Protein 5CUO (pdb70)

Secondary structure (DSSP, 8-state):
--EEEEEEE-SEEE-BHHHHHHHH-TT--PPEEEE-SSTT-EEEEEEEEEE-SS-EEEEEEEEES-BSS-EEE--HHHHHHHT----EE-TT--TT----EEE-SS-EEE-SS-EEEEPPEEEE-HHHHHHTT--TT-EEEEEE-STT-EEEEEEEEEE-TT--SEEEEEHHHHHTTT--TT-EEEE-/-TTEEEEEEEPSEEE-BHHHHHHHH-TT--PPEEEE-SSTT-EEEEEEEEEE-SS-EEEEEEEEES-BSS-EEEE-HHHHHHHT--PPEE-TT--TT---EEEE-SS-EEEESS-EEEEPPEEEE-HHHHHHHT--TT-EEEEEE-STT-EEEEEEEEEE-TT--SEEEEEHHHHHTTT--TT-EEEE-

Solvent-accessible surface area: 17607 Å² total; per-residue (Å²): 133,89,114,10,33,0,4,40,30,83,64,13,0,6,0,12,85,102,5,1,41,54,0,31,12,130,52,26,123,26,108,149,111,124,66,62,93,15,74,49,39,15,12,0,88,22,42,5,41,0,106,10,116,152,23,60,25,81,166,1,54,0,28,0,61,44,86,244,80,4,4,3,24,3,6,28,39,7,1,148,41,0,32,26,125,14,36,20,57,19,50,49,111,12,115,136,10,35,18,7,31,0,60,15,90,122,23,60,35,103,43,123,60,0,1,1,5,17,51,12,20,0,33,2,58,45,50,28,4,76,167,28,68,30,178,86,42,37,85,16,54,0,48,2,55,58,103,1,3,1,21,11,44,168,0,38,1,73,37,49,130,73,13,31,59,8,0,43,4,8,43,6,2,0,15,8,19,63,18,144,58,86,48,82,3,107,5,75,104,99,70,97,8,30,1,7,38,32,84,66,12,0,6,0,13,84,101,5,1,43,53,0,30,11,130,52,26,122,26,109,144,115,121,62,69,98,16,74,47,42,15,13,0,86,18,37,4,38,0,110,10,115,150,25,61,28,71,163,1,69,0,26,0,59,43,86,242,76,4,4,2,23,4,5,29,41,7,2,145,42,0,34,27,126,14,35,39,58,18,47,48,106,11,116,137,10,35,15,10,30,0,61,12,96,125,26,63,39,102,44,123,60,0,0,1,6,16,48,12,19,0,32,2,55,43,50,26,4,81,168,22,62,29,179,105,44,42,89,14,58,0,54,1,57,70,119,2,4,2,25,12,42,127,0,43,1,81,32,50,127,75,13,32,61,8,0,40,5,8,38,5,2,0,13,8,19,61,17,143,70,92,40,77,4,89,4,80

Structure (mmCIF, N/CA/C/O backbone):
data_5CUO
#
_entry.id   5CUO
#
_cell.length_a   57.740
_cell.length_b   56.443
_cell.length_c   150.438
_cell.angle_alpha   90.00
_cell.angle_beta   90.00
_cell.angle_gamma   90.00
#
_symmetry.space_group_name_H-M   'P 21 21 21'
#
loop_
_entity.id
_entity.type
_entity.pdbx_description
1 polymer 'Phosphate propanoyltransferase'
2 non-polymer 'COENZYME A'
3 non-polymer 'ZINC ION'
4 water water
#
loop_
_atom_site.group_PDB
_atom_site.id
_atom_site.type_symbol
_atom_site.label_atom_id
_atom_site.label_alt_id
_atom_site.label_comp_id
_atom_site.label_asym_id
_atom_site.label_entity_id
_atom_site.label_seq_id
_atom_site.pdbx_PDB_ins_code
_atom_site.Cartn_x
_atom_site.Cartn_y
_atom_site.Cartn_z
_atom_site.occupancy
_atom_site.B_iso_or_equiv
_atom_site.auth_seq_id
_atom_site.auth_comp_id
_atom_site.auth_asym_id
_atom_site.auth_atom_id
_atom_site.pdbx_PDB_model_num
ATOM 1 N N . PRO A 1 5 ? 23.874 85.289 12.899 1.00 52.02 37 PRO A N 1
ATOM 2 C CA . PRO A 1 5 ? 24.376 85.643 14.227 1.00 48.21 37 PRO A CA 1
ATOM 3 C C . PRO A 1 5 ? 24.678 84.398 15.069 1.00 52.56 37 PRO A C 1
ATOM 4 O O . PRO A 1 5 ? 25.729 83.786 14.881 1.00 52.15 37 PRO A O 1
ATOM 15 N N . PHE A 1 6 ? 23.770 84.029 15.971 1.00 52.57 38 PHE A N 1
ATOM 16 C CA . PHE A 1 6 ? 23.912 82.820 16.771 1.00 47.31 38 PHE A CA 1
ATOM 17 C C . PHE A 1 6 ? 23.180 81.658 16.101 1.00 38.27 38 PHE A C 1
ATOM 18 O O . PHE A 1 6 ? 22.963 80.617 16.716 1.00 37.50 38 PHE A O 1
ATOM 35 N N . GLN A 1 7 ? 22.796 81.849 14.841 1.00 34.35 39 GLN A N 1
ATOM 36 C CA . GLN A 1 7 ? 22.128 80.807 14.068 1.00 38.42 39 GLN A CA 1
ATOM 37 C C . GLN A 1 7 ? 23.140 79.948 13.317 1.00 42.06 39 GLN A C 1
ATOM 38 O O . GLN A 1 7 ? 24.119 80.459 12.775 1.00 38.03 39 GLN A O 1
ATOM 52 N N . VAL A 1 8 ? 22.896 78.641 13.290 1.00 34.69 40 VAL A N 1
ATOM 53 C CA . VAL A 1 8 ? 23.774 77.717 12.583 1.00 29.96 40 VAL A CA 1
ATOM 54 C C . VAL A 1 8 ? 22.971 76.644 11.845 1.00 29.92 40 VAL A C 1
ATOM 55 O O . VAL A 1 8 ? 21.916 76.203 12.305 1.00 27.08 40 VAL A O 1
ATOM 68 N N . ALA A 1 9 ? 23.480 76.244 10.687 1.00 25.38 41 ALA A N 1
ATOM 69 C CA . ALA A 1 9 ? 22.810 75.267 9.850 1.00 27.73 41 ALA A CA 1
ATOM 70 C C . ALA A 1 9 ? 23.020 73.865 10.413 1.00 28.04 41 ALA A C 1
ATOM 71 O O . ALA A 1 9 ? 24.032 73.587 11.048 1.00 24.43 41 ALA A O 1
ATOM 78 N N . VAL A 1 10 ? 22.043 72.992 10.193 1.00 23.31 42 VAL A N 1
ATOM 79 C CA . VAL A 1 10 ? 22.111 71.617 10.671 1.00 21.10 42 VAL A CA 1
ATOM 80 C C . VAL A 1 10 ? 22.608 70.686 9.575 1.00 21.60 42 VAL A C 1
ATOM 81 O O . VAL A 1 10 ? 22.226 70.815 8.412 1.00 23.14 42 VAL A O 1
ATOM 94 N N . GLY A 1 11 ? 23.469 69.754 9.967 1.00 19.42 43 GLY A N 1
ATOM 95 C CA . GLY A 1 11 ? 23.880 68.660 9.109 1.00 19.99 43 GLY A CA 1
ATOM 96 C C . GLY A 1 11 ? 23.558 67.360 9.812 1.00 17.95 43 GLY A C 1
ATOM 97 O O . GLY A 1 11 ? 24.047 67.098 10.915 1.00 21.22 43 GLY A O 1
ATOM 101 N N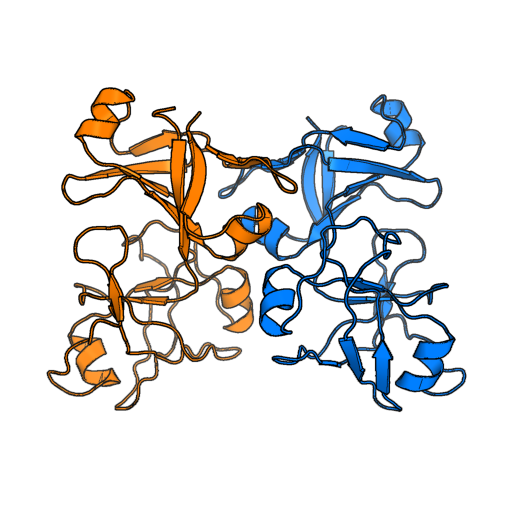 . VAL A 1 12 ? 22.711 66.554 9.185 1.00 20.68 44 VAL A N 1
ATOM 102 C CA . VAL A 1 12 ? 22.206 65.342 9.805 1.00 16.98 44 VAL A CA 1
ATOM 103 C C . VAL A 1 12 ? 22.948 64.123 9.269 1.00 14.01 44 VAL A C 1
ATOM 104 O O . VAL A 1 12 ? 23.090 63.954 8.053 1.00 18.00 44 VAL A O 1
ATOM 117 N N . SER A 1 13 ? 23.417 63.273 10.177 1.00 18.52 45 SER A N 1
ATOM 118 C CA . SER A 1 13 ? 24.256 62.139 9.794 1.00 18.08 45 SER A CA 1
ATOM 119 C C . SER A 1 13 ? 23.561 60.803 9.960 1.00 15.54 45 SER A C 1
ATOM 120 O O . SER A 1 13 ? 23.184 60.405 11.071 1.00 18.17 45 SER A O 1
ATOM 128 N N . ASN A 1 14 ? 23.402 60.104 8.849 1.00 15.58 46 ASN A N 1
ATOM 129 C CA . ASN A 1 14 ? 23.053 58.698 8.901 1.00 15.33 46 ASN A CA 1
ATOM 130 C C . ASN A 1 14 ? 24.287 57.904 9.251 1.00 16.15 46 ASN A C 1
ATOM 131 O O . ASN A 1 14 ? 25.393 58.442 9.214 1.00 15.46 46 ASN A O 1
ATOM 142 N N . ARG A 1 15 ? 24.104 56.639 9.600 1.00 15.95 47 ARG A N 1
ATOM 143 C CA . ARG A 1 15 ? 25.239 55.754 9.860 1.00 13.91 47 ARG A CA 1
ATOM 144 C C . ARG A 1 15 ? 26.215 55.805 8.685 1.00 14.87 47 ARG A C 1
ATOM 145 O O . ARG A 1 15 ? 25.806 55.941 7.531 1.00 14.17 47 ARG A O 1
ATOM 166 N N . HIS A 1 16 ? 27.507 55.709 8.977 1.00 14.11 48 HIS A N 1
ATOM 167 C CA . HIS A 1 16 ? 28.517 55.751 7.920 1.00 10.33 48 HIS A CA 1
ATOM 168 C C . HIS A 1 16 ? 29.863 55.318 8.468 1.00 13.54 48 HIS A C 1
ATOM 169 O O . HIS A 1 16 ? 30.005 55.043 9.659 1.00 12.43 48 HIS A O 1
ATOM 183 N N . ILE A 1 17 ? 30.846 55.249 7.580 1.00 12.95 49 ILE A N 1
ATOM 184 C CA . ILE A 1 17 ? 32.164 54.788 7.943 1.00 12.74 49 ILE A CA 1
ATOM 185 C C . ILE A 1 17 ? 33.255 55.663 7.301 1.00 12.80 49 ILE A C 1
ATOM 186 O O . ILE A 1 17 ? 33.103 56.215 6.202 1.00 12.99 49 ILE A O 1
ATOM 202 N N . HIS A 1 18 ? 34.329 55.831 8.056 1.00 12.60 50 HIS A N 1
ATOM 203 C CA . HIS A 1 18 ? 35.572 56.418 7.554 1.00 12.71 50 HIS A CA 1
ATOM 204 C C . HIS A 1 18 ? 36.594 55.295 7.523 1.00 12.00 50 HIS A C 1
ATOM 205 O O . HIS A 1 18 ? 36.670 54.516 8.473 1.00 13.03 50 HIS A O 1
ATOM 219 N N . LEU A 1 19 ? 37.380 55.211 6.450 1.00 14.41 51 LEU A N 1
ATOM 220 C CA . LEU A 1 19 ? 38.310 54.093 6.255 1.00 12.73 51 LEU A CA 1
ATOM 221 C C . LEU A 1 19 ? 39.771 54.502 6.245 1.00 13.11 51 LEU A C 1
ATOM 222 O O . LEU A 1 19 ? 40.110 55.582 5.769 1.00 12.47 51 LEU A O 1
ATOM 238 N N . SER A 1 20 ? 40.602 53.612 6.779 1.00 11.93 52 SER A N 1
ATOM 239 C CA . SER A 1 20 ? 42.050 53.678 6.627 1.00 13.02 52 SER A CA 1
ATOM 240 C C . SER A 1 20 ? 42.452 53.149 5.261 1.00 12.96 52 SER A C 1
ATOM 241 O O . SER A 1 20 ? 41.702 52.417 4.630 1.00 13.08 52 SER A O 1
ATOM 249 N N . ARG A 1 21 ? 43.641 53.501 4.793 1.00 11.18 53 ARG A N 1
ATOM 250 C CA . ARG A 1 21 ? 44.143 52.889 3.570 1.00 12.17 53 ARG A CA 1
ATOM 251 C C . ARG A 1 21 ? 44.221 51.355 3.683 1.00 12.33 53 ARG A C 1
ATOM 252 O O . ARG A 1 21 ? 43.889 50.652 2.739 1.00 13.31 53 ARG A O 1
ATOM 273 N N . THR A 1 22 ? 44.653 50.826 4.825 1.00 12.94 54 THR A N 1
ATOM 274 C CA . THR A 1 22 ? 44.811 49.385 4.967 1.00 13.59 54 THR A CA 1
ATOM 275 C C . THR A 1 22 ? 43.449 48.718 4.753 1.00 12.64 54 THR A C 1
ATOM 276 O O . THR A 1 22 ? 43.323 47.735 4.025 1.00 14.47 54 THR A O 1
ATOM 287 N N . ASP A 1 23 ? 42.413 49.275 5.359 1.00 14.36 55 ASP A N 1
ATOM 288 C CA . ASP A 1 23 ? 41.104 48.655 5.265 1.00 11.06 55 ASP A CA 1
ATOM 289 C C . ASP A 1 23 ? 40.461 48.915 3.898 1.00 14.08 55 ASP A C 1
ATOM 290 O O . ASP A 1 23 ? 39.725 48.068 3.385 1.00 14.00 55 ASP A O 1
ATOM 299 N N . MET A 1 24 ? 40.737 50.079 3.313 1.00 13.96 56 MET A N 1
ATOM 300 C CA . MET A 1 24 ? 40.277 50.390 1.965 1.00 15.59 56 MET A CA 1
ATOM 301 C C . MET A 1 24 ? 40.787 49.352 0.973 1.00 14.33 56 MET A C 1
ATOM 302 O O . MET A 1 24 ? 40.037 48.892 0.107 1.00 14.48 56 MET A O 1
ATOM 316 N N . ASP A 1 25 ? 42.065 48.998 1.095 1.00 14.14 57 ASP A N 1
ATOM 317 C CA . ASP A 1 25 ? 42.672 48.023 0.200 1.00 13.98 57 ASP A CA 1
ATOM 318 C C . ASP A 1 25 ? 41.970 46.671 0.323 1.00 15.65 57 ASP A C 1
ATOM 319 O O . ASP A 1 25 ? 41.673 46.016 -0.677 1.00 15.50 57 ASP A O 1
ATOM 328 N N . THR A 1 26 ? 41.689 46.256 1.554 1.00 15.33 58 THR A N 1
ATOM 329 C CA . THR A 1 26 ? 41.033 44.973 1.793 1.00 13.38 58 THR A CA 1
ATOM 330 C C . THR A 1 26 ? 39.613 44.952 1.235 1.00 13.75 58 THR A C 1
ATOM 331 O O . THR A 1 26 ? 39.228 44.018 0.541 1.00 15.93 58 THR A O 1
ATOM 342 N N . LEU A 1 27 ? 38.846 45.992 1.538 1.00 12.81 59 LEU A N 1
ATOM 343 C CA . LEU A 1 27 ? 37.433 46.034 1.209 1.00 14.80 59 LEU A CA 1
ATOM 344 C C . LEU A 1 27 ? 37.184 46.316 -0.263 1.00 17.88 59 LEU A C 1
ATOM 345 O O . LEU A 1 27 ? 36.274 45.737 -0.847 1.00 14.60 59 LEU A O 1
ATOM 361 N N . PHE A 1 28 ? 37.993 47.191 -0.859 1.00 12.23 60 PHE A N 1
ATOM 362 C CA . PHE A 1 28 ? 37.748 47.642 -2.227 1.00 14.32 60 PHE A CA 1
ATOM 363 C C . PHE A 1 28 ? 38.869 47.355 -3.227 1.00 15.58 60 PHE A C 1
ATOM 364 O O . PHE A 1 28 ? 38.704 47.638 -4.416 1.00 19.42 60 PHE A O 1
ATOM 381 N N . GLY A 1 29 ? 39.993 46.811 -2.756 1.00 17.00 61 GLY A N 1
ATOM 382 C CA . GLY A 1 29 ? 41.045 46.327 -3.636 1.00 19.19 61 GLY A CA 1
ATOM 383 C C . GLY A 1 29 ? 42.300 47.149 -3.462 1.00 14.94 61 GLY A C 1
ATOM 384 O O . GLY A 1 29 ? 42.215 48.336 -3.159 1.00 14.73 61 GLY A O 1
ATOM 388 N N . PRO A 1 30 ? 43.474 46.528 -3.644 1.00 18.10 62 PRO A N 1
ATOM 389 C CA . PRO A 1 30 ? 44.690 47.317 -3.428 1.00 17.55 62 PRO A CA 1
ATOM 390 C C . PRO A 1 30 ? 44.772 48.560 -4.311 1.00 17.33 62 PRO A C 1
ATOM 391 O O . PRO A 1 30 ? 44.637 48.485 -5.537 1.00 20.34 62 PRO A O 1
ATOM 402 N N . GLY A 1 31 ? 44.962 49.704 -3.667 1.00 17.47 63 GLY A N 1
ATOM 403 C CA . GLY A 1 31 ? 45.161 50.966 -4.355 1.00 18.32 63 GLY A CA 1
ATOM 404 C C . GLY A 1 31 ? 43.876 51.622 -4.810 1.00 20.15 63 GLY A C 1
ATOM 405 O O . GLY A 1 31 ? 43.908 52.663 -5.465 1.00 23.79 63 GLY A O 1
ATOM 409 N N . ALA A 1 32 ? 42.743 51.024 -4.458 1.00 22.13 64 ALA A N 1
ATOM 410 C CA . ALA A 1 32 ? 41.452 51.591 -4.817 1.00 18.47 64 ALA A CA 1
ATOM 411 C C . ALA A 1 32 ? 41.282 52.993 -4.230 1.00 18.83 64 ALA A C 1
ATOM 412 O O . ALA A 1 32 ? 41.744 53.281 -3.120 1.00 17.68 64 ALA A O 1
ATOM 419 N N . GLU A 1 33 ? 40.615 53.856 -4.988 1.00 19.71 65 GLU A N 1
ATOM 420 C CA . GLU A 1 33 ? 40.365 55.230 -4.577 1.00 18.62 65 GLU A CA 1
ATOM 421 C C . GLU A 1 33 ? 38.866 55.464 -4.472 1.00 20.83 65 GLU A C 1
ATOM 422 O O . GLU A 1 33 ? 38.098 54.946 -5.279 1.00 20.80 65 GLU A O 1
ATOM 434 N N . LEU A 1 34 ? 38.463 56.245 -3.478 1.00 19.10 66 LEU A N 1
ATOM 435 C CA . LEU A 1 34 ? 37.067 56.615 -3.302 1.00 19.82 66 LEU A CA 1
ATOM 436 C C . LEU A 1 34 ? 36.565 57.490 -4.451 1.00 22.77 66 LEU A C 1
ATOM 437 O O . LEU A 1 34 ? 37.291 58.357 -4.935 1.00 24.48 66 LEU A O 1
ATOM 453 N N . GLN A 1 35 ? 35.328 57.250 -4.885 1.00 20.92 67 GLN A N 1
ATOM 454 C CA . GLN A 1 35 ? 34.677 58.106 -5.879 1.00 20.84 67 GLN A CA 1
ATOM 455 C C . GLN A 1 35 ? 33.758 59.094 -5.184 1.00 21.97 67 GLN A C 1
ATOM 456 O O . GLN A 1 35 ? 32.913 58.688 -4.386 1.00 22.45 67 GLN A O 1
ATOM 470 N N . ARG A 1 36 ? 33.907 60.376 -5.504 1.00 21.54 68 ARG A N 1
ATOM 471 C CA . ARG A 1 36 ? 33.084 61.422 -4.911 1.00 21.11 68 ARG A CA 1
ATOM 472 C C . ARG A 1 36 ? 31.649 61.338 -5.403 1.00 24.28 68 ARG A C 1
ATOM 473 O O . ARG A 1 36 ? 31.410 61.312 -6.612 1.00 24.35 68 ARG A O 1
ATOM 494 N N . LYS A 1 37 ? 30.700 61.316 -4.469 1.00 22.25 69 LYS A N 1
ATOM 495 C CA . LYS A 1 37 ? 29.283 61.333 -4.814 1.00 21.19 69 LYS A CA 1
ATOM 496 C C . LYS A 1 37 ? 28.694 62.711 -4.514 1.00 23.45 69 LYS A C 1
ATOM 497 O O . LYS A 1 37 ? 27.975 63.275 -5.334 1.00 25.68 69 LYS A O 1
ATOM 516 N N . LYS A 1 38 ? 29.016 63.251 -3.343 1.00 22.36 70 LYS A N 1
ATOM 517 C CA . LYS A 1 38 ? 28.482 64.538 -2.912 1.00 22.68 70 LYS A CA 1
ATOM 518 C C . LYS A 1 38 ? 29.380 65.176 -1.871 1.00 24.49 70 LYS A C 1
ATOM 519 O O . LYS A 1 38 ? 29.802 64.518 -0.918 1.00 21.30 70 LYS A O 1
ATOM 538 N N . ALA A 1 39 ? 29.657 66.463 -2.049 1.00 23.57 71 ALA A N 1
ATOM 539 C CA . ALA A 1 39 ? 30.451 67.208 -1.086 1.00 23.11 71 ALA A CA 1
ATOM 540 C C . ALA A 1 39 ? 29.651 67.492 0.173 1.00 21.20 71 ALA A C 1
ATOM 541 O O . ALA A 1 39 ? 28.497 67.915 0.102 1.00 24.75 71 ALA A O 1
ATOM 548 N N . MET A 1 40 ? 30.262 67.239 1.325 1.00 22.74 72 MET A N 1
ATOM 549 C CA . MET A 1 40 ? 29.727 67.698 2.602 1.00 20.62 72 MET A CA 1
ATOM 550 C C . MET A 1 40 ? 30.019 69.189 2.784 1.00 24.12 72 MET A C 1
ATOM 551 O O . MET A 1 40 ? 30.759 69.784 1.995 1.00 24.99 72 MET A O 1
ATOM 565 N N . LYS A 1 41 ? 29.441 69.787 3.822 1.00 24.22 73 LYS A N 1
ATOM 566 C CA . LYS A 1 41 ? 29.680 71.198 4.118 1.00 22.88 73 LYS A CA 1
ATOM 567 C C . LYS A 1 41 ? 31.108 71.447 4.591 1.00 24.35 73 LYS A C 1
ATOM 568 O O . LYS A 1 41 ? 31.668 72.512 4.347 1.00 31.10 73 LYS A O 1
ATOM 587 N N . GLN A 1 42 ? 31.690 70.473 5.282 1.00 25.07 74 GLN A N 1
ATOM 588 C CA . GLN A 1 42 ? 33.034 70.646 5.810 1.00 25.10 74 GLN A CA 1
ATOM 589 C C . GLN A 1 42 ? 34.054 70.524 4.684 1.00 25.64 74 GLN A C 1
ATOM 590 O O . GLN A 1 42 ? 34.001 69.574 3.891 1.00 24.98 74 GLN A O 1
ATOM 604 N N . PRO A 1 43 ? 34.977 71.497 4.592 1.00 23.02 75 PRO A N 1
ATOM 605 C CA . PRO A 1 43 ? 36.001 71.500 3.539 1.00 29.64 75 PRO A CA 1
ATOM 606 C C . PRO A 1 43 ? 36.742 70.166 3.388 1.00 22.81 75 PRO A C 1
ATOM 607 O O . PRO A 1 43 ? 37.270 69.624 4.365 1.00 22.59 75 PRO A O 1
ATOM 618 N N . GLY A 1 44 ? 36.765 69.652 2.163 1.00 23.40 76 GLY A N 1
ATOM 619 C CA . GLY A 1 44 ? 37.478 68.427 1.859 1.00 27.83 76 GLY A CA 1
ATOM 620 C C . GLY A 1 44 ? 36.683 67.152 2.048 1.00 25.71 76 GLY A C 1
ATOM 621 O O . GLY A 1 44 ? 37.068 66.116 1.516 1.00 23.39 76 GLY A O 1
ATOM 625 N N . GLN A 1 45 ? 35.575 67.220 2.788 1.00 19.88 77 GLN A N 1
ATOM 626 C CA . GLN A 1 45 ? 34.821 66.015 3.152 1.00 24.85 77 GLN A CA 1
ATOM 627 C C . GLN A 1 45 ? 33.743 65.674 2.126 1.00 19.40 77 GLN A C 1
ATOM 628 O O . GLN A 1 45 ? 33.108 66.564 1.554 1.00 21.35 77 GLN A O 1
ATOM 642 N N . PHE A 1 46 ? 33.525 64.386 1.890 1.00 18.51 78 PHE A N 1
ATOM 643 C CA . PHE A 1 46 ? 32.541 63.992 0.894 1.00 18.85 78 PHE A CA 1
ATOM 644 C C . PHE A 1 46 ? 31.957 62.601 1.138 1.00 19.22 78 PHE A C 1
ATOM 645 O O . PHE A 1 46 ? 32.594 61.727 1.729 1.00 17.04 78 PHE A O 1
ATOM 662 N N . ALA A 1 47 ? 30.710 62.430 0.704 1.00 18.22 79 ALA A N 1
ATOM 663 C CA . ALA A 1 47 ? 30.091 61.116 0.630 1.00 17.99 79 ALA A CA 1
ATOM 664 C C . ALA A 1 47 ? 30.600 60.400 -0.601 1.00 16.32 79 ALA A C 1
ATOM 665 O O . ALA A 1 47 ? 30.570 60.950 -1.704 1.00 19.73 79 ALA A O 1
ATOM 672 N N . ALA A 1 48 ? 31.065 59.172 -0.423 1.00 17.97 80 ALA A N 1
ATOM 673 C CA . ALA A 1 48 ? 31.574 58.399 -1.547 1.00 19.11 80 ALA A CA 1
ATOM 674 C C . ALA A 1 48 ? 30.463 57.579 -2.198 1.00 19.13 80 ALA A C 1
ATOM 675 O O . ALA A 1 48 ? 29.395 57.385 -1.621 1.00 17.84 80 ALA A O 1
ATOM 682 N N . GLU A 1 49 ? 30.720 57.114 -3.412 1.00 17.56 81 GLU A N 1
ATOM 683 C CA . GLU A 1 49 ? 29.831 56.172 -4.068 1.00 22.05 81 GLU A CA 1
ATOM 684 C C . GLU A 1 49 ? 29.901 54.831 -3.346 1.00 22.78 81 GLU A C 1
ATOM 685 O O . GLU A 1 49 ? 28.947 54.073 -3.323 1.00 18.13 81 GLU A O 1
ATOM 697 N N . GLU A 1 50 ? 31.044 54.552 -2.734 1.00 18.82 82 GLU A N 1
ATOM 698 C CA . GLU A 1 50 ? 31.260 53.274 -2.074 1.00 16.71 82 GLU A CA 1
ATOM 699 C C . GLU A 1 50 ? 30.391 53.122 -0.823 1.00 14.91 82 GLU A C 1
ATOM 700 O O . GLU A 1 50 ? 30.123 54.103 -0.113 1.00 13.77 82 GLU A O 1
ATOM 712 N N . THR A 1 51 ? 29.946 51.890 -0.586 1.00 14.49 83 THR A N 1
ATOM 713 C CA . THR A 1 51 ? 29.193 51.524 0.609 1.00 13.45 83 THR A CA 1
ATOM 714 C C . THR A 1 51 ? 29.687 50.164 1.076 1.00 15.41 83 THR A C 1
ATOM 715 O O . THR A 1 51 ? 30.222 49.385 0.277 1.00 17.40 83 THR A O 1
ATOM 726 N N . VAL A 1 52 ? 29.503 49.876 2.361 1.00 12.83 84 VAL A N 1
ATOM 727 C CA . VAL A 1 52 ? 29.832 48.574 2.928 1.00 11.42 84 VAL A CA 1
ATOM 728 C C . VAL A 1 52 ? 28.639 47.975 3.670 1.00 17.60 84 VAL A C 1
ATOM 729 O O . VAL A 1 52 ? 27.634 48.650 3.885 1.00 13.43 84 VAL A O 1
ATOM 742 N N . THR A 1 53 ? 28.759 46.704 4.042 1.00 15.02 85 THR A N 1
ATOM 743 C CA . THR A 1 53 ? 27.836 46.070 4.983 1.00 12.20 85 THR A CA 1
ATOM 744 C C . THR A 1 53 ? 28.518 45.972 6.348 1.00 14.34 85 THR A C 1
ATOM 745 O O . THR A 1 53 ? 29.689 45.585 6.445 1.00 13.96 85 THR A O 1
ATOM 756 N N . LEU A 1 54 ? 27.791 46.354 7.396 1.00 16.17 86 LEU A N 1
ATOM 757 C CA . LEU A 1 54 ? 28.249 46.172 8.770 1.00 16.34 86 LEU A CA 1
ATOM 758 C C . LEU A 1 54 ? 27.556 44.972 9.379 1.00 14.19 86 LEU A C 1
ATOM 759 O O . LEU A 1 54 ? 26.331 44.853 9.298 1.00 15.34 86 LEU A O 1
ATOM 775 N N . LYS A 1 55 ? 28.339 44.123 10.029 1.00 13.30 87 LYS A N 1
ATOM 776 C CA . LYS A 1 55 ? 27.850 42.883 10.621 1.00 14.89 87 LYS A CA 1
ATOM 777 C C . LYS A 1 55 ? 28.305 42.737 12.063 1.00 13.68 87 LYS A C 1
ATOM 778 O O . LYS A 1 55 ? 29.509 42.701 12.356 1.00 15.40 87 LYS A O 1
ATOM 797 N N . GLY A 1 56 ? 27.329 42.665 12.963 1.00 18.23 88 GLY A N 1
ATOM 798 C CA . GLY A 1 56 ? 27.582 42.439 14.368 1.00 17.67 88 GLY A CA 1
ATOM 799 C C . GLY A 1 56 ? 27.010 41.111 14.802 1.00 18.80 88 GLY A C 1
ATOM 800 O O . GLY A 1 56 ? 26.467 40.363 13.976 1.00 17.19 88 GLY A O 1
ATOM 804 N N . PRO A 1 57 ? 27.128 40.810 16.102 1.00 20.19 89 PRO A N 1
ATOM 805 C CA . PRO A 1 57 ? 26.707 39.535 16.690 1.00 20.06 89 PRO A CA 1
ATOM 806 C C . PRO A 1 57 ? 25.244 39.213 16.430 1.00 19.67 89 PRO A C 1
ATOM 807 O O . PRO A 1 57 ? 24.910 38.041 16.283 1.00 22.91 89 PRO A O 1
ATOM 818 N N . LYS A 1 58 ? 24.401 40.241 16.363 1.00 19.46 90 LYS A N 1
ATOM 819 C CA . LYS A 1 58 ? 22.952 40.050 16.271 1.00 20.58 90 LYS A CA 1
ATOM 820 C C . LYS A 1 58 ? 22.418 40.195 14.854 1.00 25.34 90 LYS A C 1
ATOM 821 O O . LYS A 1 58 ? 21.542 39.436 14.436 1.00 25.19 90 LYS A O 1
ATOM 840 N N . GLY A 1 59 ? 22.926 41.177 14.119 1.00 17.98 91 GLY A N 1
ATOM 841 C CA . GLY A 1 59 ? 22.477 41.410 12.764 1.00 16.32 91 GLY A CA 1
ATOM 842 C C . GLY A 1 59 ? 23.378 42.341 11.992 1.00 17.84 91 GLY A C 1
ATOM 843 O O . GLY A 1 59 ? 24.442 42.752 12.486 1.00 16.78 91 GLY A O 1
ATOM 847 N N . SER A 1 60 ? 22.943 42.665 10.778 1.00 20.28 92 SER A N 1
ATOM 848 C CA . SER A 1 60 ? 23.705 43.503 9.866 1.00 17.83 92 SER A CA 1
ATOM 849 C C . SER A 1 60 ? 22.939 44.747 9.425 1.00 18.65 92 SER A C 1
ATOM 850 O O . SER A 1 60 ? 21.702 44.802 9.483 1.00 20.95 92 SER A O 1
ATOM 858 N N . LEU A 1 61 ? 23.702 45.746 9.002 1.00 14.88 93 LEU A N 1
ATOM 859 C CA . LEU A 1 61 ? 23.179 46.939 8.371 1.00 12.41 93 LEU A CA 1
ATOM 860 C C . LEU A 1 61 ? 23.825 47.063 6.995 1.00 16.01 93 LEU A C 1
ATOM 861 O O . LEU A 1 61 ? 25.048 46.911 6.856 1.00 14.46 93 LEU A O 1
ATOM 877 N N . SER A 1 62 ? 23.017 47.316 5.973 1.00 17.28 94 SER A N 1
ATOM 878 C CA . SER A 1 62 ? 23.536 47.364 4.611 1.00 17.49 94 SER A CA 1
ATOM 879 C C . SER A 1 62 ? 23.523 48.769 4.029 1.00 17.94 94 SER A C 1
ATOM 880 O O . SER A 1 62 ? 22.892 49.677 4.570 1.00 17.85 94 SER A O 1
ATOM 888 N N . LYS A 1 63 ? 24.246 48.938 2.925 1.00 19.61 95 LYS A N 1
ATOM 889 C CA . LYS A 1 63 ? 24.286 50.209 2.217 1.00 19.33 95 LYS A CA 1
ATOM 890 C C . LYS A 1 63 ? 24.846 51.310 3.115 1.00 14.11 95 LYS A C 1
ATOM 891 O O . LYS A 1 63 ? 24.387 52.448 3.085 1.00 18.18 95 LYS A O 1
ATOM 910 N N . VAL A 1 64 ? 25.856 50.972 3.911 1.00 13.93 96 VAL A N 1
ATOM 911 C CA . VAL A 1 64 ? 26.448 51.947 4.816 1.00 14.59 96 VAL A CA 1
ATOM 912 C C . VAL A 1 64 ? 27.465 52.795 4.065 1.00 16.16 96 VAL A C 1
ATOM 913 O O . VAL A 1 64 ? 28.492 52.300 3.587 1.00 12.66 96 VAL A O 1
ATOM 926 N N . ARG A 1 65 ? 27.175 54.085 3.983 1.00 14.35 97 ARG A N 1
ATOM 927 C CA . ARG A 1 65 ? 27.972 55.025 3.206 1.00 15.03 97 ARG A CA 1
ATOM 928 C C . ARG A 1 65 ? 29.407 55.239 3.708 1.00 15.26 97 ARG A C 1
ATOM 929 O O . ARG A 1 65 ? 29.639 55.434 4.896 1.00 14.32 97 ARG A O 1
ATOM 950 N N . VAL A 1 66 ? 30.365 55.227 2.783 1.00 16.03 98 VAL A N 1
ATOM 951 C CA . VAL A 1 66 ? 31.734 55.604 3.104 1.00 13.35 98 VAL A CA 1
ATOM 952 C C . VAL A 1 66 ? 31.910 57.104 2.890 1.00 15.81 98 VAL A C 1
ATOM 953 O O . VAL A 1 66 ? 31.503 57.664 1.863 1.00 14.36 98 VAL A O 1
ATOM 966 N N . LEU A 1 67 ? 32.507 57.758 3.876 1.00 16.31 99 LEU A N 1
ATOM 967 C CA . LEU A 1 67 ? 32.811 59.181 3.796 1.00 22.39 99 LEU A CA 1
ATOM 968 C C . LEU A 1 67 ? 34.294 59.362 3.554 1.00 21.17 99 LEU A C 1
ATOM 969 O O . LEU A 1 67 ? 35.099 58.770 4.266 1.00 23.75 99 LEU A O 1
ATOM 985 N N . GLY A 1 68 ? 34.645 60.182 2.564 1.00 17.17 100 GLY A N 1
ATOM 986 C CA . GLY A 1 68 ? 36.031 60.465 2.243 1.00 16.71 100 GLY A CA 1
ATOM 987 C C . GLY A 1 68 ? 36.454 61.836 2.735 1.00 20.40 100 GLY A C 1
ATOM 988 O O . GLY A 1 68 ? 35.624 62.652 3.126 1.00 19.49 100 GLY A O 1
ATOM 992 N N . PRO A 1 69 ? 37.764 62.104 2.719 1.00 17.10 101 PRO A N 1
ATOM 993 C CA . PRO A 1 69 ? 38.825 61.207 2.261 1.00 20.49 101 PRO A CA 1
ATOM 994 C C . PRO A 1 69 ? 39.143 60.120 3.278 1.00 19.07 101 PRO A C 1
ATOM 995 O O . PRO A 1 69 ? 38.591 60.090 4.389 1.00 16.43 101 PRO A O 1
ATOM 1006 N N . LEU A 1 70 ? 39.998 59.201 2.866 1.00 17.21 102 LEU A N 1
ATOM 1007 C CA . LEU A 1 70 ? 40.541 58.208 3.770 1.00 18.90 102 LEU A CA 1
ATOM 1008 C C . LEU A 1 70 ? 41.248 58.884 4.939 1.00 14.28 102 LEU A C 1
ATOM 1009 O O . LEU A 1 70 ? 41.758 59.994 4.806 1.00 17.00 102 LEU A O 1
ATOM 1025 N N . ARG A 1 71 ? 41.258 58.195 6.075 1.00 13.78 103 ARG A N 1
ATOM 1026 C CA . ARG A 1 71 ? 41.797 58.718 7.323 1.00 17.00 103 ARG A CA 1
ATOM 1027 C C . ARG A 1 71 ? 42.872 57.784 7.848 1.00 20.14 103 ARG A C 1
ATOM 1028 O O . ARG A 1 71 ? 43.092 56.714 7.295 1.00 16.79 103 ARG A O 1
ATOM 1049 N N . ARG A 1 72 ? 43.542 58.193 8.922 1.00 16.65 104 ARG A N 1
ATOM 1050 C CA . ARG A 1 72 ? 44.599 57.389 9.520 1.00 17.54 104 ARG A CA 1
ATOM 1051 C C . ARG A 1 72 ? 44.077 56.083 10.112 1.00 17.94 104 ARG A C 1
ATOM 1052 O O . ARG A 1 72 ? 44.793 55.085 10.167 1.00 16.11 104 ARG A O 1
ATOM 1073 N N . GLU A 1 73 ? 42.816 56.099 10.537 1.00 14.62 105 GLU A N 1
ATOM 1074 C CA . GLU A 1 73 ? 42.227 55.014 11.318 1.00 13.12 105 GLU A CA 1
ATOM 1075 C C . GLU A 1 73 ? 40.735 54.882 10.986 1.00 12.81 105 GLU A C 1
ATOM 1076 O O . GLU A 1 73 ? 40.014 55.885 10.904 1.00 16.35 105 GLU A O 1
ATOM 1088 N N . THR A 1 74 ? 40.278 53.649 10.801 1.00 14.16 106 THR A N 1
ATOM 1089 C CA . THR A 1 74 ? 38.877 53.386 10.501 1.00 13.20 106 THR A CA 1
ATOM 1090 C C . THR A 1 74 ? 38.015 53.778 11.695 1.00 15.76 106 THR A C 1
ATOM 1091 O O . THR A 1 74 ? 38.367 53.500 12.844 1.00 14.64 106 THR A O 1
ATOM 1102 N N . GLN A 1 75 ? 36.900 54.443 11.396 1.00 13.34 107 GLN A N 1
ATOM 1103 C CA . GLN A 1 75 ? 35.926 54.894 12.386 1.00 11.54 107 GLN A CA 1
ATOM 1104 C C . GLN A 1 75 ? 34.519 54.651 11.865 1.00 14.39 107 GLN A C 1
ATOM 1105 O O . GLN A 1 75 ? 34.180 55.092 10.760 1.00 15.33 107 GLN A O 1
ATOM 1119 N N . VAL A 1 76 ? 33.706 53.971 12.669 1.00 11.44 108 VAL A N 1
ATOM 1120 C CA . VAL A 1 76 ? 32.320 53.672 12.310 1.00 10.93 108 VAL A CA 1
ATOM 1121 C C . VAL A 1 76 ? 31.355 54.453 13.200 1.00 13.56 108 VAL A C 1
ATOM 1122 O O . VAL A 1 76 ? 31.426 54.351 14.414 1.00 14.30 108 VAL A O 1
ATOM 1135 N N . GLU A 1 77 ? 30.459 55.215 12.589 1.00 13.57 109 GLU A N 1
ATOM 1136 C CA . GLU A 1 77 ? 29.482 56.001 13.345 1.00 11.47 109 GLU A CA 1
ATOM 1137 C C . GLU A 1 77 ? 28.076 55.459 13.089 1.00 15.69 109 GLU A C 1
ATOM 1138 O O . GLU A 1 77 ? 27.623 55.425 11.947 1.00 12.69 109 GLU A O 1
ATOM 1150 N N . VAL A 1 78 ? 27.408 55.036 14.158 1.00 15.72 110 VAL A N 1
ATOM 1151 C CA . VAL A 1 78 ? 26.078 54.430 14.073 1.00 11.75 110 VAL A CA 1
ATOM 1152 C C . VAL A 1 78 ? 25.169 55.045 15.127 1.00 15.20 110 VAL A C 1
ATOM 1153 O O . VAL A 1 78 ? 25.641 55.655 16.072 1.00 12.30 110 VAL A O 1
ATOM 1166 N N . SER A 1 79 ? 23.860 54.889 14.968 1.00 14.19 111 SER A N 1
ATOM 1167 C CA . SER A 1 79 ? 22.925 55.400 15.959 1.00 12.74 111 SER A CA 1
ATOM 1168 C C . SER A 1 79 ? 22.814 54.451 17.141 1.00 13.29 111 SER A C 1
ATOM 1169 O O . SER A 1 79 ? 23.258 53.292 17.079 1.00 13.96 111 SER A O 1
ATOM 1177 N N . VAL A 1 80 ? 22.183 54.927 18.215 1.00 13.64 112 VAL A N 1
ATOM 1178 C CA . VAL A 1 80 ? 21.866 54.072 19.342 1.00 16.45 112 VAL A CA 1
ATOM 1179 C C . VAL A 1 80 ? 21.042 52.880 18.845 1.00 14.91 112 VAL A C 1
ATOM 1180 O O . VAL A 1 80 ? 21.333 51.730 19.177 1.00 14.02 112 VAL A O 1
ATOM 1193 N N . ALA A 1 81 ? 20.020 53.164 18.038 1.00 13.29 113 ALA A N 1
ATOM 1194 C CA . ALA A 1 81 ? 19.160 52.126 17.486 1.00 16.42 113 ALA A CA 1
ATOM 1195 C C . ALA A 1 81 ? 19.973 51.108 16.692 1.00 16.70 113 ALA A C 1
ATOM 1196 O O . ALA A 1 81 ? 19.738 49.896 16.788 1.00 14.80 113 ALA A O 1
ATOM 1203 N N . ASP A 1 82 ? 20.932 51.611 15.918 1.00 14.29 114 ASP A N 1
ATOM 1204 C CA . ASP A 1 82 ? 21.793 50.766 15.095 1.00 14.98 114 ASP A CA 1
ATOM 1205 C C . ASP A 1 82 ? 22.601 49.805 15.966 1.00 15.57 114 ASP A C 1
ATOM 1206 O O . ASP A 1 82 ? 22.813 48.637 15.618 1.00 16.44 114 ASP A O 1
ATOM 1215 N N . GLY A 1 83 ? 23.076 50.319 17.092 1.00 14.55 115 GLY A N 1
ATOM 1216 C CA . GLY A 1 83 ? 23.750 49.490 18.072 1.00 16.12 115 GLY A CA 1
ATOM 1217 C C . GLY A 1 83 ? 22.927 48.290 18.491 1.00 15.97 115 GLY A C 1
ATOM 1218 O O . GLY A 1 83 ? 23.431 47.177 18.575 1.00 17.12 115 GLY A O 1
ATOM 1222 N N . PHE A 1 84 ? 21.647 48.507 18.769 1.00 15.65 116 PHE A N 1
ATOM 1223 C CA . PHE A 1 84 ? 20.792 47.394 19.168 1.00 16.25 116 PHE A CA 1
ATOM 1224 C C . PHE A 1 84 ? 20.547 46.428 18.014 1.00 17.12 116 PHE A C 1
ATOM 1225 O O . PHE A 1 84 ? 20.489 45.215 18.221 1.00 19.31 116 PHE A O 1
ATOM 1242 N N . ALA A 1 85 ? 20.427 46.956 16.798 1.00 17.49 117 ALA A N 1
ATOM 1243 C CA . ALA A 1 85 ? 20.258 46.102 15.627 1.00 16.09 117 ALA A CA 1
ATOM 1244 C C . ALA A 1 85 ? 21.497 45.217 15.415 1.00 18.35 117 ALA A C 1
ATOM 1245 O O . ALA A 1 85 ? 21.374 44.023 15.111 1.00 17.75 117 ALA A O 1
ATOM 1252 N N . LEU A 1 86 ? 22.683 45.790 15.607 1.00 16.72 118 LEU A N 1
ATOM 1253 C CA . LEU A 1 86 ? 23.938 45.061 15.384 1.00 13.50 118 LEU A CA 1
ATOM 1254 C C . LEU A 1 86 ? 24.279 44.094 16.505 1.00 17.39 118 LEU A C 1
ATOM 1255 O O . LEU A 1 86 ? 24.873 43.034 16.274 1.00 21.34 118 LEU A O 1
ATOM 1271 N N . GLY A 1 87 ? 23.917 44.475 17.724 1.00 15.55 119 GLY A N 1
ATOM 1272 C CA . GLY A 1 87 ? 24.210 43.674 18.893 1.00 15.96 119 GLY A CA 1
ATOM 1273 C C . GLY A 1 87 ? 25.463 44.140 19.610 1.00 19.56 119 GLY A C 1
ATOM 1274 O O . GLY A 1 87 ? 26.194 43.327 20.172 1.00 20.70 119 GLY A O 1
ATOM 1278 N N . ILE A 1 88 ? 25.721 45.446 19.572 1.00 17.88 120 ILE A N 1
ATOM 1279 C CA . ILE A 1 88 ? 26.834 46.036 20.314 1.00 16.95 120 ILE A CA 1
ATOM 1280 C C . ILE A 1 88 ? 26.386 47.288 21.050 1.00 17.71 120 ILE A C 1
ATOM 1281 O O . ILE A 1 88 ? 25.309 47.831 20.772 1.00 19.63 120 ILE A O 1
ATOM 1297 N N . THR A 1 89 ? 27.224 47.736 21.981 1.00 21.81 121 THR A N 1
ATOM 1298 C CA . THR A 1 89 ? 26.982 48.958 22.733 1.00 22.53 121 THR A CA 1
ATOM 1299 C C . THR A 1 89 ? 28.092 49.977 22.512 1.00 20.88 121 THR A C 1
ATOM 1300 O O . THR A 1 89 ? 29.069 50.009 23.262 1.00 22.11 121 THR A O 1
ATOM 1311 N N . PRO A 1 90 ? 27.954 50.810 21.468 1.00 16.80 122 PRO A N 1
ATOM 1312 C CA . PRO A 1 90 ? 28.974 51.831 21.207 1.00 16.61 122 PRO A CA 1
ATOM 1313 C C . PRO A 1 90 ? 28.844 52.991 22.184 1.00 17.39 122 PRO A C 1
ATOM 1314 O O . PRO A 1 90 ? 27.706 53.406 22.453 1.00 21.75 122 PRO A O 1
ATOM 1325 N N . PRO A 1 91 ? 29.968 53.497 22.719 1.00 17.94 123 PRO A N 1
ATOM 1326 C CA . PRO A 1 91 ? 29.902 54.666 23.595 1.00 18.15 123 PRO A CA 1
ATOM 1327 C C . PRO A 1 91 ? 29.635 55.942 22.811 1.00 17.68 123 PRO A C 1
ATOM 1328 O O . PRO A 1 91 ? 29.858 55.994 21.593 1.00 15.64 123 PRO A O 1
ATOM 1339 N N . LEU A 1 92 ? 29.153 56.961 23.511 1.00 20.76 124 LEU A N 1
ATOM 1340 C CA . LEU A 1 92 ? 28.912 58.270 22.923 1.00 16.50 124 LEU A CA 1
ATOM 1341 C C . LEU A 1 92 ? 30.222 59.045 22.862 1.00 19.35 124 LEU A C 1
ATOM 1342 O O . LEU A 1 92 ? 30.804 59.364 23.905 1.00 21.43 124 LEU A O 1
ATOM 1358 N N . ARG A 1 93 ? 30.696 59.342 21.655 1.00 18.49 125 ARG A N 1
ATOM 1359 C CA . ARG A 1 93 ? 32.027 59.939 21.494 1.00 20.35 125 ARG A CA 1
ATOM 1360 C C . ARG A 1 93 ? 32.122 61.027 20.439 1.00 18.66 125 ARG A C 1
ATOM 1361 O O . ARG A 1 93 ? 31.353 61.049 19.481 1.00 14.81 125 ARG A O 1
ATOM 1382 N N . GLN A 1 94 ? 33.109 61.909 20.622 1.00 17.33 126 GLN A N 1
ATOM 1383 C CA . GLN A 1 94 ? 33.547 62.818 19.587 1.00 20.16 126 GLN A CA 1
ATOM 1384 C C . GLN A 1 94 ? 34.424 62.044 18.601 1.00 16.09 126 GLN A C 1
ATOM 1385 O O . GLN A 1 94 ? 34.973 61.008 18.946 1.00 16.53 126 GLN A O 1
ATOM 1399 N N . SER A 1 95 ? 34.529 62.552 17.379 1.00 18.55 127 SER A N 1
ATOM 1400 C CA . SER A 1 95 ? 35.293 61.888 16.345 1.00 18.67 127 SER A CA 1
ATOM 1401 C C . SER A 1 95 ? 36.721 61.673 16.821 1.00 18.09 127 SER A C 1
ATOM 1402 O O . SER A 1 95 ? 37.322 62.567 17.426 1.00 17.51 127 SER A O 1
ATOM 1410 N N . GLY A 1 96 ? 37.251 60.483 16.559 1.00 15.90 128 GLY A N 1
ATOM 1411 C CA . GLY A 1 96 ? 38.625 60.168 16.925 1.00 16.27 128 GLY A CA 1
ATOM 1412 C C . GLY A 1 96 ? 38.829 59.657 18.345 1.00 18.11 128 GLY A C 1
ATOM 1413 O O . GLY A 1 96 ? 39.907 59.161 18.682 1.00 17.70 128 GLY A O 1
ATOM 1417 N N . GLN A 1 97 ? 37.813 59.772 19.194 1.00 16.10 129 GLN A N 1
ATOM 1418 C CA . GLN A 1 97 ? 37.909 59.261 20.557 1.00 14.91 129 GLN A CA 1
ATOM 1419 C C . GLN A 1 97 ? 37.447 57.817 20.605 1.00 18.48 129 GLN A C 1
ATOM 1420 O O . GLN A 1 97 ? 36.328 57.532 21.024 1.00 16.81 129 GLN A O 1
ATOM 1434 N N . LEU A 1 98 ? 38.327 56.906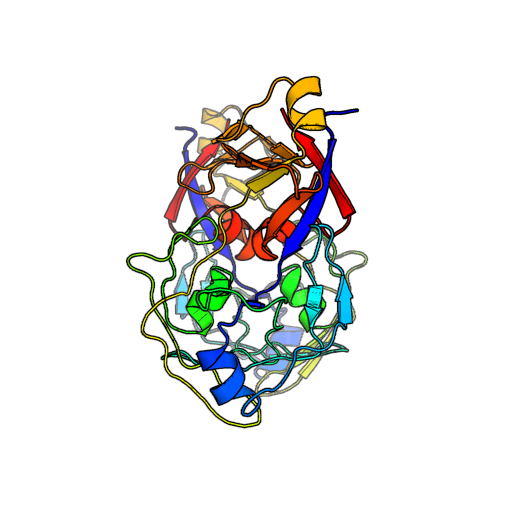 20.195 1.00 17.61 130 LEU A N 1
ATOM 1435 C CA . LEU A 1 98 ? 37.942 55.523 19.952 1.00 13.15 130 LEU A CA 1
ATOM 1436 C C . LEU A 1 98 ? 38.524 54.525 20.953 1.00 13.61 130 LEU A C 1
ATOM 1437 O O . LEU A 1 98 ? 38.443 53.313 20.728 1.00 15.13 130 LEU A O 1
ATOM 1453 N N . ASP A 1 99 ? 39.091 55.008 22.059 1.00 18.11 131 ASP A N 1
ATOM 1454 C CA . ASP A 1 99 ? 39.528 54.112 23.128 1.00 20.79 131 ASP A CA 1
ATOM 1455 C C . ASP A 1 99 ? 38.342 53.330 23.675 1.00 17.89 131 ASP A C 1
ATOM 1456 O O . ASP A 1 99 ? 37.246 53.881 23.864 1.00 20.70 131 ASP A O 1
ATOM 1465 N N . ASP A 1 100 ? 38.557 52.041 23.920 1.00 19.48 132 ASP A N 1
ATOM 1466 C CA . ASP A 1 100 ? 37.553 51.191 24.551 1.00 19.43 132 ASP A CA 1
ATOM 1467 C C . ASP A 1 100 ? 36.235 51.200 23.795 1.00 20.70 132 ASP A C 1
ATOM 1468 O O . ASP A 1 100 ? 35.171 51.362 24.397 1.00 25.54 132 ASP A O 1
ATOM 1477 N N . THR A 1 101 ? 36.313 51.057 22.476 1.00 18.46 133 THR A N 1
ATOM 1478 C CA . THR A 1 101 ? 35.115 50.968 21.644 1.00 13.68 133 THR A CA 1
ATOM 1479 C C . THR A 1 101 ? 34.999 49.565 21.088 1.00 19.09 133 THR A C 1
ATOM 1480 O O . THR A 1 101 ? 36.018 48.893 20.862 1.00 17.27 133 THR A O 1
ATOM 1491 N N . PRO A 1 102 ? 33.759 49.117 20.853 1.00 16.12 134 PRO A N 1
ATOM 1492 C CA . PRO A 1 102 ? 33.541 47.809 20.251 1.00 15.76 134 PRO A CA 1
ATOM 1493 C C . PRO A 1 102 ? 33.883 47.826 18.781 1.00 15.40 134 PRO A C 1
ATOM 1494 O O . PRO A 1 102 ? 33.975 48.903 18.181 1.00 13.68 134 PRO A O 1
ATOM 1505 N N . GLY A 1 103 ? 34.041 46.638 18.215 1.00 12.08 135 GLY A N 1
ATOM 1506 C CA . GLY A 1 103 ? 34.194 46.495 16.783 1.00 13.79 135 GLY A CA 1
ATOM 1507 C C . GLY A 1 103 ? 33.046 45.774 16.114 1.00 18.76 135 GLY A C 1
ATOM 1508 O O . GLY A 1 103 ? 31.994 45.528 16.710 1.00 14.72 135 GLY A O 1
ATOM 1512 N N . LEU A 1 104 ? 33.281 45.437 14.854 1.00 16.41 136 LEU A N 1
ATOM 1513 C CA . LEU A 1 104 ? 32.261 44.939 13.942 1.00 18.22 136 LEU A CA 1
ATOM 1514 C C . LEU A 1 104 ? 32.991 44.279 12.793 1.00 16.54 136 LEU A C 1
ATOM 1515 O O . LEU A 1 104 ? 34.178 44.504 12.614 1.00 14.24 136 LEU A O 1
ATOM 1531 N N . THR A 1 105 ? 32.278 43.507 11.990 1.00 13.28 137 THR A N 1
ATOM 1532 C CA . THR A 1 105 ? 32.829 43.041 10.730 1.00 13.37 137 THR A CA 1
ATOM 1533 C C . THR A 1 105 ? 32.356 43.981 9.622 1.00 16.55 137 THR A C 1
ATOM 1534 O O . THR A 1 105 ? 31.171 44.308 9.521 1.00 12.40 137 THR A O 1
ATOM 1545 N N . ILE A 1 106 ? 33.304 44.442 8.817 1.00 11.44 138 ILE A N 1
ATOM 1546 C CA . ILE A 1 106 ? 33.044 45.338 7.701 1.00 12.99 138 ILE A CA 1
ATOM 1547 C C . ILE A 1 106 ? 33.216 44.514 6.436 1.00 14.64 138 ILE A C 1
ATOM 1548 O O . ILE A 1 106 ? 34.270 43.905 6.222 1.00 16.71 138 ILE A O 1
ATOM 1564 N N . ILE A 1 107 ? 32.179 44.504 5.608 1.00 12.17 139 ILE A N 1
ATOM 1565 C CA . ILE A 1 107 ? 32.134 43.668 4.419 1.00 14.54 139 ILE A CA 1
ATOM 1566 C C . ILE A 1 107 ? 32.066 44.547 3.189 1.00 12.41 139 ILE A C 1
ATOM 1567 O O . ILE A 1 107 ? 31.160 45.387 3.050 1.00 15.49 139 ILE A O 1
ATOM 1583 N N . GLY A 1 108 ? 33.030 44.337 2.292 1.00 11.73 140 GLY A N 1
ATOM 1584 C CA . GLY A 1 108 ? 33.110 45.055 1.041 1.00 12.47 140 GLY A CA 1
ATOM 1585 C C . GLY A 1 108 ? 33.122 44.108 -0.146 1.00 11.43 140 GLY A C 1
ATOM 1586 O O . GLY A 1 108 ? 33.096 42.890 0.010 1.00 14.98 140 GLY A O 1
ATOM 1590 N N . PRO A 1 109 ? 33.178 44.673 -1.352 1.00 12.63 141 PRO A N 1
ATOM 1591 C CA . PRO A 1 109 ? 33.099 43.830 -2.546 1.00 15.37 141 PRO A CA 1
ATOM 1592 C C . PRO A 1 109 ? 34.343 42.954 -2.755 1.00 14.89 141 PRO A C 1
ATOM 1593 O O . PRO A 1 109 ? 34.230 41.844 -3.265 1.00 14.40 141 PRO A O 1
ATOM 1604 N N . GLN A 1 110 ? 35.503 43.435 -2.329 1.00 15.62 142 GLN A N 1
ATOM 1605 C CA . GLN A 1 110 ? 36.755 42.742 -2.620 1.00 16.37 142 GLN A CA 1
ATOM 1606 C C . GLN A 1 110 ? 37.339 42.035 -1.388 1.00 19.81 142 GLN A C 1
ATOM 1607 O O . GLN A 1 110 ? 38.342 41.316 -1.490 1.00 19.56 142 GLN A O 1
ATOM 1621 N N . GLY A 1 111 ? 36.729 42.251 -0.224 1.00 16.72 143 GLY A N 1
ATOM 1622 C CA . GLY A 1 111 ? 37.154 41.589 0.996 1.00 12.85 143 GLY A CA 1
ATOM 1623 C C . GLY A 1 111 ? 36.347 42.023 2.203 1.00 11.52 143 GLY A C 1
ATOM 1624 O O . GLY A 1 111 ? 35.408 42.811 2.078 1.00 16.45 143 GLY A O 1
ATOM 1628 N N . SER A 1 112 ? 36.717 41.483 3.361 1.00 14.23 144 SER A N 1
ATOM 1629 C CA . SER A 1 112 ? 36.102 41.817 4.648 1.00 13.12 144 SER A CA 1
ATOM 1630 C C . SER A 1 112 ? 37.189 41.942 5.719 1.00 16.36 144 SER A C 1
ATOM 1631 O O . SER A 1 112 ? 38.281 41.398 5.566 1.00 16.40 144 SER A O 1
ATOM 1639 N N . VAL A 1 113 ? 36.900 42.663 6.796 1.00 15.90 145 VAL A N 1
ATOM 1640 C CA . VAL A 1 113 ? 37.846 42.783 7.905 1.00 15.34 145 VAL A CA 1
ATOM 1641 C C . VAL A 1 113 ? 37.050 42.895 9.194 1.00 16.89 145 VAL A C 1
ATOM 1642 O O . VAL A 1 113 ? 36.068 43.634 9.249 1.00 14.78 145 VAL A O 1
ATOM 1655 N N . THR A 1 114 ? 37.450 42.147 10.217 1.00 12.89 146 THR A N 1
ATOM 1656 C CA . THR A 1 114 ? 36.786 42.238 11.514 1.00 15.10 146 THR A CA 1
ATOM 1657 C C . THR A 1 114 ? 37.611 43.139 12.400 1.00 15.23 146 THR A C 1
ATOM 1658 O O . THR A 1 114 ? 38.725 42.781 12.803 1.00 15.68 146 THR A O 1
ATOM 1669 N N . LYS A 1 115 ? 37.074 44.320 12.684 1.00 16.97 147 LYS A N 1
ATOM 1670 C CA . LYS A 1 115 ? 37.738 45.277 13.550 1.00 12.98 147 LYS A CA 1
ATOM 1671 C C . LYS A 1 115 ? 37.474 44.978 15.019 1.00 13.39 147 LYS A C 1
ATOM 1672 O O . LYS A 1 115 ? 36.366 44.569 15.388 1.00 17.91 147 LYS A O 1
ATOM 1691 N N . ASP A 1 116 ? 38.490 45.205 15.846 1.00 14.37 148 ASP A N 1
ATOM 1692 C CA . ASP A 1 116 ? 38.384 44.994 17.289 1.00 16.60 148 ASP A CA 1
ATOM 1693 C C . ASP A 1 116 ? 37.984 46.270 18.026 1.00 15.99 148 ASP A C 1
ATOM 1694 O O . ASP A 1 116 ? 37.824 46.263 19.243 1.00 17.52 148 ASP A O 1
ATOM 1703 N N . HIS A 1 117 ? 37.856 47.363 17.284 1.00 14.05 149 HIS A N 1
ATOM 1704 C CA . HIS A 1 117 ? 37.466 48.654 17.849 1.00 14.98 149 HIS A CA 1
ATOM 1705 C C . HIS A 1 117 ? 37.068 49.648 16.767 1.00 16.42 149 HIS A C 1
ATOM 1706 O O . HIS A 1 117 ? 37.316 49.420 15.584 1.00 16.12 149 HIS A O 1
ATOM 1721 N N . GLY A 1 118 ? 36.443 50.752 17.179 1.00 14.85 150 GLY A N 1
ATOM 1722 C CA . GLY A 1 118 ? 36.268 51.905 16.312 1.00 12.74 150 GLY A CA 1
ATOM 1723 C C . GLY A 1 118 ? 34.831 52.340 16.070 1.00 14.49 150 GLY A C 1
ATOM 1724 O O . GLY A 1 118 ? 34.597 53.312 15.342 1.00 15.19 150 GLY A O 1
ATOM 1728 N N . VAL A 1 119 ? 33.872 51.651 16.686 1.00 12.87 151 VAL A N 1
ATOM 1729 C CA . VAL A 1 119 ? 32.465 52.010 16.524 1.00 12.19 151 VAL A CA 1
ATOM 1730 C C . VAL A 1 119 ? 32.007 52.924 17.655 1.00 10.22 151 VAL A C 1
ATOM 1731 O O . VAL A 1 119 ? 32.160 52.583 18.832 1.00 13.48 151 VAL A O 1
ATOM 1744 N N . ILE A 1 120 ? 31.437 54.065 17.276 1.00 14.77 152 ILE A N 1
ATOM 1745 C CA . ILE A 1 120 ? 30.875 55.009 18.238 1.00 14.39 152 ILE A CA 1
ATOM 1746 C C . ILE A 1 120 ? 29.456 55.451 17.863 1.00 15.53 152 ILE A C 1
ATOM 1747 O O . ILE A 1 120 ? 29.053 55.394 16.703 1.00 13.96 152 ILE A O 1
ATOM 1763 N N . VAL A 1 121 ? 28.700 55.878 18.866 1.00 13.59 153 VAL A N 1
ATOM 1764 C CA . VAL A 1 121 ? 27.550 56.739 18.631 1.00 15.30 153 VAL A CA 1
ATOM 1765 C C . VAL A 1 121 ? 28.115 58.157 18.614 1.00 16.46 153 VAL A C 1
ATOM 1766 O O . VAL A 1 121 ? 28.810 58.555 19.549 1.00 14.40 153 VAL A O 1
ATOM 1779 N N . ALA A 1 122 ? 27.846 58.907 17.552 1.00 17.76 154 ALA A N 1
ATOM 1780 C CA . ALA A 1 122 ? 28.369 60.265 17.438 1.00 15.13 154 ALA A CA 1
ATOM 1781 C C . ALA A 1 122 ? 27.745 61.183 18.474 1.00 17.34 154 ALA A C 1
ATOM 1782 O O . ALA A 1 122 ? 26.526 61.257 18.606 1.00 21.29 154 ALA A O 1
ATOM 1789 N N . GLN A 1 123 ? 28.603 61.873 19.216 1.00 15.46 155 GLN A N 1
ATOM 1790 C CA . GLN A 1 123 ? 28.158 62.921 20.111 1.00 18.34 155 GLN A CA 1
ATOM 1791 C C . GLN A 1 123 ? 28.022 64.229 19.351 1.00 20.00 155 GLN A C 1
ATOM 1792 O O . GLN A 1 123 ? 28.918 64.626 18.608 1.00 19.00 155 GLN A O 1
ATOM 1806 N N . ARG A 1 124 ? 26.896 64.900 19.550 1.00 15.97 156 ARG A N 1
ATOM 1807 C CA . ARG A 1 124 ? 26.600 66.127 18.826 1.00 17.74 156 ARG A CA 1
ATOM 1808 C C . ARG A 1 124 ? 27.636 67.207 19.112 1.00 19.20 156 ARG A C 1
ATOM 1809 O O . ARG A 1 124 ? 28.276 67.220 20.168 1.00 22.28 156 ARG A O 1
ATOM 1830 N N . HIS A 1 125 ? 27.792 68.102 18.150 1.00 20.86 157 HIS A N 1
ATOM 1831 C CA . HIS A 1 125 ? 28.838 69.115 18.199 1.00 22.03 157 HIS A CA 1
ATOM 1832 C C . HIS A 1 125 ? 28.581 70.177 17.141 1.00 20.10 157 HIS A C 1
ATOM 1833 O O . HIS A 1 125 ? 27.846 69.945 16.181 1.00 20.99 157 HIS A O 1
ATOM 1847 N N . ILE A 1 126 ? 29.199 71.339 17.307 1.00 20.65 158 ILE A N 1
ATOM 1848 C CA . ILE A 1 126 ? 29.154 72.376 16.288 1.00 18.70 158 ILE A CA 1
ATOM 1849 C C . ILE A 1 126 ? 30.556 72.659 15.743 1.00 20.17 158 ILE A C 1
ATOM 1850 O O . ILE A 1 126 ? 31.458 73.025 16.499 1.00 23.31 158 ILE A O 1
ATOM 1866 N N . HIS A 1 127 ? 30.726 72.474 14.436 1.00 23.06 159 HIS A N 1
ATOM 1867 C CA . HIS A 1 127 ? 31.940 72.912 13.747 1.00 25.99 159 HIS A CA 1
ATOM 1868 C C . HIS A 1 127 ? 31.831 74.413 13.547 1.00 28.09 159 HIS A C 1
ATOM 1869 O O . HIS A 1 127 ? 30.782 74.912 13.128 1.00 23.63 159 HIS A O 1
ATOM 1883 N N . MET A 1 128 ? 32.908 75.131 13.849 1.00 29.04 160 MET A N 1
ATOM 1884 C CA . MET A 1 128 ? 32.891 76.586 13.811 1.00 28.06 160 MET A CA 1
ATOM 1885 C C . MET A 1 128 ? 34.213 77.141 13.290 1.00 27.50 160 MET A C 1
ATOM 1886 O O . MET A 1 128 ? 35.284 76.725 13.721 1.00 29.08 160 MET A O 1
ATOM 1900 N N . HIS A 1 129 ? 34.120 78.082 12.358 1.00 31.75 161 HIS A N 1
ATOM 1901 C CA . HIS A 1 129 ? 35.289 78.780 11.839 1.00 29.04 161 HIS A CA 1
ATOM 1902 C C . HIS A 1 129 ? 35.804 79.769 12.893 1.00 36.48 161 HIS A C 1
ATOM 1903 O O . HIS A 1 129 ? 35.004 80.373 13.607 1.00 32.54 161 HIS A O 1
ATOM 1917 N N . PRO A 1 130 ? 37.138 79.930 13.009 1.00 36.74 162 PRO A N 1
ATOM 1918 C CA . PRO A 1 130 ? 37.716 80.822 14.027 1.00 39.44 162 PRO A CA 1
ATOM 1919 C C . PRO A 1 130 ? 37.145 82.240 14.045 1.00 30.94 162 PRO A C 1
ATOM 1920 O O . PRO A 1 130 ? 36.991 82.814 15.122 1.00 39.67 162 PRO A O 1
ATOM 1931 N N . SER A 1 131 ? 36.840 82.791 12.877 1.00 33.07 163 SER A N 1
ATOM 1932 C CA . SER A 1 131 ? 36.240 84.120 12.796 1.00 40.67 163 SER A CA 1
ATOM 1933 C C . SER A 1 131 ? 34.871 84.146 13.475 1.00 49.28 163 SER A C 1
ATOM 1934 O O . SER A 1 131 ? 34.567 85.039 14.267 1.00 46.06 163 SER A O 1
ATOM 1942 N N . THR A 1 132 ? 34.048 83.155 13.153 1.00 48.29 164 THR A N 1
ATOM 1943 C CA . THR A 1 132 ? 32.734 83.006 13.763 1.00 37.09 164 THR A CA 1
ATOM 1944 C C . THR A 1 132 ? 32.844 82.814 15.272 1.00 36.50 164 THR A C 1
ATOM 1945 O O . THR A 1 132 ? 32.073 83.391 16.039 1.00 44.01 164 THR A O 1
ATOM 1956 N N . ALA A 1 133 ? 33.799 81.993 15.692 1.00 42.11 165 ALA A N 1
ATOM 1957 C CA . ALA A 1 133 ? 34.030 81.756 17.111 1.00 44.54 165 ALA A CA 1
ATOM 1958 C C . ALA A 1 133 ? 34.394 83.063 17.814 1.00 49.59 165 ALA A C 1
ATOM 1959 O O . ALA A 1 133 ? 33.929 83.333 18.924 1.00 42.46 165 ALA A O 1
ATOM 1966 N N . ALA A 1 134 ? 35.222 83.872 17.157 1.00 48.49 166 ALA A N 1
ATOM 1967 C CA . ALA A 1 134 ? 35.627 85.165 17.700 1.00 54.74 166 ALA A CA 1
ATOM 1968 C C . ALA A 1 134 ? 34.419 86.068 17.900 1.00 52.07 166 ALA A C 1
ATOM 1969 O O . ALA A 1 134 ? 34.231 86.638 18.975 1.00 51.72 166 ALA A O 1
ATOM 1976 N N . LYS A 1 135 ? 33.607 86.190 16.853 1.00 48.05 167 LYS A N 1
ATOM 1977 C CA . LYS A 1 135 ? 32.407 87.022 16.878 1.00 52.45 167 LYS A CA 1
ATOM 1978 C C . LYS A 1 135 ? 31.474 86.658 18.030 1.00 44.63 167 LYS A C 1
ATOM 1979 O O . LYS A 1 135 ? 30.908 87.536 18.678 1.00 50.56 167 LYS A O 1
ATOM 1998 N N . LEU A 1 136 ? 31.328 85.361 18.284 1.00 48.42 168 LEU A N 1
ATOM 1999 C CA . LEU A 1 136 ? 30.400 84.872 19.299 1.00 51.50 168 LEU A CA 1
ATOM 2000 C C . LEU A 1 136 ? 31.057 84.749 20.669 1.00 45.76 168 LEU A C 1
ATOM 2001 O O . LEU A 1 136 ? 30.413 84.350 21.637 1.00 49.22 168 LEU A O 1
ATOM 2017 N N . GLY A 1 137 ? 32.339 85.088 20.751 1.00 45.73 169 GLY A N 1
ATOM 2018 C CA . GLY A 1 137 ? 33.054 85.022 22.012 1.00 48.77 169 GLY A CA 1
ATOM 2019 C C . GLY A 1 137 ? 33.226 83.593 22.487 1.00 43.23 169 GLY A C 1
ATOM 2020 O O . GLY A 1 137 ? 33.276 83.320 23.692 1.00 39.52 169 GLY A O 1
ATOM 2024 N N . LEU A 1 138 ? 33.319 82.679 21.527 1.00 48.22 170 LEU A N 1
ATOM 2025 C CA . LEU A 1 138 ? 33.482 81.259 21.817 1.00 48.53 170 LEU A CA 1
ATOM 2026 C C . LEU A 1 138 ? 34.887 80.795 21.464 1.00 40.63 170 LEU A C 1
ATOM 2027 O O . LEU A 1 138 ? 35.508 81.310 20.535 1.00 41.38 170 LEU A O 1
ATOM 2043 N N . ARG A 1 139 ? 35.379 79.825 22.224 1.00 37.76 171 ARG A N 1
ATOM 2044 C CA . ARG A 1 139 ? 36.668 79.216 21.958 1.00 41.98 171 ARG A CA 1
ATOM 2045 C C . ARG A 1 139 ? 36.473 77.712 21.818 1.00 44.55 171 ARG A C 1
ATOM 2046 O O . ARG A 1 139 ? 35.422 77.176 22.178 1.00 36.21 171 ARG A O 1
ATOM 2067 N N . ASN A 1 140 ? 37.479 77.037 21.276 1.00 39.20 172 ASN A N 1
ATOM 2068 C CA . ASN A 1 140 ? 37.425 75.593 21.119 1.00 33.05 172 ASN A CA 1
ATOM 2069 C C . ASN A 1 140 ? 37.213 74.915 22.468 1.00 36.87 172 ASN A C 1
ATOM 2070 O O . ASN A 1 140 ? 37.780 75.336 23.474 1.00 38.05 172 ASN A O 1
ATOM 2081 N N . GLY A 1 141 ? 36.379 73.881 22.488 1.00 31.98 173 GLY A N 1
ATOM 2082 C CA . GLY A 1 141 ? 36.125 73.126 23.702 1.00 30.83 173 GLY A CA 1
ATOM 2083 C C . GLY A 1 141 ? 34.986 73.680 24.537 1.00 31.71 173 GLY A C 1
ATOM 2084 O O . GLY A 1 141 ? 34.575 73.067 25.524 1.00 30.11 173 GLY A O 1
ATOM 2088 N N . ASP A 1 142 ? 34.479 74.844 24.151 1.00 31.73 174 ASP A N 1
ATOM 2089 C CA . ASP A 1 142 ? 33.333 75.429 24.841 1.00 36.89 174 ASP A CA 1
ATOM 2090 C C . ASP A 1 142 ? 32.102 74.550 24.652 1.00 34.77 174 ASP A C 1
ATOM 2091 O O . ASP A 1 142 ? 31.974 73.857 23.644 1.00 28.75 174 ASP A O 1
ATOM 2100 N N . GLU A 1 143 ? 31.208 74.581 25.636 1.00 31.18 175 GLU A N 1
ATOM 2101 C CA . GLU A 1 143 ? 29.918 73.911 25.531 1.00 31.35 175 GLU A CA 1
ATOM 2102 C C . GLU A 1 143 ? 28.801 74.949 25.533 1.00 30.22 175 GLU A C 1
ATOM 2103 O O . GLU A 1 143 ? 28.899 75.978 26.202 1.00 33.50 175 GLU A O 1
ATOM 2115 N N . VAL A 1 144 ? 27.745 74.681 24.769 1.00 25.86 176 VAL A N 1
ATOM 2116 C CA . VAL A 1 144 ? 26.657 75.633 24.607 1.00 21.64 176 VAL A CA 1
ATOM 2117 C C . VAL A 1 144 ? 25.321 74.909 24.552 1.00 28.14 176 VAL A C 1
ATOM 2118 O O . VAL A 1 144 ? 25.266 73.730 24.211 1.00 25.54 176 VAL A O 1
ATOM 2131 N N . ASP A 1 145 ? 24.252 75.620 24.894 1.00 25.43 177 ASP A N 1
ATOM 2132 C CA . ASP A 1 145 ? 22.904 75.110 24.683 1.00 24.21 177 ASP A CA 1
ATOM 2133 C C . ASP A 1 145 ? 22.439 75.510 23.289 1.00 26.11 177 ASP A C 1
ATOM 2134 O O . ASP A 1 145 ? 22.725 76.610 22.819 1.00 28.36 177 ASP A O 1
ATOM 2143 N N . VAL A 1 146 ? 21.728 74.601 22.628 1.00 25.11 178 VAL A N 1
ATOM 2144 C CA . VAL A 1 146 ? 21.223 74.834 21.280 1.00 22.37 178 VAL A CA 1
ATOM 2145 C C . VAL A 1 146 ? 19.713 74.611 21.263 1.00 23.56 178 VAL A C 1
ATOM 2146 O O . VAL A 1 146 ? 19.242 73.575 21.715 1.00 23.56 178 VAL A O 1
ATOM 2159 N N . GLU A 1 147 ? 18.969 75.579 20.739 1.00 26.66 179 GLU A N 1
ATOM 2160 C CA . GLU A 1 147 ? 17.509 75.488 20.694 1.00 26.90 179 GLU A CA 1
ATOM 2161 C C . GLU A 1 147 ? 16.989 75.270 19.278 1.00 25.38 179 GLU A C 1
ATOM 2162 O O . GLU A 1 147 ? 17.466 75.883 18.318 1.00 21.85 179 GLU A O 1
ATOM 2174 N N . ALA A 1 148 ? 16.004 74.381 19.167 1.00 23.18 180 ALA A N 1
ATOM 2175 C CA . ALA A 1 148 ? 15.325 74.107 17.909 1.00 23.13 180 ALA A CA 1
ATOM 2176 C C . ALA A 1 148 ? 13.857 74.485 18.068 1.00 23.78 180 ALA A C 1
ATOM 2177 O O . ALA A 1 148 ? 13.274 74.278 19.132 1.00 22.61 180 ALA A O 1
ATOM 2184 N N . GLY A 1 149 ? 13.276 75.061 17.024 1.00 26.74 181 GLY A N 1
ATOM 2185 C CA . GLY A 1 149 ? 11.869 75.410 17.044 1.00 28.43 181 GLY A CA 1
ATOM 2186 C C . GLY A 1 149 ? 11.037 74.306 16.426 1.00 27.03 181 GLY A C 1
ATOM 2187 O O . GLY A 1 149 ? 11.519 73.195 16.221 1.00 22.15 181 GLY A O 1
ATOM 2191 N N . GLY A 1 150 ? 9.779 74.610 16.127 1.00 28.39 182 GLY A N 1
ATOM 2192 C CA . GLY A 1 150 ? 8.915 73.668 15.441 1.00 27.06 182 GLY A CA 1
ATOM 2193 C C . GLY A 1 150 ? 8.140 72.775 16.389 1.00 23.25 182 GLY A C 1
ATOM 2194 O O . GLY A 1 150 ? 8.125 72.988 17.603 1.00 23.48 182 GLY A O 1
ATOM 2198 N N . GLU A 1 151 ? 7.521 71.743 15.829 1.00 27.07 183 GLU A N 1
ATOM 2199 C CA . GLU A 1 151 ? 6.559 70.932 16.570 1.00 28.38 183 GLU A CA 1
ATOM 2200 C C . GLU A 1 151 ? 7.188 69.903 17.513 1.00 25.26 183 GLU A C 1
ATOM 2201 O O . GLU A 1 151 ? 6.498 69.363 18.382 1.00 22.72 183 GLU A O 1
ATOM 2213 N N . ARG A 1 152 ? 8.481 69.633 17.345 1.00 20.00 184 ARG A N 1
ATOM 2214 C CA . ARG A 1 152 ? 9.246 68.869 18.332 1.00 19.99 184 ARG A CA 1
ATOM 2215 C C . ARG A 1 152 ? 10.367 69.727 18.916 1.00 22.23 184 ARG A C 1
ATOM 2216 O O . ARG A 1 152 ? 11.447 69.230 19.251 1.00 22.60 184 ARG A O 1
ATOM 2237 N N . GLY A 1 153 ? 10.094 71.020 19.059 1.00 20.51 185 GLY A N 1
ATOM 2238 C CA . GLY A 1 153 ? 11.083 71.961 19.552 1.00 23.66 185 GLY A CA 1
ATOM 2239 C C . GLY A 1 153 ? 11.617 71.620 20.927 1.00 20.19 185 GLY A C 1
ATOM 2240 O O . GLY A 1 153 ? 10.941 70.987 21.740 1.00 21.87 185 GLY A O 1
ATOM 2244 N N . GLY A 1 154 ? 12.853 72.026 21.189 1.00 20.67 186 GLY A N 1
ATOM 2245 C CA . GLY A 1 154 ? 13.462 71.782 22.476 1.00 17.89 186 GLY A CA 1
ATOM 2246 C C . GLY A 1 154 ? 14.870 72.350 22.514 1.00 21.85 186 GLY A C 1
ATOM 2247 O O . GLY A 1 154 ? 15.285 73.084 21.610 1.00 21.71 186 GLY A O 1
ATOM 2251 N N . VAL A 1 155 ? 15.598 72.003 23.565 1.00 19.54 187 VAL A N 1
ATOM 2252 C CA . VAL A 1 155 ? 16.960 72.481 23.748 1.00 27.01 187 VAL A CA 1
ATOM 2253 C C . VAL A 1 155 ? 17.913 71.326 24.008 1.00 22.47 187 VAL A C 1
ATOM 2254 O O . VAL A 1 155 ? 17.682 70.496 24.878 1.00 23.91 187 VAL A O 1
ATOM 2267 N N . MET A 1 156 ? 18.994 71.288 23.237 1.00 19.50 188 MET A N 1
ATOM 2268 C CA . MET A 1 156 ? 20.081 70.355 23.480 1.00 22.33 188 MET A CA 1
ATOM 2269 C C . MET A 1 156 ? 21.122 71.015 24.383 1.00 22.09 188 MET A C 1
ATOM 2270 O O . MET A 1 156 ? 21.579 72.122 24.105 1.00 22.08 188 MET A O 1
ATOM 2284 N N . HIS A 1 157 ? 21.476 70.328 25.463 1.00 23.88 189 HIS A N 1
ATOM 2285 C CA . HIS A 1 157 ? 22.445 70.829 26.434 1.00 21.49 189 HIS A CA 1
ATOM 2286 C C . HIS A 1 157 ? 23.882 70.471 26.072 1.00 28.22 189 HIS A C 1
ATOM 2287 O O . HIS A 1 157 ? 24.138 69.436 25.460 1.00 27.59 189 HIS A O 1
ATOM 2301 N N . ARG A 1 158 ? 24.803 71.347 26.466 1.00 28.62 190 ARG A N 1
ATOM 2302 C CA . ARG A 1 158 ? 26.240 71.062 26.445 1.00 31.64 190 ARG A CA 1
ATOM 2303 C C . ARG A 1 158 ? 26.733 70.553 25.094 1.00 28.62 190 ARG A C 1
ATOM 2304 O O . ARG A 1 158 ? 27.395 69.517 25.006 1.00 32.60 190 ARG A O 1
ATOM 2325 N N . VAL A 1 159 ? 26.397 71.291 24.044 1.00 24.87 191 VAL A N 1
ATOM 2326 C CA . VAL A 1 159 ? 26.870 70.996 22.705 1.00 22.16 191 VAL A CA 1
ATOM 2327 C C . VAL A 1 159 ? 28.307 71.483 22.552 1.00 25.87 191 VAL A C 1
ATOM 2328 O O . VAL A 1 159 ? 28.576 72.665 22.723 1.00 23.06 191 VAL A O 1
ATOM 2341 N N . LEU A 1 160 ? 29.210 70.573 22.203 1.00 21.49 192 LEU A N 1
ATOM 2342 C CA . LEU A 1 160 ? 30.632 70.896 22.095 1.00 22.34 192 LEU A CA 1
ATOM 2343 C C . LEU A 1 160 ? 30.934 71.764 20.875 1.00 25.98 192 LEU A C 1
ATOM 2344 O O . LEU A 1 160 ? 30.498 71.471 19.759 1.00 24.48 192 LEU A O 1
ATOM 2360 N N . ILE A 1 161 ? 31.692 72.835 21.105 1.00 26.95 193 ILE A N 1
ATOM 2361 C CA . ILE A 1 161 ? 32.172 73.709 20.037 1.00 27.93 193 ILE A CA 1
ATOM 2362 C C . ILE A 1 161 ? 33.559 73.257 19.580 1.00 23.69 193 ILE A C 1
ATOM 2363 O O . ILE A 1 161 ? 34.485 73.179 20.383 1.00 27.66 193 ILE A O 1
ATOM 2379 N N . ARG A 1 162 ? 33.681 72.975 18.287 1.00 24.66 194 ARG A N 1
ATOM 2380 C CA . ARG A 1 162 ? 34.929 72.511 17.695 1.00 30.34 194 ARG A CA 1
ATOM 2381 C C . ARG A 1 162 ? 35.421 73.553 16.718 1.00 27.07 194 ARG A C 1
ATOM 2382 O O . ARG A 1 162 ? 34.935 73.628 15.588 1.00 27.52 194 ARG A O 1
ATOM 2403 N N . VAL A 1 163 ? 36.377 74.365 17.155 1.00 29.51 195 VAL A N 1
ATOM 2404 C CA . VAL A 1 163 ? 36.933 75.401 16.297 1.00 31.33 195 VAL A CA 1
ATOM 2405 C C . VAL A 1 163 ? 38.135 74.852 15.539 1.00 32.05 195 VAL A C 1
ATOM 2406 O O . VAL A 1 163 ? 38.970 74.147 16.101 1.00 33.52 195 VAL A O 1
ATOM 2419 N N . ALA A 1 164 ? 38.194 75.171 14.253 1.00 35.11 196 ALA A N 1
ATOM 2420 C CA . ALA A 1 164 ? 39.298 74.757 13.406 1.00 30.95 196 ALA A CA 1
ATOM 2421 C C . ALA A 1 164 ? 39.284 75.577 12.122 1.00 37.77 196 ALA A C 1
ATOM 2422 O O . ALA A 1 164 ? 38.232 76.031 11.671 1.00 33.02 196 ALA A O 1
ATOM 2429 N N . GLU A 1 165 ? 40.461 75.776 11.543 1.00 40.42 197 GLU A N 1
ATOM 2430 C CA . GLU A 1 165 ? 40.592 76.627 10.372 1.00 40.38 197 GLU A CA 1
ATOM 2431 C C . GLU A 1 165 ? 39.839 76.051 9.181 1.00 30.32 197 GLU A C 1
ATOM 2432 O O . GLU A 1 165 ? 39.204 76.786 8.424 1.00 35.76 197 GLU A O 1
ATOM 2444 N N . ALA A 1 166 ? 39.912 74.732 9.028 1.00 32.86 198 ALA A N 1
ATOM 2445 C CA . ALA A 1 166 ? 39.320 74.049 7.882 1.00 35.84 198 ALA A CA 1
ATOM 2446 C C . ALA A 1 166 ? 37.880 73.639 8.157 1.00 36.51 198 ALA A C 1
ATOM 2447 O O . ALA A 1 166 ? 37.440 72.582 7.709 1.00 48.56 198 ALA A O 1
ATOM 2454 N N . SER A 1 167 ? 37.154 74.478 8.890 1.00 41.56 199 SER A N 1
ATOM 2455 C CA . SER A 1 167 ? 35.766 74.194 9.247 1.00 33.74 199 SER A CA 1
ATOM 2456 C C . SER A 1 167 ? 34.796 75.179 8.619 1.00 38.60 199 SER A C 1
ATOM 2457 O O . SER A 1 167 ? 35.150 76.321 8.338 1.00 32.54 199 SER A O 1
ATOM 2465 N N . ALA A 1 168 ? 33.573 74.709 8.401 1.00 28.91 200 ALA A N 1
ATOM 2466 C CA . ALA A 1 168 ? 32.446 75.566 8.068 1.00 30.02 200 ALA A CA 1
ATOM 2467 C C . ALA A 1 168 ? 31.499 75.554 9.254 1.00 28.62 200 ALA A C 1
ATOM 2468 O O . ALA A 1 168 ? 31.501 74.608 10.043 1.00 31.85 200 ALA A O 1
ATOM 2475 N N . ASP A 1 169 ? 30.689 76.597 9.390 1.00 32.26 201 ASP A N 1
ATOM 2476 C CA . ASP A 1 169 ? 29.782 76.682 10.523 1.00 26.97 201 ASP A CA 1
ATOM 2477 C C . ASP A 1 169 ? 28.597 75.736 10.281 1.00 22.86 201 ASP A C 1
ATOM 2478 O O . ASP A 1 169 ? 27.855 75.886 9.314 1.00 25.43 201 ASP A O 1
ATOM 2487 N N . GLU A 1 170 ? 28.459 74.740 11.150 1.00 24.66 202 GLU A N 1
ATOM 2488 C CA . GLU A 1 170 ? 27.505 73.655 10.941 1.00 17.94 202 GLU A CA 1
ATOM 2489 C C . GLU A 1 170 ? 27.368 72.818 12.205 1.00 22.85 202 GLU A C 1
ATOM 2490 O O . GLU A 1 170 ? 28.361 72.407 12.782 1.00 19.91 202 GLU A O 1
ATOM 2502 N N . MET A 1 171 ? 26.136 72.561 12.636 1.00 20.86 203 MET A N 1
ATOM 2503 C CA . MET A 1 171 ? 25.918 71.602 13.711 1.00 21.41 203 MET A CA 1
ATOM 2504 C C . MET A 1 171 ? 25.741 70.205 13.127 1.00 19.68 203 MET A C 1
ATOM 2505 O O . MET A 1 171 ? 25.026 70.020 12.146 1.00 23.05 203 MET A O 1
ATOM 2519 N N . HIS A 1 172 ? 26.404 69.230 13.739 1.00 16.91 204 HIS A N 1
ATOM 2520 C CA . HIS A 1 172 ? 26.271 67.821 13.353 1.00 18.60 204 HIS A CA 1
ATOM 2521 C C . HIS A 1 172 ? 25.495 67.051 14.410 1.00 17.76 204 HIS A C 1
ATOM 2522 O O . HIS A 1 172 ? 25.918 66.993 15.561 1.00 17.01 204 HIS A O 1
ATOM 2536 N N . ILE A 1 173 ? 24.361 66.472 14.010 1.00 18.27 205 ILE A N 1
ATOM 2537 C CA . ILE A 1 173 ? 23.574 65.562 14.857 1.00 15.49 205 ILE A CA 1
ATOM 2538 C C . ILE A 1 173 ? 23.287 64.289 14.063 1.00 12.46 205 ILE A C 1
ATOM 2539 O O . ILE A 1 173 ? 23.337 64.320 12.838 1.00 18.24 205 ILE A O 1
ATOM 2555 N N . ASP A 1 174 ? 23.003 63.176 14.740 1.00 14.55 206 ASP A N 1
ATOM 2556 C CA . ASP A 1 174 ? 22.664 61.951 14.006 1.00 12.63 206 ASP A CA 1
ATOM 2557 C C . ASP A 1 174 ? 21.165 61.902 13.714 1.00 14.19 206 ASP A C 1
ATOM 2558 O O . ASP A 1 174 ? 20.408 62.762 14.139 1.00 16.06 206 ASP A O 1
ATOM 2567 N N . VAL A 1 175 ? 20.766 60.916 12.929 1.00 12.33 207 VAL A N 1
ATOM 2568 C CA . VAL A 1 175 ? 19.436 60.920 12.350 1.00 15.88 207 VAL A CA 1
ATOM 2569 C C . VAL A 1 175 ? 18.358 60.831 13.434 1.00 14.64 207 VAL A C 1
ATOM 2570 O O . VAL A 1 175 ? 17.294 61.444 13.283 1.00 15.65 207 VAL A O 1
ATOM 2583 N N . GLU A 1 176 ? 18.623 60.134 14.537 1.00 13.30 208 GLU A N 1
ATOM 2584 C CA . GLU A 1 176 ? 17.629 60.054 15.620 1.00 14.17 208 GLU A CA 1
ATOM 2585 C C . GLU A 1 176 ? 17.508 61.388 16.339 1.00 17.41 208 GLU A C 1
ATOM 2586 O O . GLU A 1 176 ? 16.401 61.839 16.650 1.00 17.17 208 GLU A O 1
ATOM 2598 N N . GLU A 1 177 ? 18.647 62.024 16.600 1.00 15.95 209 GLU A N 1
ATOM 2599 C CA . GLU A 1 177 ? 18.649 63.351 17.197 1.00 15.23 209 GLU A CA 1
ATOM 2600 C C . GLU A 1 177 ? 17.878 64.341 16.339 1.00 16.82 209 GLU A C 1
ATOM 2601 O O . GLU A 1 177 ? 17.148 65.170 16.870 1.00 16.13 209 GLU A O 1
ATOM 2613 N N . ALA A 1 178 ? 18.029 64.241 15.024 1.00 15.51 210 ALA A N 1
ATOM 2614 C CA . ALA A 1 178 ? 17.330 65.123 14.092 1.00 16.03 210 ALA A CA 1
ATOM 2615 C C . ALA A 1 178 ? 15.838 64.826 14.072 1.00 17.37 210 ALA A C 1
ATOM 2616 O O . ALA A 1 178 ? 15.009 65.732 14.109 1.00 16.64 210 ALA A O 1
ATOM 2623 N N . ASN A 1 179 ? 15.493 63.547 13.991 1.00 15.38 211 ASN A N 1
ATOM 2624 C CA . ASN A 1 179 ? 14.079 63.171 13.922 1.00 12.02 211 ASN A CA 1
ATOM 2625 C C . ASN A 1 179 ? 13.344 63.485 15.226 1.00 15.06 211 ASN A C 1
ATOM 2626 O O . ASN A 1 179 ? 12.148 63.789 15.207 1.00 16.73 211 ASN A O 1
ATOM 2637 N N . ALA A 1 180 ? 14.062 63.419 16.346 1.00 13.73 212 ALA A N 1
ATOM 2638 C CA . ALA A 1 180 ? 13.528 63.812 17.653 1.00 16.27 212 ALA A CA 1
ATOM 2639 C C . ALA A 1 180 ? 13.210 65.300 17.729 1.00 14.30 212 ALA A C 1
ATOM 2640 O O . ALA A 1 180 ? 12.484 65.733 18.628 1.00 19.67 212 ALA A O 1
ATOM 2647 N N . LEU A 1 181 ? 13.709 66.064 16.764 1.00 12.79 213 LEU A N 1
ATOM 2648 C CA . LEU A 1 181 ? 13.502 67.506 16.706 1.00 18.31 213 LEU A CA 1
ATOM 2649 C C . LEU A 1 181 ? 12.839 67.930 15.398 1.00 22.70 213 LEU A C 1
ATOM 2650 O O . LEU A 1 181 ? 12.728 69.120 15.121 1.00 19.30 213 LEU A O 1
ATOM 2666 N N . CYS A 1 182 ? 12.399 66.952 14.604 1.00 20.02 214 CYS A N 1
ATOM 2667 C CA . CYS A 1 182 ? 11.883 67.194 13.254 1.00 17.72 214 CYS A CA 1
ATOM 2668 C C . CYS A 1 182 ? 12.779 68.130 12.439 1.00 24.78 214 CYS A C 1
ATOM 2669 O O . CYS A 1 182 ? 12.294 69.011 11.728 1.00 22.89 214 CYS A O 1
ATOM 2677 N N . LEU A 1 183 ? 14.089 67.915 12.539 1.00 18.18 215 LEU A N 1
ATOM 2678 C CA . LEU A 1 183 ? 15.057 68.648 11.738 1.00 23.03 215 LEU A CA 1
ATOM 2679 C C . LEU A 1 183 ? 15.562 67.796 10.584 1.00 21.31 215 LEU A C 1
ATOM 2680 O O . LEU A 1 183 ? 15.568 66.568 10.660 1.00 18.54 215 LEU A O 1
ATOM 2696 N N . LYS A 1 184 ? 15.977 68.455 9.511 1.00 20.86 216 LYS A N 1
ATOM 2697 C CA . LYS A 1 184 ? 16.698 67.789 8.433 1.00 23.24 216 LYS A CA 1
ATOM 2698 C C . LYS A 1 184 ? 17.841 68.679 7.973 1.00 21.18 216 LYS A C 1
ATOM 2699 O O . LYS A 1 184 ? 18.039 69.769 8.521 1.00 21.32 216 LYS A O 1
ATOM 2718 N N . ASN A 1 185 ? 18.594 68.215 6.981 1.00 24.04 217 ASN A N 1
ATOM 2719 C CA . ASN A 1 185 ? 19.717 68.984 6.464 1.00 23.56 217 ASN A CA 1
ATOM 2720 C C . ASN A 1 185 ? 19.272 70.393 6.083 1.00 25.94 217 ASN A C 1
ATOM 2721 O O . ASN A 1 185 ? 18.240 70.571 5.432 1.00 27.95 217 ASN A O 1
ATOM 2732 N N . ASP A 1 186 ? 20.035 71.368 6.574 1.00 25.78 218 ASP A N 1
ATOM 2733 C CA . ASP A 1 186 ? 19.938 72.793 6.238 1.00 25.24 218 ASP A CA 1
ATOM 2734 C C . ASP A 1 186 ? 18.845 73.535 6.998 1.00 30.58 218 ASP A C 1
ATOM 2735 O O . ASP A 1 186 ? 18.607 74.714 6.736 1.00 31.11 218 ASP A O 1
ATOM 2744 N N . ASP A 1 187 ? 18.199 72.873 7.954 1.00 27.80 219 ASP A N 1
ATOM 2745 C CA . ASP A 1 187 ? 17.391 73.598 8.917 1.00 25.40 219 ASP A CA 1
ATOM 2746 C C . ASP A 1 187 ? 18.305 74.394 9.835 1.00 28.40 219 ASP A C 1
ATOM 2747 O O . ASP A 1 187 ? 19.505 74.113 9.946 1.00 26.58 219 ASP A O 1
ATOM 2756 N N . VAL A 1 188 ? 17.735 75.400 10.486 1.00 29.57 220 VAL A N 1
ATOM 2757 C CA . VAL A 1 188 ? 18.513 76.319 11.300 1.00 32.88 220 VAL A CA 1
ATOM 2758 C C . VAL A 1 188 ? 18.156 76.179 12.769 1.00 30.43 220 VAL A C 1
ATOM 2759 O O . VAL A 1 188 ? 16.980 76.183 13.140 1.00 31.74 220 VAL A O 1
ATOM 2772 N N . VAL A 1 189 ? 19.185 76.044 13.597 1.00 26.28 221 VAL A N 1
ATOM 2773 C CA . VAL A 1 189 ? 19.027 76.030 15.041 1.00 20.79 221 VAL A CA 1
ATOM 2774 C C . VAL A 1 189 ? 19.815 77.202 15.623 1.00 30.52 221 VAL A C 1
ATOM 2775 O O . VAL A 1 189 ? 20.604 77.842 14.918 1.00 27.90 221 VAL A O 1
ATOM 2788 N N . ARG A 1 190 ? 19.597 77.482 16.903 1.00 29.12 222 ARG A N 1
ATOM 2789 C CA . ARG A 1 190 ? 20.145 78.685 17.521 1.00 30.99 222 ARG A CA 1
ATOM 2790 C C . ARG A 1 190 ? 20.946 78.391 18.787 1.00 28.43 222 ARG A C 1
ATOM 2791 O O . ARG A 1 190 ? 20.464 77.726 19.703 1.00 33.06 222 ARG A O 1
ATOM 2812 N N . ILE A 1 191 ? 22.174 78.903 18.831 1.00 33.26 223 ILE A N 1
ATOM 2813 C CA . ILE A 1 191 ? 23.011 78.800 20.021 1.00 28.15 223 ILE A CA 1
ATOM 2814 C C . ILE A 1 191 ? 22.499 79.771 21.083 1.00 35.51 223 ILE A C 1
ATOM 2815 O O . ILE A 1 191 ? 22.332 80.960 20.811 1.00 39.01 223 ILE A O 1
ATOM 2831 N N . CYS A 1 192 ? 22.256 79.263 22.288 1.00 37.08 224 CYS A N 1
ATOM 2832 C CA . CYS A 1 192 ? 21.678 80.071 23.361 1.00 40.49 224 CYS A CA 1
ATOM 2833 C C . CYS A 1 192 ? 22.721 80.953 24.043 1.00 40.93 224 CYS A C 1
ATOM 2834 O O . CYS A 1 192 ? 23.922 80.692 23.954 1.00 46.15 224 CYS A O 1
ATOM 2842 N N . ASP B 1 4 ? 11.145 63.888 44.398 1.00 32.00 36 ASP B N 1
ATOM 2843 C CA . ASP B 1 4 ? 10.680 65.061 43.665 1.00 31.16 36 ASP B CA 1
ATOM 2844 C C . ASP B 1 4 ? 9.371 64.716 42.948 1.00 35.77 36 ASP B C 1
ATOM 2845 O O . ASP B 1 4 ? 9.360 63.867 42.054 1.00 33.63 36 ASP B O 1
ATOM 2853 N N . PRO B 1 5 ? 8.258 65.368 43.336 1.00 32.79 37 PRO B N 1
ATOM 2854 C CA . PRO B 1 5 ? 6.976 64.956 42.750 1.00 35.76 37 PRO B CA 1
ATOM 2855 C C . PRO B 1 5 ? 6.811 65.374 41.291 1.00 26.78 37 PRO B C 1
ATOM 2856 O O . PRO B 1 5 ? 5.889 64.893 40.641 1.00 25.32 37 PRO B O 1
ATOM 2867 N N . PHE B 1 6 ? 7.689 66.233 40.785 1.00 26.25 38 PHE B N 1
ATOM 2868 C CA . PHE B 1 6 ? 7.643 66.606 39.375 1.00 22.32 38 PHE B CA 1
ATOM 2869 C C . PHE B 1 6 ? 8.427 65.637 38.492 1.00 22.85 38 PHE B C 1
ATOM 2870 O O . PHE B 1 6 ? 8.467 65.797 37.276 1.00 22.31 38 PHE B O 1
ATOM 2887 N N . GLN B 1 7 ? 9.039 64.629 39.103 1.00 23.76 39 GLN B N 1
ATOM 2888 C CA . GLN B 1 7 ? 9.705 63.592 38.333 1.00 21.94 39 GLN B CA 1
ATOM 2889 C C . GLN B 1 7 ? 8.671 62.602 37.803 1.00 21.08 39 GLN B C 1
ATOM 2890 O O . GLN B 1 7 ? 7.724 62.251 38.507 1.00 22.47 39 GLN B O 1
ATOM 2904 N N . VAL B 1 8 ? 8.853 62.172 36.557 1.00 19.32 40 VAL B N 1
ATOM 2905 C CA . VAL B 1 8 ? 7.930 61.235 35.917 1.00 20.07 40 VAL B CA 1
ATOM 2906 C C . VAL B 1 8 ? 8.690 60.130 35.183 1.00 19.68 40 VAL B C 1
ATOM 2907 O O . VAL B 1 8 ? 9.736 60.375 34.576 1.00 20.29 40 VAL B O 1
ATOM 2920 N N . ALA B 1 9 ? 8.163 58.913 35.261 1.00 18.96 41 ALA B N 1
ATOM 2921 C CA . ALA B 1 9 ? 8.749 57.774 34.565 1.00 18.90 41 ALA B CA 1
ATOM 2922 C C . ALA B 1 9 ? 8.512 57.855 33.059 1.00 16.79 41 ALA B C 1
ATOM 2923 O O . ALA B 1 9 ? 7.463 58.321 32.586 1.00 15.27 41 ALA B O 1
ATOM 2930 N N . VAL B 1 10 ? 9.502 57.362 32.326 1.00 16.61 42 VAL B N 1
ATOM 2931 C CA . VAL B 1 10 ? 9.490 57.324 30.875 1.00 14.76 42 VAL B CA 1
ATOM 2932 C C . VAL B 1 10 ? 8.969 55.992 30.357 1.00 15.27 42 VAL B C 1
ATOM 2933 O O . VAL B 1 10 ? 9.346 54.935 30.848 1.00 17.86 42 VAL B O 1
ATOM 2946 N N . GLY B 1 11 ? 8.079 56.062 29.370 1.00 14.13 43 GLY B N 1
ATOM 2947 C CA . GLY B 1 11 ? 7.664 54.886 28.629 1.00 18.27 43 GLY B CA 1
ATOM 2948 C C . GLY B 1 11 ? 8.039 55.090 27.176 1.00 14.68 43 GLY B C 1
ATOM 2949 O O . GLY B 1 11 ? 7.560 56.038 26.548 1.00 17.81 43 GLY B O 1
ATOM 2953 N N . VAL B 1 12 ? 8.911 54.230 26.650 1.00 16.28 44 VAL B N 1
ATOM 2954 C CA . VAL B 1 12 ? 9.398 54.375 25.277 1.00 11.79 44 VAL B CA 1
ATOM 2955 C C . VAL B 1 12 ? 8.661 53.447 24.313 1.00 10.47 44 VAL B C 1
ATOM 2956 O O . VAL B 1 12 ? 8.605 52.233 24.506 1.00 13.68 44 VAL B O 1
ATOM 2969 N N . SER B 1 13 ? 8.118 54.045 23.260 1.00 15.14 45 SER B N 1
ATOM 2970 C CA . SER B 1 13 ? 7.305 53.329 22.289 1.00 16.14 45 SER B CA 1
ATOM 2971 C C . SER B 1 13 ? 8.063 53.024 21.005 1.00 13.08 45 SER B C 1
ATOM 2972 O O . SER B 1 13 ? 8.456 53.922 20.271 1.00 15.87 45 SER B O 1
ATOM 2980 N N . ASN B 1 14 ? 8.250 51.745 20.742 1.00 13.49 46 ASN B N 1
ATOM 2981 C CA . ASN B 1 14 ? 8.598 51.287 19.407 1.00 15.45 46 ASN B CA 1
ATOM 2982 C C . ASN B 1 14 ? 7.348 51.350 18.537 1.00 14.87 46 ASN B C 1
ATOM 2983 O O . ASN B 1 14 ? 6.242 51.510 19.054 1.00 15.57 46 ASN B O 1
ATOM 2994 N N . ARG B 1 15 ? 7.519 51.227 17.227 1.00 11.22 47 ARG B N 1
ATOM 2995 C CA . ARG B 1 15 ? 6.371 51.185 16.316 1.00 12.07 47 ARG B CA 1
ATOM 2996 C C . ARG B 1 15 ? 5.406 50.097 16.752 1.00 11.92 47 ARG B C 1
ATOM 2997 O O . ARG B 1 15 ? 5.819 49.043 17.227 1.00 12.14 47 ARG B O 1
ATOM 3018 N N . HIS B 1 16 ? 4.113 50.346 16.587 1.00 11.80 48 HIS B N 1
ATOM 3019 C CA . HIS B 1 16 ? 3.104 49.378 17.005 1.00 11.34 48 HIS B CA 1
ATOM 3020 C C . HIS B 1 16 ? 1.767 49.724 16.393 1.00 14.05 48 HIS B C 1
ATOM 3021 O O . HIS B 1 16 ? 1.633 50.758 15.748 1.00 13.07 48 HIS B O 1
ATOM 3035 N N . ILE B 1 17 ? 0.779 48.865 16.623 1.00 12.30 49 ILE B N 1
ATOM 3036 C CA . ILE B 1 17 ? -0.551 49.049 16.046 1.00 12.44 49 ILE B CA 1
ATOM 3037 C C . ILE B 1 17 ? -1.628 48.771 17.084 1.00 11.53 49 ILE B C 1
ATOM 3038 O O . ILE B 1 17 ? -1.465 47.899 17.928 1.00 12.48 49 ILE B O 1
ATOM 3054 N N . HIS B 1 18 ? -2.714 49.541 17.014 1.00 13.42 50 HIS B N 1
ATOM 3055 C CA . HIS B 1 18 ? -3.959 49.247 17.717 1.00 12.33 50 HIS B CA 1
ATOM 3056 C C . HIS B 1 18 ? -4.973 48.842 16.659 1.00 10.96 50 HIS B C 1
ATOM 3057 O O . HIS B 1 18 ? -5.023 49.469 15.604 1.00 14.20 50 HIS B O 1
ATOM 3071 N N . LEU B 1 19 ? -5.779 47.822 16.942 1.00 14.21 51 LEU B N 1
ATOM 3072 C CA . LEU B 1 19 ? -6.699 47.266 15.947 1.00 12.87 51 LEU B CA 1
ATOM 3073 C C . LEU B 1 19 ? -8.161 47.416 16.327 1.00 13.06 51 LEU B C 1
ATOM 3074 O O . LEU B 1 19 ? -8.524 47.364 17.495 1.00 12.82 51 LEU B O 1
ATOM 3090 N N . SER B 1 20 ? -8.982 47.599 15.305 1.00 12.90 52 SER B N 1
ATOM 3091 C CA . SER B 1 20 ? -10.430 47.499 15.435 1.00 13.04 52 SER B CA 1
ATOM 3092 C C . SER B 1 20 ? -10.843 46.029 15.357 1.00 13.86 52 SER B C 1
ATOM 3093 O O . SER B 1 20 ? -10.084 45.189 14.881 1.00 12.62 52 SER B O 1
ATOM 3101 N N . ARG B 1 21 ? -12.056 45.712 15.798 1.00 13.05 53 ARG B N 1
ATOM 3102 C CA . ARG B 1 21 ? -12.532 44.343 15.701 1.00 13.74 53 ARG B CA 1
ATOM 3103 C C . ARG B 1 21 ? -12.620 43.911 14.235 1.00 15.59 53 ARG B C 1
ATOM 3104 O O . ARG B 1 21 ? -12.289 42.782 13.908 1.00 12.27 53 ARG B O 1
ATOM 3125 N N . THR B 1 22 ? -13.053 44.805 13.349 1.00 15.47 54 THR B N 1
ATOM 3126 C CA . THR B 1 22 ? -13.190 44.436 11.944 1.00 12.28 54 THR B CA 1
ATOM 3127 C C . THR B 1 22 ? -11.835 44.024 11.379 1.00 14.65 54 THR B C 1
ATOM 3128 O O . THR B 1 22 ? -11.726 43.011 10.683 1.00 14.66 54 THR B O 1
ATOM 3139 N N . ASP B 1 23 ? -10.793 44.781 11.693 1.00 13.78 55 ASP B N 1
ATOM 3140 C CA . ASP B 1 23 ? -9.468 44.458 11.163 1.00 11.54 55 ASP B CA 1
ATOM 3141 C C . ASP B 1 23 ? -8.845 43.257 11.877 1.00 12.16 55 ASP B C 1
ATOM 3142 O O . ASP B 1 23 ? -8.149 42.465 11.243 1.00 14.93 55 ASP B O 1
ATOM 3151 N N . MET B 1 24 ? -9.079 43.127 13.182 1.00 10.92 56 MET B N 1
ATOM 3152 C CA . MET B 1 24 ? -8.641 41.953 13.934 1.00 10.13 56 MET B CA 1
ATOM 3153 C C . MET B 1 24 ? -9.168 40.677 13.299 1.00 12.92 56 MET B C 1
ATOM 3154 O O . MET B 1 24 ? -8.439 39.693 13.139 1.00 16.27 56 MET B O 1
ATOM 3168 N N . ASP B 1 25 ? -10.450 40.688 12.950 1.00 11.89 57 ASP B N 1
ATOM 3169 C CA . ASP B 1 25 ? -11.066 39.536 12.311 1.00 14.56 57 ASP B CA 1
ATOM 3170 C C . ASP B 1 25 ? -10.383 39.189 11.000 1.00 15.66 57 ASP B C 1
ATOM 3171 O O . ASP B 1 25 ? -10.115 38.018 10.725 1.00 14.45 57 ASP B O 1
ATOM 3180 N N . THR B 1 26 ? -10.119 40.210 10.190 1.00 14.30 58 THR B N 1
ATOM 3181 C CA . THR B 1 26 ? -9.464 40.019 8.900 1.00 13.68 58 THR B CA 1
ATOM 3182 C C . THR B 1 26 ? -8.049 39.469 9.059 1.00 18.08 58 THR B C 1
ATOM 3183 O O . THR B 1 26 ? -7.646 38.553 8.343 1.00 15.18 58 THR B O 1
ATOM 3194 N N . LEU B 1 27 ? -7.310 40.022 10.011 1.00 15.96 59 LEU B N 1
ATOM 3195 C CA . LEU B 1 27 ? -5.885 39.746 10.137 1.00 14.20 59 LEU B CA 1
ATOM 3196 C C . LEU B 1 27 ? -5.581 38.450 10.870 1.00 14.87 59 LEU B C 1
ATOM 3197 O O . LEU B 1 27 ? -4.597 37.773 10.545 1.00 15.62 59 LEU B O 1
ATOM 3213 N N . PHE B 1 28 ? -6.413 38.099 11.852 1.00 15.96 60 PHE B N 1
ATOM 3214 C CA . PHE B 1 28 ? -6.131 36.967 12.742 1.00 15.95 60 PHE B CA 1
ATOM 3215 C C . PHE B 1 28 ? -7.236 35.914 12.763 1.00 17.84 60 PHE B C 1
ATOM 3216 O O . PHE B 1 28 ? -7.092 34.876 13.414 1.00 18.63 60 PHE B O 1
ATOM 3233 N N . GLY B 1 29 ? -8.314 36.174 12.028 1.00 18.51 61 GLY B N 1
ATOM 3234 C CA . GLY B 1 29 ? -9.427 35.238 11.910 1.00 21.33 61 GLY B CA 1
ATOM 3235 C C . GLY B 1 29 ? -10.669 35.696 12.658 1.00 20.17 61 GLY B C 1
ATOM 3236 O O . GLY B 1 29 ? -10.560 36.356 13.692 1.00 19.17 61 GLY B O 1
ATOM 3240 N N . PRO B 1 30 ? -11.866 35.350 12.148 1.00 22.09 62 PRO B N 1
ATOM 3241 C CA . PRO B 1 30 ? -13.102 35.794 12.805 1.00 19.62 62 PRO B CA 1
ATOM 3242 C C . PRO B 1 30 ? -13.173 35.406 14.272 1.00 20.24 62 PRO B C 1
ATOM 3243 O O . PRO B 1 30 ? -13.025 34.225 14.600 1.00 23.33 62 PRO B O 1
ATOM 3254 N N . GLY B 1 31 ? -13.371 36.403 15.130 1.00 17.08 63 GLY B N 1
ATOM 3255 C CA . GLY B 1 31 ? -13.567 36.189 16.551 1.00 20.90 63 GLY B CA 1
ATOM 3256 C C . GLY B 1 31 ? -12.274 36.009 17.321 1.00 22.33 63 GLY B C 1
ATOM 3257 O O . GLY B 1 31 ? -12.289 35.729 18.516 1.00 23.37 63 GLY B O 1
ATOM 3261 N N . ALA B 1 32 ? -11.146 36.155 16.639 1.00 19.50 64 ALA B N 1
ATOM 3262 C CA . ALA B 1 32 ? -9.858 35.965 17.299 1.00 19.84 64 ALA B CA 1
ATOM 3263 C C . ALA B 1 32 ? -9.678 36.991 18.410 1.00 23.82 64 ALA B C 1
ATOM 3264 O O . ALA B 1 32 ? -10.148 38.137 18.309 1.00 17.22 64 ALA B O 1
ATOM 3271 N N . GLU B 1 33 ? -9.007 36.560 19.475 1.00 19.33 65 GLU B N 1
ATOM 3272 C CA . GLU B 1 33 ? -8.777 37.398 20.643 1.00 20.29 65 GLU B CA 1
ATOM 3273 C C . GLU B 1 33 ? -7.296 37.627 20.846 1.00 20.54 65 GLU B C 1
ATOM 3274 O O . GLU B 1 33 ? -6.492 36.707 20.703 1.00 22.93 65 GLU B O 1
ATOM 3286 N N . LEU B 1 34 ? -6.941 38.856 21.184 1.00 15.44 66 LEU B N 1
ATOM 3287 C CA . LEU B 1 34 ? -5.563 39.171 21.530 1.00 15.38 66 LEU B CA 1
ATOM 3288 C C . LEU B 1 34 ? -5.145 38.420 22.789 1.00 18.27 66 LEU B C 1
ATOM 3289 O O . LEU B 1 34 ? -5.923 38.301 23.725 1.00 21.20 66 LEU B O 1
ATOM 3305 N N . GLN B 1 35 ? -3.910 37.921 22.791 1.00 19.56 67 GLN B N 1
ATOM 3306 C CA . GLN B 1 35 ? -3.315 37.299 23.977 1.00 17.41 67 GLN B CA 1
ATOM 3307 C C . GLN B 1 35 ? -2.350 38.277 24.638 1.00 17.80 67 GLN B C 1
ATOM 3308 O O . GLN B 1 35 ? -1.502 38.862 23.969 1.00 16.01 67 GLN B O 1
ATOM 3322 N N . ARG B 1 36 ? -2.457 38.429 25.953 1.00 17.97 68 ARG B N 1
ATOM 3323 C CA . ARG B 1 36 ? -1.552 39.300 26.692 1.00 17.81 68 ARG B CA 1
ATOM 3324 C C . ARG B 1 36 ? -0.127 38.760 26.698 1.00 20.22 68 ARG B C 1
ATOM 3325 O O . ARG B 1 36 ? 0.098 37.564 26.913 1.00 19.12 68 ARG B O 1
ATOM 3346 N N . LYS B 1 37 ? 0.825 39.653 26.450 1.00 15.52 69 LYS B N 1
ATOM 3347 C CA . LYS B 1 37 ? 2.246 39.353 26.596 1.00 15.20 69 LYS B CA 1
ATOM 3348 C C . LYS B 1 37 ? 2.813 40.090 27.803 1.00 17.22 69 LYS B C 1
ATOM 3349 O O . LYS B 1 37 ? 3.472 39.491 28.659 1.00 19.76 69 LYS B O 1
ATOM 3368 N N . LYS B 1 38 ? 2.550 41.394 27.865 1.00 17.59 70 LYS B N 1
ATOM 3369 C CA . LYS B 1 38 ? 3.023 42.250 28.947 1.00 15.22 70 LYS B CA 1
ATOM 3370 C C . LYS B 1 38 ? 2.097 43.453 29.138 1.00 17.57 70 LYS B C 1
ATOM 3371 O O . LYS B 1 38 ? 1.795 44.175 28.189 1.00 14.04 70 LYS B O 1
ATOM 3390 N N . ALA B 1 39 ? 1.656 43.683 30.367 1.00 15.67 71 ALA B N 1
ATOM 3391 C CA . ALA B 1 39 ? 0.902 44.883 30.660 1.00 14.49 71 ALA B CA 1
ATOM 3392 C C . ALA B 1 39 ? 1.761 46.136 30.500 1.00 15.35 71 ALA B C 1
ATOM 3393 O O . ALA B 1 39 ? 2.942 46.147 30.858 1.00 17.72 71 ALA B O 1
ATOM 3400 N N . MET B 1 40 ? 1.155 47.194 29.969 1.00 15.19 72 MET B N 1
ATOM 3401 C CA . MET B 1 40 ? 1.768 48.514 29.966 1.00 15.02 72 MET B CA 1
ATOM 3402 C C . MET B 1 40 ? 1.463 49.205 31.292 1.00 17.24 72 MET B C 1
ATOM 3403 O O . MET B 1 40 ? 0.729 48.664 32.128 1.00 16.88 72 MET B O 1
ATOM 3417 N N . LYS B 1 41 ? 2.012 50.399 31.478 1.00 15.75 73 LYS B N 1
ATOM 3418 C CA . LYS B 1 41 ? 1.786 51.161 32.702 1.00 17.21 73 LYS B CA 1
ATOM 3419 C C . LYS B 1 41 ? 0.381 51.750 32.742 1.00 18.86 73 LYS B C 1
ATOM 3420 O O . LYS B 1 41 ? -0.172 51.961 33.823 1.00 21.06 73 LYS B O 1
ATOM 3439 N N . GLN B 1 42 ? -0.197 52.038 31.576 1.00 14.19 74 GLN B N 1
ATOM 3440 C CA . GLN B 1 42 ? -1.537 52.617 31.548 1.00 18.88 74 GLN B CA 1
ATOM 3441 C C . GLN B 1 42 ? -2.556 51.511 31.776 1.00 19.79 74 GLN B C 1
ATOM 3442 O O . GLN B 1 42 ? -2.490 50.468 31.118 1.00 18.19 74 GLN B O 1
ATOM 3456 N N . PRO B 1 43 ? -3.493 51.725 32.724 1.00 22.54 75 PRO B N 1
ATOM 3457 C CA . PRO B 1 43 ? -4.492 50.714 33.083 1.00 20.67 75 PRO B CA 1
ATOM 3458 C C . PRO B 1 43 ? -5.187 50.081 31.885 1.00 15.93 75 PRO B C 1
ATOM 3459 O O . PRO B 1 43 ? -5.688 50.779 31.007 1.00 18.84 75 PRO B O 1
ATOM 3470 N N . GLY B 1 44 ? -5.173 48.753 31.853 1.00 15.01 76 GLY B N 1
ATOM 3471 C CA . GLY B 1 44 ? -5.903 47.988 30.860 1.00 17.58 76 GLY B CA 1
ATOM 3472 C C . GLY B 1 44 ? -5.168 47.776 29.559 1.00 16.64 76 GLY B C 1
ATOM 3473 O O . GLY B 1 44 ? -5.569 46.939 28.763 1.00 18.23 76 GLY B O 1
ATOM 3477 N N . GLN B 1 45 ? -4.080 48.518 29.347 1.00 14.63 77 GLN B N 1
ATOM 3478 C CA . GLN B 1 45 ? -3.332 48.432 28.098 1.00 16.22 77 GLN B CA 1
ATOM 3479 C C . GLN B 1 45 ? -2.247 47.353 28.187 1.00 19.18 77 GLN B C 1
ATOM 3480 O O . GLN B 1 45 ? -1.664 47.136 29.250 1.00 15.57 77 GLN B O 1
ATOM 3494 N N . PHE B 1 46 ? -1.982 46.666 27.078 1.00 13.87 78 PHE B N 1
ATOM 3495 C CA . PHE B 1 46 ? -0.955 45.627 27.066 1.00 13.00 78 PHE B CA 1
ATOM 3496 C C . PHE B 1 46 ? -0.343 45.389 25.692 1.00 12.82 78 PHE B C 1
ATOM 3497 O O . PHE B 1 46 ? -0.982 45.610 24.664 1.00 14.48 78 PHE B O 1
ATOM 3514 N N . ALA B 1 47 ? 0.918 44.973 25.697 1.00 13.46 79 ALA B N 1
ATOM 3515 C CA . ALA B 1 47 ? 1.537 44.381 24.513 1.00 13.73 79 ALA B CA 1
ATOM 3516 C C . ALA B 1 47 ? 0.988 42.974 24.338 1.00 15.28 79 ALA B C 1
ATOM 3517 O O . ALA B 1 47 ? 0.996 42.168 25.283 1.00 14.38 79 ALA B O 1
ATOM 3524 N N . ALA B 1 48 ? 0.514 42.687 23.129 1.00 14.49 80 ALA B N 1
ATOM 3525 C CA . ALA B 1 48 ? -0.068 41.392 22.799 1.00 13.92 80 ALA B CA 1
ATOM 3526 C C . ALA B 1 48 ? 1.021 40.482 22.256 1.00 14.57 80 ALA B C 1
ATOM 3527 O O . ALA B 1 48 ? 2.084 40.965 21.855 1.00 16.07 80 ALA B O 1
ATOM 3534 N N . GLU B 1 49 ? 0.773 39.175 22.237 1.00 16.01 81 GLU B N 1
ATOM 3535 C CA . GLU B 1 49 ? 1.697 38.245 21.599 1.00 19.47 81 GLU B CA 1
ATOM 3536 C C . GLU B 1 49 ? 1.687 38.457 20.084 1.00 16.62 81 GLU B C 1
ATOM 3537 O O . GLU B 1 49 ? 2.678 38.205 19.394 1.00 15.47 81 GLU B O 1
ATOM 3549 N N . GLU B 1 50 ? 0.563 38.943 19.583 1.00 14.61 82 GLU B N 1
ATOM 3550 C CA . GLU B 1 50 ? 0.334 39.116 18.156 1.00 15.74 82 GLU B CA 1
ATOM 3551 C C . GLU B 1 50 ? 1.194 40.228 17.549 1.00 16.14 82 GLU B C 1
ATOM 3552 O O . GLU B 1 50 ? 1.421 41.266 18.177 1.00 13.66 82 GLU B O 1
ATOM 3564 N N . THR B 1 51 ? 1.674 39.989 16.326 1.00 16.44 83 THR B N 1
ATOM 3565 C CA . THR B 1 51 ? 2.404 40.990 15.541 1.00 15.82 83 THR B CA 1
ATOM 3566 C C . THR B 1 51 ? 1.858 41.014 14.118 1.00 14.59 83 THR B C 1
ATOM 3567 O O . THR B 1 51 ? 1.191 40.067 13.692 1.00 14.38 83 THR B O 1
ATOM 3578 N N . VAL B 1 52 ? 2.116 42.115 13.413 1.00 11.79 84 VAL B N 1
ATOM 3579 C CA . VAL B 1 52 ? 1.732 42.272 12.007 1.00 12.49 84 VAL B CA 1
ATOM 3580 C C . VAL B 1 52 ? 2.907 42.762 11.170 1.00 14.06 84 VAL B C 1
ATOM 3581 O O . VAL B 1 52 ? 3.929 43.175 11.703 1.00 12.30 84 VAL B O 1
ATOM 3594 N N . THR B 1 53 ? 2.729 42.737 9.858 1.00 14.19 85 THR B N 1
ATOM 3595 C CA . THR B 1 53 ? 3.644 43.391 8.934 1.00 13.66 85 THR B CA 1
ATOM 3596 C C . THR B 1 53 ? 2.957 44.647 8.424 1.00 15.57 85 THR B C 1
ATOM 3597 O O . THR B 1 53 ? 1.767 44.619 8.087 1.00 12.41 85 THR B O 1
ATOM 3608 N N . LEU B 1 54 ? 3.698 45.748 8.389 1.00 12.07 86 LEU B N 1
ATOM 3609 C CA . LEU B 1 54 ? 3.270 46.979 7.751 1.00 12.29 86 LEU B CA 1
ATOM 3610 C C . LEU B 1 54 ? 3.941 47.074 6.390 1.00 13.24 86 LEU B C 1
ATOM 3611 O O . LEU B 1 54 ? 5.162 46.936 6.304 1.00 14.91 86 LEU B O 1
ATOM 3627 N N . LYS B 1 55 ? 3.157 47.300 5.336 1.00 14.25 87 LYS B N 1
ATOM 3628 C CA . LYS B 1 55 ? 3.682 47.399 3.972 1.00 12.14 87 LYS B CA 1
ATOM 3629 C C . LYS B 1 55 ? 3.279 48.730 3.352 1.00 13.65 87 LYS B C 1
ATOM 3630 O O . LYS B 1 55 ? 2.097 49.018 3.175 1.00 14.02 87 LYS B O 1
ATOM 3649 N N . GLY B 1 56 ? 4.275 49.554 3.048 1.00 12.73 88 GLY B N 1
ATOM 3650 C CA . GLY B 1 56 ? 4.064 50.818 2.376 1.00 13.01 88 GLY B CA 1
ATOM 3651 C C . GLY B 1 56 ? 4.493 50.746 0.922 1.00 13.44 88 GLY B C 1
ATOM 3652 O O . GLY B 1 56 ? 4.893 49.682 0.446 1.00 16.78 88 GLY B O 1
ATOM 3656 N N . PRO B 1 57 ? 4.400 51.875 0.212 1.00 16.24 89 PRO B N 1
ATOM 3657 C CA . PRO B 1 57 ? 4.808 51.954 -1.197 1.00 19.31 89 PRO B CA 1
ATOM 3658 C C . PRO B 1 57 ? 6.286 51.621 -1.424 1.00 22.20 89 PRO B C 1
ATOM 3659 O O . PRO B 1 57 ? 6.658 51.100 -2.478 1.00 19.81 89 PRO B O 1
ATOM 3670 N N . LYS B 1 58 ? 7.125 51.926 -0.443 1.00 17.03 90 LYS B N 1
ATOM 3671 C CA . LYS B 1 58 ? 8.560 51.719 -0.587 1.00 19.97 90 LYS B CA 1
ATOM 3672 C C . LYS B 1 58 ? 9.039 50.389 -0.019 1.00 19.40 90 LYS B C 1
ATOM 3673 O O . LYS B 1 58 ? 9.881 49.717 -0.616 1.00 23.83 90 LYS B O 1
ATOM 3692 N N . GLY B 1 59 ? 8.533 50.018 1.151 1.00 16.03 91 GLY B N 1
ATOM 3693 C CA . GLY B 1 59 ? 8.991 48.811 1.802 1.00 16.02 91 GLY B CA 1
ATOM 3694 C C . GLY B 1 59 ? 8.141 48.445 2.984 1.00 15.21 91 GLY B C 1
ATOM 3695 O O . GLY B 1 59 ? 7.114 49.080 3.225 1.00 16.72 91 GLY B O 1
ATOM 3699 N N . SER B 1 60 ? 8.591 47.430 3.710 1.00 14.99 92 SER B N 1
ATOM 3700 C CA . SER B 1 60 ? 7.834 46.860 4.815 1.00 18.07 92 SER B CA 1
ATOM 3701 C C . SER B 1 60 ? 8.605 46.880 6.131 1.00 18.28 92 SER B C 1
ATOM 3702 O O . SER B 1 60 ? 9.840 46.909 6.156 1.00 19.23 92 SER B O 1
ATOM 3710 N N . LEU B 1 61 ? 7.837 46.844 7.217 1.00 16.37 93 LEU B N 1
ATOM 3711 C CA . LEU B 1 61 ? 8.352 46.663 8.562 1.00 10.54 93 LEU B CA 1
ATOM 3712 C C . LEU B 1 61 ? 7.674 45.452 9.168 1.00 18.77 93 LEU B C 1
ATOM 3713 O O . LEU B 1 61 ? 6.441 45.374 9.208 1.00 14.12 93 LEU B O 1
ATOM 3729 N N . SER B 1 62 ? 8.470 44.495 9.623 1.00 14.62 94 SER B N 1
ATOM 3730 C CA . SER B 1 62 ? 7.922 43.253 10.131 1.00 16.47 94 SER B CA 1
ATOM 3731 C C . SER B 1 62 ? 7.930 43.195 11.656 1.00 18.28 94 SER B C 1
ATOM 3732 O O . SER B 1 62 ? 8.520 44.044 12.330 1.00 18.24 94 SER B O 1
ATOM 3740 N N . LYS B 1 63 ? 7.217 42.207 12.190 1.00 18.44 95 LYS B N 1
ATOM 3741 C CA . LYS B 1 63 ? 7.163 41.960 13.627 1.00 20.04 95 LYS B CA 1
ATOM 3742 C C . LYS B 1 63 ? 6.727 43.213 14.382 1.00 19.05 95 LYS B C 1
ATOM 3743 O O . LYS B 1 63 ? 7.305 43.561 15.417 1.00 20.00 95 LYS B O 1
ATOM 3762 N N . VAL B 1 64 ? 5.709 43.885 13.852 1.00 15.22 96 VAL B N 1
ATOM 3763 C CA . VAL B 1 64 ? 5.181 45.099 14.464 1.00 12.51 96 VAL B CA 1
ATOM 3764 C C . VAL B 1 64 ? 4.131 44.716 15.506 1.00 13.26 96 VAL B C 1
ATOM 3765 O O . VAL B 1 64 ? 3.086 44.151 15.183 1.00 12.95 96 VAL B O 1
ATOM 3778 N N . ARG B 1 65 ? 4.435 45.038 16.759 1.00 13.94 97 ARG B N 1
ATOM 3779 C CA . ARG B 1 65 ? 3.639 44.635 17.916 1.00 11.47 97 ARG B CA 1
ATOM 3780 C C . ARG B 1 65 ? 2.224 45.193 17.904 1.00 13.31 97 ARG B C 1
ATOM 3781 O O . ARG B 1 65 ? 2.020 46.375 17.630 1.00 11.57 97 ARG B O 1
ATOM 3802 N N . VAL B 1 66 ? 1.259 44.335 18.211 1.00 14.61 98 VAL B N 1
ATOM 3803 C CA . VAL B 1 66 ? -0.110 44.770 18.445 1.00 12.16 98 VAL B CA 1
ATOM 3804 C C . VAL B 1 66 ? -0.270 45.117 19.930 1.00 13.92 98 VAL B C 1
ATOM 3805 O O . VAL B 1 66 ? 0.226 44.397 20.800 1.00 16.46 98 VAL B O 1
ATOM 3818 N N . LEU B 1 67 ? -0.958 46.227 20.201 1.00 15.42 99 LEU B N 1
ATOM 3819 C CA . LEU B 1 67 ? -1.288 46.641 21.559 1.00 15.48 99 LEU B CA 1
ATOM 3820 C C . LEU B 1 67 ? -2.763 46.463 21.773 1.00 14.63 99 LEU B C 1
ATOM 3821 O O . LEU B 1 67 ? -3.561 46.915 20.951 1.00 18.00 99 LEU B O 1
ATOM 3837 N N . GLY B 1 68 ? -3.112 45.796 22.869 1.00 15.31 100 GLY B N 1
ATOM 3838 C CA . GLY B 1 68 ? -4.492 45.627 23.257 1.00 15.58 100 GLY B CA 1
ATOM 3839 C C . GLY B 1 68 ? -4.901 46.603 24.346 1.00 13.71 100 GLY B C 1
ATOM 3840 O O . GLY B 1 68 ? -4.063 47.275 24.942 1.00 15.99 100 GLY B O 1
ATOM 3844 N N . PRO B 1 69 ? -6.208 46.689 24.616 1.00 13.40 101 PRO B N 1
ATOM 3845 C CA . PRO B 1 69 ? -7.235 45.905 23.930 1.00 16.14 101 PRO B CA 1
ATOM 3846 C C . PRO B 1 69 ? -7.578 46.489 22.568 1.00 16.87 101 PRO B C 1
ATOM 3847 O O . PRO B 1 69 ? -7.010 47.502 22.144 1.00 13.88 101 PRO B O 1
ATOM 3858 N N . LEU B 1 70 ? -8.497 45.831 21.883 1.00 15.78 102 LEU B N 1
ATOM 3859 C CA . LEU B 1 70 ? -9.015 46.347 20.631 1.00 14.12 102 LEU B CA 1
ATOM 3860 C C . LEU B 1 70 ? -9.676 47.703 20.864 1.00 17.04 102 LEU B C 1
ATOM 3861 O O . LEU B 1 70 ? -10.141 48.012 21.968 1.00 16.50 102 LEU B O 1
ATOM 3877 N N . ARG B 1 71 ? -9.684 48.521 19.822 1.00 14.68 103 ARG B N 1
ATOM 3878 C CA . ARG B 1 71 ? -10.230 49.863 19.890 1.00 15.67 103 ARG B CA 1
ATOM 3879 C C . ARG B 1 71 ? -11.331 50.023 18.850 1.00 15.06 103 ARG B C 1
ATOM 3880 O O . ARG B 1 71 ? -11.594 49.111 18.066 1.00 13.19 103 ARG B O 1
ATOM 3901 N N . ARG B 1 72 ? -11.958 51.193 18.843 1.00 14.20 104 ARG B N 1
ATOM 3902 C CA . ARG B 1 72 ? -13.006 51.517 17.887 1.00 12.54 104 ARG B CA 1
ATOM 3903 C C . ARG B 1 72 ? -12.484 51.651 16.458 1.00 13.92 104 ARG B C 1
ATOM 3904 O O . ARG B 1 72 ? -13.204 51.390 15.501 1.00 11.83 104 ARG B O 1
ATOM 3925 N N . GLU B 1 73 ? -11.213 52.031 16.335 1.00 13.38 105 GLU B N 1
ATOM 3926 C CA . GLU B 1 73 ? -10.620 52.392 15.053 1.00 12.93 105 GLU B CA 1
ATOM 3927 C C . GLU B 1 73 ? -9.134 52.059 15.034 1.00 14.89 105 GLU B C 1
ATOM 3928 O O . GLU B 1 73 ? -8.412 52.340 15.989 1.00 13.73 105 GLU B O 1
ATOM 3940 N N . THR B 1 74 ? -8.671 51.475 13.935 1.00 11.13 106 THR B N 1
ATOM 3941 C CA . THR B 1 74 ? -7.284 51.065 13.826 1.00 11.02 106 THR B CA 1
ATOM 3942 C C . THR B 1 74 ? -6.365 52.283 13.770 1.00 12.73 106 THR B C 1
ATOM 3943 O O . THR B 1 74 ? -6.641 53.255 13.075 1.00 14.14 106 THR B O 1
ATOM 3954 N N . GLN B 1 75 ? -5.274 52.214 14.533 1.00 13.30 107 GLN B N 1
ATOM 3955 C CA . GLN B 1 75 ? -4.297 53.290 14.623 1.00 10.97 107 GLN B CA 1
ATOM 3956 C C . GLN B 1 75 ? -2.899 52.697 14.577 1.00 11.05 107 GLN B C 1
ATOM 3957 O O . GLN B 1 75 ? -2.614 51.751 15.307 1.00 13.41 107 GLN B O 1
ATOM 3971 N N . VAL B 1 76 ? -2.057 53.258 13.716 1.00 11.97 108 VAL B N 1
ATOM 3972 C CA . VAL B 1 76 ? -0.675 52.801 13.545 1.00 10.38 108 VAL B CA 1
ATOM 3973 C C . VAL B 1 76 ? 0.269 53.928 13.954 1.00 12.78 108 VAL B C 1
ATOM 3974 O O . VAL B 1 76 ? 0.149 55.054 13.465 1.00 13.32 108 VAL B O 1
ATOM 3987 N N . GLU B 1 77 ? 1.199 53.622 14.858 1.00 10.82 109 GLU B N 1
ATOM 3988 C CA . GLU B 1 77 ? 2.181 54.595 15.318 1.00 10.33 109 GLU B CA 1
ATOM 3989 C C . GLU B 1 77 ? 3.552 54.130 14.886 1.00 13.54 109 GLU B C 1
ATOM 3990 O O . GLU B 1 77 ? 3.956 52.992 15.176 1.00 10.32 109 GLU B O 1
ATOM 4002 N N . VAL B 1 78 ? 4.228 55.005 14.152 1.00 10.05 110 VAL B N 1
ATOM 4003 C CA . VAL B 1 78 ? 5.570 54.723 13.645 1.00 9.49 110 VAL B CA 1
ATOM 4004 C C . VAL B 1 78 ? 6.471 55.923 13.876 1.00 15.72 110 VAL B C 1
ATOM 4005 O O . VAL B 1 78 ? 6.007 57.029 14.126 1.00 14.64 110 VAL B O 1
ATOM 4018 N N . SER B 1 79 ? 7.776 55.696 13.810 1.00 12.48 111 SER B N 1
ATOM 4019 C CA . SER B 1 79 ? 8.722 56.787 13.937 1.00 15.23 111 SER B CA 1
ATOM 4020 C C . SER B 1 79 ? 8.849 57.542 12.621 1.00 12.95 111 SER B C 1
ATOM 4021 O O . SER B 1 79 ? 8.451 57.050 11.558 1.00 11.94 111 SER B O 1
ATOM 4029 N N . VAL B 1 80 ? 9.424 58.736 12.692 1.00 13.06 112 VAL B N 1
ATOM 4030 C CA . VAL B 1 80 ? 9.796 59.479 11.495 1.00 12.33 112 VAL B CA 1
ATOM 4031 C C . VAL B 1 80 ? 10.652 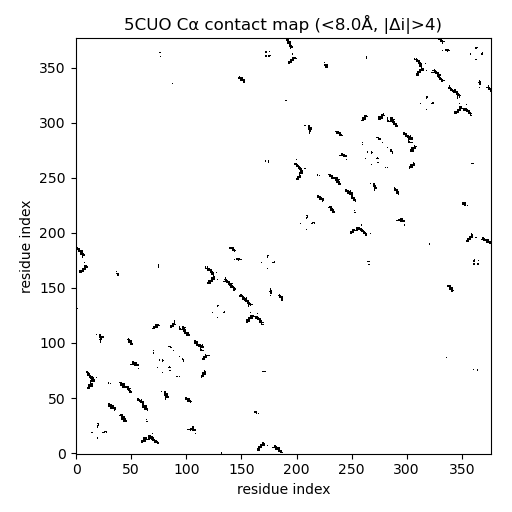58.595 10.585 1.00 15.13 112 VAL B C 1
ATOM 4032 O O . VAL B 1 80 ? 10.407 58.521 9.389 1.00 13.78 112 VAL B O 1
ATOM 4045 N N . ALA B 1 81 ? 11.658 57.934 11.149 1.00 15.89 113 ALA B N 1
ATOM 4046 C CA . ALA B 1 81 ? 12.490 57.003 10.369 1.00 15.39 113 ALA B CA 1
ATOM 4047 C C . ALA B 1 81 ? 11.651 55.941 9.663 1.00 14.51 113 ALA B C 1
ATOM 4048 O O . ALA B 1 81 ? 11.897 55.612 8.499 1.00 14.98 113 ALA B O 1
ATOM 4055 N N . ASP B 1 82 ? 10.662 55.408 10.377 1.00 13.22 114 ASP B N 1
ATOM 4056 C CA . ASP B 1 82 ? 9.816 54.339 9.843 1.00 14.18 114 ASP B CA 1
ATOM 4057 C C . ASP B 1 82 ? 9.028 54.814 8.634 1.00 13.49 114 ASP B C 1
ATOM 4058 O O . ASP B 1 82 ? 8.820 54.063 7.681 1.00 14.10 114 ASP B O 1
ATOM 4067 N N . GLY B 1 83 ? 8.570 56.063 8.694 1.00 15.72 115 GLY B N 1
ATOM 4068 C CA . GLY B 1 83 ? 7.859 56.674 7.581 1.00 17.08 115 GLY B CA 1
ATOM 4069 C C . GLY B 1 83 ? 8.678 56.597 6.308 1.00 16.51 115 GLY B C 1
ATOM 4070 O O . GLY B 1 83 ? 8.175 56.256 5.244 1.00 19.26 115 GLY B O 1
ATOM 4074 N N . PHE B 1 84 ? 9.963 56.904 6.420 1.00 14.05 116 PHE B N 1
ATOM 4075 C CA . PHE B 1 84 ? 10.824 56.903 5.2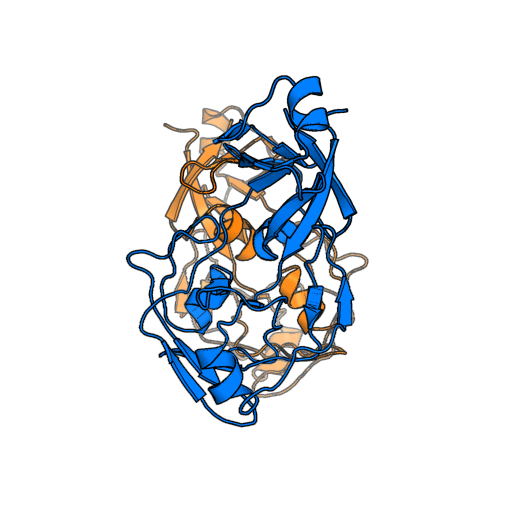54 1.00 11.92 116 PHE B CA 1
ATOM 4076 C C . PHE B 1 84 ? 11.040 55.493 4.738 1.00 13.21 116 PHE B C 1
ATOM 4077 O O . PHE B 1 84 ? 11.056 55.281 3.527 1.00 17.96 116 PHE B O 1
ATOM 4094 N N . ALA B 1 85 ? 11.165 54.529 5.644 1.00 14.64 117 ALA B N 1
ATOM 4095 C CA . ALA B 1 85 ? 11.332 53.136 5.250 1.00 14.03 117 ALA B CA 1
ATOM 4096 C C . ALA B 1 85 ? 10.083 52.665 4.518 1.00 16.75 117 ALA B C 1
ATOM 4097 O O . ALA B 1 85 ? 10.167 51.974 3.507 1.00 16.64 117 ALA B O 1
ATOM 4104 N N . LEU B 1 86 ? 8.927 53.064 5.034 1.00 14.89 118 LEU B N 1
ATOM 4105 C CA . LEU B 1 86 ? 7.641 52.659 4.470 1.00 12.85 118 LEU B CA 1
ATOM 4106 C C . LEU B 1 8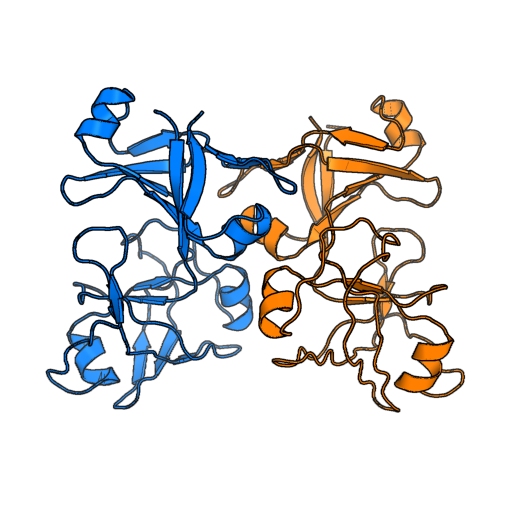6 ? 7.300 53.350 3.162 1.00 14.53 118 LEU B C 1
ATOM 4107 O O . LEU B 1 86 ? 6.642 52.753 2.303 1.00 16.76 118 LEU B O 1
ATOM 4123 N N . GLY B 1 87 ? 7.716 54.606 3.028 1.00 15.62 119 GLY B N 1
ATOM 4124 C CA . GLY B 1 87 ? 7.388 55.418 1.869 1.00 16.86 119 GLY B CA 1
ATOM 4125 C C . GLY B 1 87 ? 6.142 56.274 2.066 1.00 17.13 119 GLY B C 1
ATOM 4126 O O . GLY B 1 87 ? 5.438 56.588 1.095 1.00 16.72 119 GLY B O 1
ATOM 4130 N N . ILE B 1 88 ? 5.869 56.648 3.313 1.00 16.29 120 ILE B N 1
ATOM 4131 C CA . ILE B 1 88 ? 4.782 57.577 3.628 1.00 16.86 120 ILE B CA 1
ATOM 4132 C C . ILE B 1 88 ? 5.252 58.702 4.559 1.00 20.45 120 ILE B C 1
ATOM 4133 O O . ILE B 1 88 ? 6.311 58.617 5.188 1.00 18.27 120 ILE B O 1
ATOM 4149 N N . THR B 1 89 ? 4.449 59.755 4.626 1.00 17.03 121 THR B N 1
ATOM 4150 C CA . THR B 1 89 ? 4.722 60.898 5.483 1.00 19.59 121 THR B CA 1
ATOM 4151 C C . THR B 1 89 ? 3.631 61.063 6.534 1.00 20.02 121 THR B C 1
ATOM 4152 O O . THR B 1 89 ? 2.709 61.853 6.349 1.00 20.59 121 THR B O 1
ATOM 4163 N N . PRO B 1 90 ? 3.721 60.308 7.640 1.00 18.75 122 PRO B N 1
ATOM 4164 C CA . PRO B 1 90 ? 2.668 60.455 8.651 1.00 20.53 122 PRO B 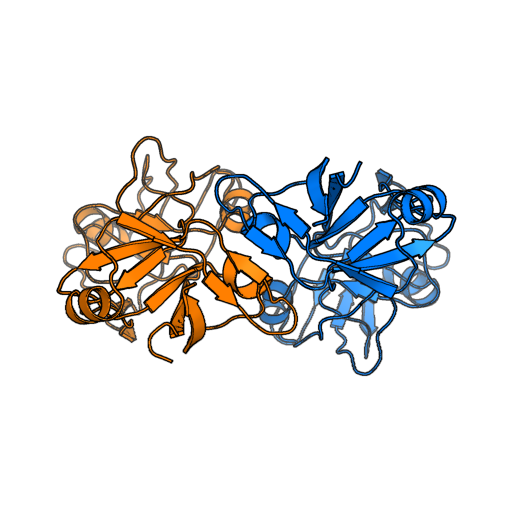CA 1
ATOM 4165 C C . PRO B 1 90 ? 2.816 61.752 9.438 1.00 20.89 122 PRO B C 1
ATOM 4166 O O . PRO B 1 90 ? 3.943 62.157 9.747 1.00 18.44 122 PRO B O 1
ATOM 4177 N N . PRO B 1 91 ? 1.694 62.412 9.754 1.00 19.13 123 PRO B N 1
ATOM 4178 C CA . PRO B 1 91 ? 1.786 63.646 10.531 1.00 16.96 123 PRO B CA 1
ATOM 4179 C C . PRO B 1 91 ? 2.013 63.359 12.005 1.00 19.53 123 PRO B C 1
ATOM 4180 O O . PRO B 1 91 ? 1.778 62.239 12.477 1.00 16.08 123 PRO B O 1
ATOM 4191 N N . LEU B 1 92 ? 2.482 64.377 12.709 1.00 15.62 124 LEU B N 1
ATOM 4192 C CA . LEU B 1 92 ? 2.717 64.319 14.140 1.00 15.90 124 LEU B CA 1
ATOM 4193 C C . LEU B 1 92 ? 1.426 64.575 14.904 1.00 18.21 124 LEU B C 1
ATOM 4194 O O . LEU B 1 92 ? 0.857 65.659 14.798 1.00 20.73 124 LEU B O 1
ATOM 4210 N N . ARG B 1 93 ? 0.966 63.585 15.667 1.00 16.69 125 ARG B N 1
ATOM 4211 C CA . ARG B 1 93 ? -0.361 63.644 16.262 1.00 14.40 125 ARG B CA 1
ATOM 4212 C C . ARG B 1 93 ? -0.470 63.007 17.636 1.00 17.39 125 ARG B C 1
ATOM 4213 O O . ARG B 1 93 ? 0.285 62.099 17.986 1.00 17.96 125 ARG B O 1
ATOM 4234 N N . GLN B 1 94 ? -1.436 63.487 18.410 1.00 14.17 126 GLN B N 1
ATOM 4235 C CA . GLN B 1 94 ? -1.896 62.768 19.582 1.00 15.45 126 GLN B CA 1
ATOM 4236 C C . GLN B 1 94 ? -2.752 61.593 19.152 1.00 19.65 126 GLN B C 1
ATOM 4237 O O . GLN B 1 94 ? -3.287 61.567 18.042 1.00 17.38 126 GLN B O 1
ATOM 4251 N N . SER B 1 95 ? -2.892 60.629 20.049 1.00 19.37 127 SER B N 1
ATOM 4252 C CA . SER B 1 95 ? -3.641 59.422 19.760 1.00 15.94 127 SER B CA 1
ATOM 4253 C C . SER B 1 95 ? -5.094 59.789 19.441 1.00 17.93 127 SER B C 1
ATOM 4254 O O . SER B 1 95 ? -5.669 60.670 20.069 1.00 20.95 127 SER B O 1
ATOM 4262 N N . GLY B 1 96 ? -5.660 59.149 18.423 1.00 15.78 128 GLY B N 1
ATOM 4263 C CA . GLY B 1 96 ? -7.020 59.439 18.011 1.00 14.97 128 GLY B CA 1
ATOM 4264 C C . GLY B 1 96 ? -7.165 60.582 17.019 1.00 15.64 128 GLY B C 1
ATOM 4265 O O . GLY B 1 96 ? -8.237 60.725 16.423 1.00 16.12 128 GLY B O 1
ATOM 4269 N N . GLN B 1 97 ? -6.122 61.402 16.846 1.00 14.30 129 GLN B N 1
ATOM 4270 C CA A GLN B 1 97 ? -6.168 62.517 15.903 0.47 14.75 129 GLN B CA 1
ATOM 4271 C CA B GLN B 1 97 ? -6.161 62.518 15.902 0.53 14.73 129 GLN B CA 1
ATOM 4272 C C . GLN B 1 97 ? -5.737 62.035 14.524 1.00 15.57 129 GLN B C 1
ATOM 4273 O O . GLN B 1 97 ? -4.622 62.291 14.089 1.00 16.92 129 GLN B O 1
ATOM 4299 N N . LEU B 1 98 ? -6.645 61.351 13.831 1.00 13.78 130 LEU B N 1
ATOM 4300 C CA . LEU B 1 98 ? -6.284 60.633 12.608 1.00 14.36 130 LEU B CA 1
ATOM 4301 C C . LEU B 1 98 ? -6.829 61.240 11.321 1.00 15.27 130 LEU B C 1
ATOM 4302 O O . LEU B 1 98 ? -6.741 60.617 10.254 1.00 14.43 130 LEU B O 1
ATOM 4318 N N . ASP B 1 99 ? -7.403 62.439 11.405 1.00 18.35 131 ASP B N 1
ATOM 4319 C CA . ASP B 1 99 ? -7.832 63.138 10.195 1.00 17.66 131 ASP B CA 1
ATOM 4320 C C . ASP B 1 99 ? -6.624 63.400 9.291 1.00 17.27 131 ASP B C 1
ATOM 4321 O O . ASP B 1 99 ? -5.553 63.792 9.760 1.00 20.78 131 ASP B O 1
ATOM 4330 N N . ASP B 1 100 ? -6.814 63.190 7.992 1.00 17.97 132 ASP B N 1
ATOM 4331 C CA . ASP B 1 100 ? -5.805 63.514 6.996 1.00 23.04 132 ASP B CA 1
ATOM 4332 C C . ASP B 1 100 ? -4.493 62.794 7.290 1.00 18.76 132 ASP B C 1
ATOM 4333 O O . ASP B 1 100 ? -3.427 63.410 7.303 1.00 30.71 132 ASP B O 1
ATOM 4342 N N . THR B 1 101 ? -4.587 61.492 7.544 1.00 20.39 133 THR B N 1
ATOM 4343 C CA . THR B 1 101 ? -3.408 60.648 7.750 1.00 18.23 133 THR B CA 1
ATOM 4344 C C . THR B 1 101 ? -3.302 59.613 6.644 1.00 17.82 133 THR B C 1
ATOM 4345 O O . THR B 1 101 ? -4.310 59.163 6.106 1.00 18.16 133 THR B O 1
ATOM 4356 N N . PRO B 1 102 ? -2.072 59.215 6.306 1.00 17.62 134 PRO B N 1
ATOM 4357 C CA . PRO B 1 102 ? -1.917 58.180 5.287 1.00 13.81 134 PRO B CA 1
ATOM 4358 C C . PRO B 1 102 ? -2.237 56.812 5.834 1.00 13.58 134 PRO B C 1
ATOM 4359 O O . PRO B 1 102 ? -2.332 56.631 7.056 1.00 12.95 134 PRO B O 1
ATOM 4370 N N . GLY B 1 103 ? -2.397 55.855 4.933 1.00 15.29 135 GLY B N 1
ATOM 4371 C CA . GLY B 1 103 ? -2.553 54.474 5.319 1.00 15.25 135 GLY B CA 1
ATOM 4372 C C . GLY B 1 103 ? -1.413 53.624 4.812 1.00 14.57 135 GLY B C 1
ATOM 4373 O O . GLY B 1 103 ? -0.350 54.125 4.440 1.00 15.74 135 GLY B O 1
ATOM 4377 N N . LEU B 1 104 ? -1.658 52.321 4.824 1.00 13.41 136 LEU B N 1
ATOM 4378 C CA . LEU B 1 104 ? -0.740 51.319 4.328 1.00 15.08 136 LEU B CA 1
ATOM 4379 C C . LEU B 1 104 ? -1.461 49.990 4.404 1.00 18.26 136 LEU B C 1
ATOM 4380 O O . LEU B 1 104 ? -2.614 49.916 4.857 1.00 15.97 136 LEU B O 1
ATOM 4396 N N . THR B 1 105 ? -0.796 48.944 3.948 1.00 14.81 137 THR B N 1
ATOM 4397 C CA . THR B 1 105 ? -1.331 47.602 4.049 1.00 12.58 137 THR B CA 1
ATOM 4398 C C . THR B 1 105 ? -0.838 46.914 5.315 1.00 14.83 137 THR B C 1
ATOM 4399 O O . THR B 1 105 ? 0.358 46.937 5.646 1.00 13.16 137 THR B O 1
ATOM 4410 N N . ILE B 1 106 ? -1.783 46.329 6.039 1.00 12.34 138 ILE B N 1
ATOM 4411 C CA A ILE B 1 106 ? -1.489 45.535 7.226 0.26 13.14 138 ILE B CA 1
ATOM 4412 C CA B ILE B 1 106 ? -1.479 45.540 7.223 0.74 13.07 138 ILE B CA 1
ATOM 4413 C C . ILE B 1 106 ? -1.660 44.063 6.888 1.00 16.13 138 ILE B C 1
ATOM 4414 O O . ILE B 1 106 ? -2.689 43.667 6.318 1.00 14.23 138 ILE B O 1
ATOM 4444 N N . ILE B 1 107 ? -0.671 43.254 7.244 1.00 18.14 139 ILE B N 1
ATOM 4445 C CA . ILE B 1 107 ? -0.709 41.820 6.967 1.00 13.26 139 ILE B CA 1
ATOM 4446 C C . ILE B 1 107 ? -0.580 41.017 8.256 1.00 15.16 139 ILE B C 1
ATOM 4447 O O . ILE B 1 107 ? 0.350 41.212 9.039 1.00 13.48 139 ILE B O 1
ATOM 4463 N N . GLY B 1 108 ? -1.526 40.105 8.457 1.00 12.79 140 GLY B N 1
ATOM 4464 C CA . GLY B 1 108 ? -1.524 39.176 9.573 1.00 9.39 140 GLY B CA 1
ATOM 4465 C C . GLY B 1 108 ? -1.513 37.767 9.025 1.00 14.13 140 GLY B C 1
ATOM 4466 O O . GLY B 1 108 ? -1.502 37.586 7.814 1.00 15.62 140 GLY B O 1
ATOM 4470 N N . PRO B 1 109 ? -1.514 36.769 9.915 1.00 13.81 141 PRO B N 1
ATOM 4471 C CA . PRO B 1 109 ? -1.470 35.356 9.522 1.00 17.96 141 PRO B CA 1
ATOM 4472 C C . PRO B 1 109 ? -2.681 34.878 8.731 1.00 20.43 141 PRO B C 1
ATOM 4473 O O . PRO B 1 109 ? -2.515 33.970 7.930 1.00 23.27 141 PRO B O 1
ATOM 4484 N N . GLN B 1 110 ? -3.851 35.480 8.937 1.00 20.08 142 GLN B N 1
ATOM 4485 C CA . GLN B 1 110 ? -5.081 35.001 8.307 1.00 19.89 142 GLN B CA 1
ATOM 4486 C C . GLN B 1 110 ? -5.616 35.944 7.232 1.00 18.34 142 GLN B C 1
ATOM 4487 O O . GLN B 1 110 ? -6.617 35.639 6.591 1.00 25.24 142 GLN B O 1
ATOM 4501 N N . GLY B 1 111 ? -4.965 37.083 7.026 1.00 14.76 143 GLY B N 1
ATOM 4502 C CA . GLY B 1 111 ? -5.360 37.970 5.960 1.00 14.56 143 GLY B CA 1
ATOM 4503 C C . GLY B 1 111 ? -4.674 39.313 5.981 1.00 14.82 143 GLY B C 1
ATOM 4504 O O . GLY B 1 111 ? -3.685 39.513 6.703 1.00 16.51 143 GLY B O 1
ATOM 4508 N N . SER B 1 112 ? -5.182 40.217 5.155 1.00 16.24 144 SER B N 1
ATOM 4509 C CA . SER B 1 112 ? -4.631 41.554 5.026 1.00 14.81 144 SER B CA 1
ATOM 4510 C C . SER B 1 112 ? -5.718 42.586 4.734 1.00 15.93 144 SER B C 1
ATOM 4511 O O . SER B 1 112 ? -6.831 42.259 4.288 1.00 14.92 144 SER B O 1
ATOM 4519 N N . VAL B 1 113 ? -5.385 43.841 5.000 1.00 13.81 145 VAL B N 1
ATOM 4520 C CA . VAL B 1 113 ? -6.265 44.951 4.688 1.00 17.83 145 VAL B CA 1
ATOM 4521 C C . VAL B 1 113 ? -5.430 46.182 4.380 1.00 17.28 145 VAL B C 1
ATOM 4522 O O . VAL B 1 113 ? -4.390 46.425 5.012 1.00 15.74 145 VAL B O 1
ATOM 4535 N N . THR B 1 114 ? -5.879 46.941 3.389 1.00 15.96 146 THR B N 1
ATOM 4536 C CA . THR B 1 114 ? -5.219 48.171 2.991 1.00 17.40 146 THR B CA 1
ATOM 4537 C C . THR B 1 114 ? -6.014 49.331 3.571 1.00 16.91 146 THR B C 1
ATOM 4538 O O . THR B 1 114 ? -7.118 49.625 3.116 1.00 16.29 146 THR B O 1
ATOM 4549 N N . LYS B 1 115 ? -5.454 49.972 4.589 1.00 15.76 147 LYS B N 1
ATOM 4550 C CA . LYS B 1 115 ? -6.107 51.100 5.232 1.00 15.37 147 LYS B CA 1
ATOM 4551 C C . LYS B 1 115 ? -5.837 52.371 4.444 1.00 17.56 147 LYS B C 1
ATOM 4552 O O . LYS B 1 115 ? -4.736 52.547 3.916 1.00 19.61 147 LYS B O 1
ATOM 4571 N N . ASP B 1 116 ? -6.840 53.249 4.352 1.00 14.29 148 ASP B N 1
ATOM 4572 C CA . ASP B 1 116 ? -6.687 54.521 3.657 1.00 16.80 148 ASP B CA 1
ATOM 4573 C C . ASP B 1 116 ? -6.283 55.640 4.613 1.00 18.55 148 ASP B C 1
ATOM 4574 O O . ASP B 1 116 ? -6.135 56.786 4.199 1.00 17.79 148 ASP B O 1
ATOM 4583 N N . HIS B 1 117 ? -6.122 55.309 5.894 1.00 15.93 149 HIS B N 1
ATOM 4584 C CA . HIS B 1 117 ? -5.784 56.310 6.898 1.00 17.50 149 HIS B CA 1
ATOM 4585 C C . HIS B 1 117 ? -5.381 55.611 8.181 1.00 14.64 149 HIS B C 1
ATOM 4586 O O . HIS B 1 117 ? -5.554 54.395 8.313 1.00 16.35 149 HIS B O 1
ATOM 4601 N N . GLY B 1 118 ? -4.855 56.388 9.123 1.00 15.16 150 GLY B N 1
ATOM 4602 C CA . GLY B 1 118 ? -4.664 55.915 10.480 1.00 12.32 150 GLY B CA 1
ATOM 4603 C C . GLY B 1 118 ? -3.228 55.826 10.950 1.00 9.02 150 GLY B C 1
ATOM 4604 O O . GLY B 1 118 ? -3.008 55.419 12.090 1.00 12.91 150 GLY B O 1
ATOM 4608 N N . VAL B 1 119 ? -2.272 56.213 10.105 1.00 15.52 151 VAL B N 1
ATOM 4609 C CA . VAL B 1 119 ? -0.854 56.172 10.485 1.00 13.62 151 VAL B CA 1
ATOM 4610 C C . VAL B 1 119 ? -0.357 57.531 1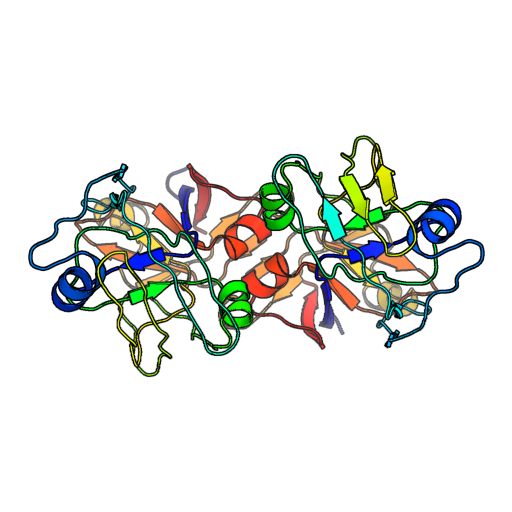0.932 1.00 12.79 151 VAL B C 1
ATOM 4611 O O . VAL B 1 119 ? -0.526 58.522 10.223 1.00 12.14 151 VAL B O 1
ATOM 4624 N N . ILE B 1 120 ? 0.289 57.562 12.096 1.00 14.31 152 ILE B N 1
ATOM 4625 C CA . ILE B 1 120 ? 0.810 58.805 12.661 1.00 13.56 152 ILE B CA 1
ATOM 4626 C C . ILE B 1 120 ? 2.225 58.611 13.200 1.00 13.15 152 ILE B C 1
ATOM 4627 O O . ILE B 1 120 ? 2.621 57.503 13.523 1.00 11.04 152 ILE B O 1
ATOM 4643 N N . VAL B 1 121 ? 2.972 59.703 13.269 1.00 14.32 153 VAL B N 1
ATOM 4644 C CA . VAL B 1 121 ? 4.131 59.785 14.150 1.00 15.96 153 VAL B CA 1
ATOM 4645 C C . VAL B 1 121 ? 3.578 60.232 15.500 1.00 15.72 153 VAL B C 1
ATOM 4646 O O . VAL B 1 121 ? 2.839 61.222 15.566 1.00 15.24 153 VAL B O 1
ATOM 4659 N N . ALA B 1 122 ? 3.886 59.501 16.570 1.00 14.63 154 ALA B N 1
ATOM 4660 C CA . ALA B 1 122 ? 3.323 59.847 17.875 1.00 16.40 154 ALA B CA 1
ATOM 4661 C C . ALA B 1 122 ? 3.946 61.128 18.412 1.00 17.82 154 ALA B C 1
ATOM 4662 O O . ALA B 1 122 ? 5.174 61.251 18.483 1.00 17.77 154 ALA B O 1
ATOM 4669 N N . GLN B 1 123 ? 3.092 62.080 18.772 1.00 19.97 155 GLN B N 1
ATOM 4670 C CA . GLN B 1 123 ? 3.536 63.282 19.459 1.00 17.53 155 GLN B CA 1
ATOM 4671 C C . GLN B 1 123 ? 3.651 63.007 20.951 1.00 15.56 155 GLN B C 1
ATOM 4672 O O . GLN B 1 123 ? 2.736 62.435 21.558 1.00 20.94 155 GLN B O 1
ATOM 4686 N N . ARG B 1 124 ? 4.778 63.403 21.536 1.00 13.12 156 ARG B N 1
ATOM 4687 C CA . ARG B 1 124 ? 5.029 63.177 22.951 1.00 13.38 156 ARG B CA 1
ATOM 4688 C C . ARG B 1 124 ? 3.942 63.771 23.855 1.00 17.59 156 ARG B C 1
ATOM 4689 O O . ARG B 1 124 ? 3.222 64.689 23.468 1.00 15.23 156 ARG B O 1
ATOM 4710 N N . HIS B 1 125 ? 3.839 63.224 25.060 1.00 14.62 157 HIS B N 1
ATOM 4711 C CA . HIS B 1 125 ? 2.807 63.615 26.021 1.00 13.86 157 HIS B CA 1
ATOM 4712 C C . HIS B 1 125 ? 3.045 62.942 27.355 1.00 16.02 157 HIS B C 1
ATOM 4713 O O . HIS B 1 125 ? 3.743 61.929 27.444 1.00 17.00 157 HIS B O 1
ATOM 4727 N N . ILE B 1 126 ? 2.419 63.494 28.387 1.00 15.19 158 ILE B N 1
ATOM 4728 C CA . ILE B 1 126 ? 2.428 62.907 29.713 1.00 16.89 158 ILE B CA 1
ATOM 4729 C C . ILE B 1 126 ? 1.017 62.490 30.114 1.00 17.01 158 ILE B C 1
ATOM 4730 O O . ILE B 1 126 ? 0.107 63.314 30.136 1.00 18.52 158 ILE B O 1
ATOM 4746 N N . HIS B 1 127 ? 0.847 61.206 30.407 1.00 16.62 159 HIS B N 1
ATOM 4747 C CA . HIS B 1 127 ? -0.363 60.724 31.059 1.00 15.60 159 HIS B CA 1
ATOM 4748 C C . HIS B 1 127 ? -0.243 61.050 32.542 1.00 17.92 159 HIS B C 1
ATOM 4749 O O . HIS B 1 127 ? 0.830 60.901 33.128 1.00 16.47 159 HIS B O 1
ATOM 4763 N N . MET B 1 128 ? -1.336 61.515 33.138 1.00 16.23 160 MET B N 1
ATOM 4764 C CA . MET B 1 128 ? -1.316 61.944 34.535 1.00 16.16 160 MET B CA 1
ATOM 4765 C C . MET B 1 128 ? -2.663 61.698 35.217 1.00 13.09 160 MET B C 1
ATOM 4766 O O . MET B 1 128 ? -3.731 61.997 34.666 1.00 17.70 160 MET B O 1
ATOM 4780 N N . HIS B 1 129 ? -2.602 61.133 36.415 1.00 15.26 161 HIS B N 1
ATOM 4781 C CA . HIS B 1 129 ? -3.789 60.905 37.220 1.00 18.25 161 HIS B CA 1
ATOM 4782 C C . HIS B 1 129 ? -4.297 62.238 37.775 1.00 20.06 161 HIS B C 1
ATOM 4783 O O . HIS B 1 129 ? -3.496 63.129 38.056 1.00 16.00 161 HIS B O 1
ATOM 4797 N N . PRO B 1 130 ? -5.625 62.386 37.935 1.00 17.43 162 PRO B N 1
ATOM 4798 C CA . PRO B 1 130 ? -6.167 63.655 38.435 1.00 14.32 162 PRO B CA 1
ATOM 4799 C C . PRO B 1 130 ? -5.614 64.067 39.802 1.00 15.87 162 PRO B C 1
ATOM 4800 O O . PRO B 1 130 ? -5.445 65.260 40.055 1.00 19.56 162 PRO B O 1
ATOM 4811 N N . SER B 1 131 ? -5.328 63.095 40.662 1.00 17.81 163 SER B N 1
ATOM 4812 C CA . SER B 1 131 ? -4.761 63.399 41.970 1.00 21.31 163 SER B CA 1
ATOM 4813 C C . SER B 1 131 ? -3.379 64.056 41.819 1.00 20.43 163 SER B C 1
ATOM 4814 O O . SER B 1 131 ? -3.102 65.101 42.417 1.00 19.22 163 SER B O 1
ATOM 4822 N N . THR B 1 132 ? -2.523 63.453 40.999 1.00 16.85 164 THR B N 1
ATOM 4823 C CA . THR B 1 132 ? -1.202 64.007 40.728 1.00 17.53 164 THR B CA 1
ATOM 4824 C C . THR B 1 132 ? -1.305 65.388 40.103 1.00 15.40 164 THR B C 1
ATOM 4825 O O . THR B 1 132 ? -0.563 66.288 40.462 1.00 15.43 164 THR B O 1
ATOM 4836 N N . ALA B 1 133 ? -2.239 65.557 39.172 1.00 14.30 165 ALA B N 1
ATOM 4837 C CA . ALA B 1 133 ? -2.413 66.850 38.522 1.00 15.51 165 ALA B CA 1
ATOM 4838 C C . ALA B 1 133 ? -2.762 67.918 39.563 1.00 18.55 165 ALA B C 1
ATOM 4839 O O . ALA B 1 133 ? -2.252 69.034 39.521 1.00 17.85 165 ALA B O 1
ATOM 4846 N N . ALA B 1 134 ? -3.629 67.557 40.503 1.00 19.06 166 ALA B N 1
ATOM 4847 C CA . ALA B 1 134 ? -4.008 68.453 41.587 1.00 14.83 166 ALA B CA 1
ATOM 4848 C C . ALA B 1 134 ? -2.803 68.840 42.444 1.00 17.21 166 ALA B C 1
ATOM 4849 O O . ALA B 1 134 ? -2.629 70.004 42.782 1.00 20.39 166 ALA B O 1
ATOM 4856 N N . LYS B 1 135 ? -1.976 67.856 42.782 1.00 15.71 167 LYS B N 1
ATOM 4857 C CA . LYS B 1 135 ? -0.802 68.076 43.614 1.00 17.35 167 LYS B CA 1
ATOM 4858 C C . LYS B 1 135 ? 0.239 68.965 42.930 1.00 16.85 167 LYS B C 1
ATOM 4859 O O . LYS B 1 135 ? 0.937 69.741 43.591 1.00 19.75 167 LYS B O 1
ATOM 4878 N N . LEU B 1 136 ? 0.322 68.872 41.606 1.00 16.03 168 LEU B N 1
ATOM 4879 C CA . LEU B 1 136 ? 1.314 69.617 40.838 1.00 20.06 168 LEU B CA 1
ATOM 4880 C C . LEU B 1 136 ? 0.763 70.915 40.249 1.00 18.90 168 LEU B C 1
ATOM 4881 O O . LEU B 1 136 ? 1.524 71.737 39.743 1.00 20.56 168 LEU B O 1
ATOM 4897 N N . GLY B 1 137 ? -0.553 71.088 40.308 1.00 18.50 169 GLY B N 1
ATOM 4898 C CA . GLY B 1 137 ? -1.196 72.292 39.810 1.00 18.99 169 GLY B CA 1
ATOM 4899 C C . GLY B 1 137 ? -1.317 72.318 38.295 1.00 23.03 169 GLY B C 1
ATOM 4900 O O . GLY B 1 137 ? -1.201 73.372 37.668 1.00 25.09 169 GLY B O 1
ATOM 4904 N N . LEU B 1 138 ? -1.557 71.146 37.714 1.00 18.67 170 LEU B N 1
ATOM 4905 C CA . LEU B 1 138 ? -1.667 71.000 36.265 1.00 18.98 170 LEU B CA 1
ATOM 4906 C C . LEU B 1 138 ? -3.074 70.584 35.895 1.00 18.60 170 LEU B C 1
ATOM 4907 O O . LEU B 1 138 ? -3.780 69.956 36.687 1.00 19.75 170 LEU B O 1
ATOM 4923 N N . ARG B 1 139 ? -3.480 70.955 34.687 1.00 18.87 171 ARG B N 1
ATOM 4924 C CA . ARG B 1 139 ? -4.807 70.620 34.186 1.00 21.10 171 ARG B CA 1
ATOM 4925 C C . ARG B 1 139 ? -4.687 69.929 32.840 1.00 19.99 171 ARG B C 1
ATOM 4926 O O . ARG B 1 139 ? -3.670 70.059 32.157 1.00 20.31 171 ARG B O 1
ATOM 4947 N N . ASN B 1 140 ? -5.732 69.203 32.463 1.00 20.27 172 ASN B N 1
ATOM 4948 C CA . ASN B 1 140 ? -5.782 68.567 31.157 1.00 19.95 172 ASN B CA 1
ATOM 4949 C C . ASN B 1 140 ? -5.581 69.598 30.056 1.00 24.13 172 ASN B C 1
ATOM 4950 O O . ASN B 1 140 ? -6.283 70.615 30.012 1.00 21.16 172 ASN B O 1
ATOM 4961 N N . GLY B 1 141 ? -4.605 69.345 29.188 1.00 21.54 173 GLY B N 1
ATOM 4962 C CA . GLY B 1 141 ? -4.313 70.230 28.075 1.00 21.68 173 GLY B CA 1
ATOM 4963 C C . GLY B 1 141 ? -3.209 71.245 28.325 1.00 19.78 173 GLY B C 1
ATOM 4964 O O . GLY B 1 141 ? -2.827 71.984 27.417 1.00 21.07 173 GLY B O 1
ATOM 4968 N N . ASP B 1 142 ? -2.696 71.304 29.550 1.00 18.31 174 ASP B N 1
ATOM 4969 C CA . ASP B 1 142 ? -1.523 72.122 29.820 1.00 21.73 174 ASP B CA 1
ATOM 4970 C C . ASP B 1 142 ? -0.333 71.625 29.003 1.00 19.48 174 ASP B C 1
ATOM 4971 O O . ASP B 1 142 ? -0.238 70.440 28.662 1.00 19.01 174 ASP B O 1
ATOM 4980 N N . GLU B 1 143 ? 0.563 72.551 28.686 1.00 22.62 175 GLU B N 1
ATOM 4981 C CA . GLU B 1 143 ? 1.838 72.219 28.072 1.00 22.05 175 GLU B CA 1
ATOM 4982 C C . GLU B 1 143 ? 2.950 72.546 29.059 1.00 22.93 175 GLU B C 1
ATOM 4983 O O . GLU B 1 143 ? 2.924 73.584 29.724 1.00 25.87 175 GLU B O 1
ATOM 4995 N N . VAL B 1 144 ? 3.922 71.650 29.163 1.00 22.31 176 VAL B N 1
ATOM 4996 C CA . VAL B 1 144 ? 5.030 71.822 30.097 1.00 21.67 176 VAL B CA 1
ATOM 4997 C C . VAL B 1 144 ? 6.351 71.577 29.390 1.00 20.82 176 VAL B C 1
ATOM 4998 O O . VAL B 1 144 ? 6.398 70.901 28.367 1.00 21.17 176 VAL B O 1
ATOM 5011 N N . ASP B 1 145 ? 7.425 72.149 29.924 1.00 23.12 177 ASP B N 1
ATOM 5012 C CA . ASP B 1 145 ? 8.769 71.734 29.527 1.00 21.61 177 ASP B CA 1
ATOM 5013 C C . ASP B 1 145 ? 9.145 70.505 30.330 1.00 20.07 177 ASP B C 1
ATOM 5014 O O . ASP B 1 145 ? 8.709 70.340 31.474 1.00 23.12 177 ASP B O 1
ATOM 5023 N N . VAL B 1 146 ? 9.964 69.644 29.734 1.00 17.99 178 VAL B N 1
ATOM 5024 C CA . VAL B 1 146 ? 10.428 68.429 30.392 1.00 17.26 178 VAL B CA 1
ATOM 5025 C C . VAL B 1 146 ? 11.928 68.317 30.198 1.00 17.28 178 VAL B C 1
ATOM 5026 O O . VAL B 1 146 ? 12.413 68.410 29.075 1.00 20.43 178 VAL B O 1
ATOM 5039 N N . GLU B 1 147 ? 12.648 68.119 31.295 1.00 17.91 179 GLU B N 1
ATOM 5040 C CA . GLU B 1 147 ? 14.103 68.065 31.256 1.00 19.38 179 GLU B CA 1
ATOM 5041 C C . GLU B 1 147 ? 14.614 66.657 31.469 1.00 19.32 179 GLU B C 1
ATOM 5042 O O . GLU B 1 147 ? 14.191 65.953 32.381 1.00 19.37 179 GLU B O 1
ATOM 5054 N N . ALA B 1 148 ? 15.564 66.273 30.623 1.00 22.55 180 ALA B N 1
ATOM 5055 C CA . ALA B 1 148 ? 16.258 65.005 30.752 1.00 17.67 180 ALA B CA 1
ATOM 5056 C C . ALA B 1 148 ? 17.717 65.276 31.082 1.00 20.40 180 ALA B C 1
ATOM 5057 O O . ALA B 1 148 ? 18.331 66.173 30.510 1.00 21.48 180 ALA B O 1
ATOM 5064 N N . GLY B 1 149 ? 18.254 64.504 32.014 1.00 20.37 181 GLY B N 1
ATOM 5065 C CA . GLY B 1 149 ? 19.649 64.622 32.392 1.00 22.72 181 GLY B CA 1
ATOM 5066 C C . GLY B 1 149 ? 20.531 63.761 31.511 1.00 24.55 181 GLY B C 1
ATOM 5067 O O . GLY B 1 149 ? 20.071 63.166 30.539 1.00 21.65 181 GLY B O 1
ATOM 5071 N N . GLY B 1 150 ? 21.816 63.723 31.838 1.00 25.01 182 GLY B N 1
ATOM 5072 C CA . GLY B 1 150 ? 22.716 62.759 31.238 1.00 23.25 182 GLY B CA 1
ATOM 5073 C C . GLY B 1 150 ? 23.482 63.254 30.029 1.00 21.12 182 GLY B C 1
ATOM 5074 O O . GLY B 1 150 ? 23.508 64.449 29.707 1.00 18.57 182 GLY B O 1
ATOM 5078 N N . GLU B 1 151 ? 24.113 62.300 29.353 1.00 23.86 183 GLU B N 1
ATOM 5079 C CA . GLU B 1 151 ? 25.026 62.576 28.249 1.00 24.44 183 GLU B CA 1
ATOM 5080 C C . GLU B 1 151 ? 24.394 63.223 27.025 1.00 21.71 183 GLU B C 1
ATOM 5081 O O . GLU B 1 151 ? 25.094 63.872 26.243 1.00 21.92 183 GLU B O 1
ATOM 5093 N N . ARG B 1 152 ? 23.092 63.014 26.843 1.00 17.04 184 ARG B N 1
ATOM 5094 C CA . ARG B 1 152 ? 22.345 63.648 25.766 1.00 19.66 184 ARG B CA 1
ATOM 5095 C C . ARG B 1 152 ? 21.207 64.464 26.363 1.00 16.20 184 ARG B C 1
ATOM 5096 O O . ARG B 1 152 ? 20.145 64.632 25.760 1.00 20.11 184 ARG B O 1
ATOM 5117 N N . GLY B 1 153 ? 21.446 64.991 27.555 1.00 21.65 185 GLY B N 1
ATOM 5118 C CA . GLY B 1 153 ? 20.461 65.791 28.251 1.00 24.21 185 GLY B CA 1
ATOM 5119 C C . GLY B 1 153 ? 19.957 66.984 27.458 1.00 23.15 185 GLY B C 1
ATOM 5120 O O . GLY B 1 153 ? 20.612 67.487 26.538 1.00 20.90 185 GLY B O 1
ATOM 5124 N N . GLY B 1 154 ? 18.764 67.436 27.819 1.00 22.74 186 GLY B N 1
ATOM 5125 C CA . GLY B 1 154 ? 18.172 68.595 27.184 1.00 18.97 186 GLY B CA 1
ATOM 5126 C C . GLY B 1 154 ? 16.756 68.809 27.683 1.00 15.67 186 GLY B C 1
ATOM 5127 O O . GLY B 1 154 ? 16.343 68.205 28.667 1.00 23.47 186 GLY B O 1
ATOM 5131 N N . VAL B 1 155 ? 16.037 69.695 27.007 1.00 16.98 187 VAL B N 1
ATOM 5132 C CA . VAL B 1 155 ? 14.660 70.029 27.370 1.00 19.98 187 VAL B CA 1
ATOM 5133 C C . VAL B 1 155 ? 13.749 69.805 26.171 1.00 18.53 187 VAL B C 1
ATOM 5134 O O . VAL B 1 155 ? 14.049 70.248 25.069 1.00 21.74 187 VAL B O 1
ATOM 5147 N N . MET B 1 156 ? 12.643 69.101 26.390 1.00 18.18 188 MET B N 1
ATOM 5148 C CA . MET B 1 156 ? 11.559 69.026 25.411 1.00 18.54 188 MET B CA 1
ATOM 5149 C C . MET B 1 156 ? 10.515 70.113 25.697 1.00 20.84 188 MET B C 1
ATOM 5150 O O . MET B 1 156 ? 9.998 70.200 26.811 1.00 21.10 188 MET B O 1
ATOM 5164 N N . HIS B 1 157 ? 10.215 70.936 24.694 1.00 20.20 189 HIS B N 1
ATOM 5165 C CA . HIS B 1 157 ? 9.258 72.035 24.847 1.00 21.53 189 HIS B CA 1
ATOM 5166 C C . HIS B 1 157 ? 7.794 71.662 24.604 1.00 24.61 189 HIS B C 1
ATOM 5167 O O . HIS B 1 157 ? 7.476 70.782 23.805 1.00 25.43 189 HIS B O 1
ATOM 5181 N N . ARG B 1 158 ? 6.925 72.385 25.300 1.00 26.22 190 ARG B N 1
ATOM 5182 C CA . ARG B 1 158 ? 5.474 72.267 25.195 1.00 26.25 190 ARG B CA 1
ATOM 5183 C C . ARG B 1 158 ? 4.969 70.820 25.049 1.00 24.25 190 ARG B C 1
ATOM 5184 O O . ARG B 1 158 ? 4.328 70.450 24.061 1.00 31.46 190 ARG B O 1
ATOM 5205 N N . VAL B 1 159 ? 5.256 70.025 26.074 1.00 21.37 191 VAL B N 1
ATOM 5206 C CA . VAL B 1 159 ? 4.779 68.657 26.197 1.00 18.07 191 VAL B CA 1
ATOM 5207 C C . VAL B 1 159 ? 3.365 68.631 26.768 1.00 20.88 191 VAL B C 1
ATOM 5208 O O . VAL B 1 159 ? 3.121 69.153 27.851 1.00 21.26 191 VAL B O 1
ATOM 5221 N N . LEU B 1 160 ? 2.449 67.990 26.053 1.00 18.58 192 LEU B N 1
ATOM 5222 C CA . LEU B 1 160 ? 1.043 67.956 26.447 1.00 18.21 192 LEU B CA 1
ATOM 5223 C C . LEU B 1 160 ? 0.769 67.097 27.683 1.00 19.18 192 LEU B C 1
ATOM 5224 O O . LEU B 1 160 ? 1.226 65.955 27.779 1.00 19.03 192 LEU B O 1
ATOM 5240 N N . ILE B 1 161 ? -0.013 67.643 28.621 1.00 15.37 193 ILE B N 1
ATOM 5241 C CA . ILE B 1 161 ? -0.470 66.891 29.783 1.00 16.18 193 ILE B CA 1
ATOM 5242 C C . ILE B 1 161 ? -1.855 66.319 29.492 1.00 17.45 193 ILE B C 1
ATOM 5243 O O . ILE B 1 161 ? -2.788 67.065 29.224 1.00 18.51 193 ILE B O 1
ATOM 5259 N N . ARG B 1 162 ? -1.973 64.998 29.516 1.00 17.59 194 ARG B N 1
ATOM 5260 C CA . ARG B 1 162 ? -3.269 64.344 29.358 1.00 16.71 194 ARG B CA 1
ATOM 5261 C C . ARG B 1 162 ? -3.725 63.825 30.708 1.00 17.87 194 ARG B C 1
ATOM 5262 O O . ARG B 1 162 ? -3.178 62.860 31.216 1.00 17.40 194 ARG B O 1
ATOM 5283 N N . VAL B 1 163 ? -4.718 64.486 31.295 1.00 18.27 195 VAL B N 1
ATOM 5284 C CA . VAL B 1 163 ? -5.241 64.090 32.597 1.00 18.07 195 VAL B CA 1
ATOM 5285 C C . VAL B 1 163 ? -6.512 63.265 32.408 1.00 19.60 195 VAL B C 1
ATOM 5286 O O . VAL B 1 163 ? -7.418 63.674 31.687 1.00 21.86 195 VAL B O 1
ATOM 5299 N N . ALA B 1 164 ? -6.552 62.097 33.042 1.00 18.80 196 ALA B N 1
ATOM 5300 C CA . ALA B 1 164 ? -7.697 61.198 32.955 1.00 25.05 196 ALA B CA 1
ATOM 5301 C C . ALA B 1 164 ? -7.678 60.229 34.131 1.00 23.56 196 ALA B C 1
ATOM 5302 O O . ALA B 1 164 ? -6.616 59.834 34.603 1.00 19.29 196 ALA B O 1
ATOM 5309 N N . GLU B 1 165 ? -8.858 59.852 34.609 1.00 29.08 197 GLU B N 1
ATOM 5310 C CA . GLU B 1 165 ? -8.955 58.989 35.778 1.00 26.16 197 GLU B CA 1
ATOM 5311 C C . GLU B 1 165 ? -8.304 57.626 35.563 1.00 21.15 197 GLU B C 1
ATOM 5312 O O . GLU B 1 165 ? -7.749 57.060 36.502 1.00 26.72 197 GLU B O 1
ATOM 5324 N N . ALA B 1 166 ? -8.363 57.108 34.336 1.00 23.71 198 ALA B N 1
ATOM 5325 C CA . ALA B 1 166 ? -7.796 55.790 34.028 1.00 26.15 198 ALA B CA 1
ATOM 5326 C C . ALA B 1 166 ? -6.362 55.917 33.531 1.00 27.05 198 ALA B C 1
ATOM 5327 O O . ALA B 1 166 ? -5.987 55.311 32.526 1.00 33.35 198 ALA B O 1
ATOM 5334 N N . SER B 1 167 ? -5.568 56.708 34.239 1.00 24.55 199 SER B N 1
ATOM 5335 C CA . SER B 1 167 ? -4.209 57.006 33.814 1.00 24.99 199 SER B CA 1
ATOM 5336 C C . SER B 1 167 ? -3.221 56.738 34.921 1.00 22.26 199 SER B C 1
ATOM 5337 O O . SER B 1 167 ? -3.550 56.840 36.104 1.00 25.90 199 SER B O 1
ATOM 5345 N N . ALA B 1 168 ? -2.008 56.377 34.521 1.00 21.24 200 ALA B N 1
ATOM 5346 C CA . ALA B 1 168 ? -0.887 56.293 35.430 1.00 20.26 200 ALA B CA 1
ATOM 5347 C C . ALA B 1 168 ? 0.105 57.359 35.010 1.00 19.65 200 ALA B C 1
ATOM 5348 O O . ALA B 1 168 ? 0.217 57.693 33.827 1.00 19.23 200 ALA B O 1
ATOM 5355 N N . ASP B 1 169 ? 0.806 57.924 35.981 1.00 18.60 201 ASP B N 1
ATOM 5356 C CA . ASP B 1 169 ? 1.755 58.985 35.688 1.00 19.43 201 ASP B CA 1
ATOM 5357 C C . ASP B 1 169 ? 2.917 58.451 34.867 1.00 18.57 201 ASP B C 1
ATOM 5358 O O . ASP B 1 169 ? 3.739 57.694 35.370 1.00 18.69 201 ASP B O 1
ATOM 5367 N N . GLU B 1 170 ? 2.988 58.861 33.607 1.00 16.79 202 GLU B N 1
ATOM 5368 C CA . GLU B 1 170 ? 3.982 58.325 32.688 1.00 15.67 202 GLU B CA 1
ATOM 5369 C C . GLU B 1 170 ? 4.134 59.235 31.488 1.00 16.39 202 GLU B C 1
ATOM 5370 O O . GLU B 1 170 ? 3.141 59.724 30.954 1.00 16.60 202 GLU B O 1
ATOM 5382 N N . MET B 1 171 ? 5.372 59.466 31.055 1.00 16.88 203 MET B N 1
ATOM 5383 C CA . MET B 1 171 ? 5.583 60.197 29.813 1.00 18.55 203 MET B CA 1
ATOM 5384 C C . MET B 1 171 ? 5.824 59.218 28.693 1.00 16.59 203 MET B C 1
ATOM 5385 O O . MET B 1 171 ? 6.609 58.287 28.838 1.00 19.15 203 MET B O 1
ATOM 5399 N N . HIS B 1 172 ? 5.156 59.455 27.571 1.00 15.08 204 HIS B N 1
ATOM 5400 C CA . HIS B 1 172 ? 5.303 58.624 26.384 1.00 13.40 204 HIS B CA 1
ATOM 5401 C C . HIS B 1 172 ? 6.082 59.365 25.314 1.00 15.37 204 HIS B C 1
ATOM 5402 O O . HIS B 1 172 ? 5.678 60.453 24.893 1.00 13.73 204 HIS B O 1
ATOM 5416 N N . ILE B 1 173 ? 7.206 58.770 24.900 1.00 13.30 205 ILE B N 1
ATOM 5417 C CA . ILE B 1 173 ? 7.985 59.234 23.761 1.00 11.86 205 ILE B CA 1
ATOM 5418 C C . ILE B 1 173 ? 8.283 58.038 22.869 1.00 12.59 205 ILE B C 1
ATOM 5419 O O . ILE B 1 173 ? 8.189 56.907 23.328 1.00 13.59 205 ILE B O 1
ATOM 5435 N N . ASP B 1 174 ? 8.624 58.274 21.600 1.00 13.39 206 ASP B N 1
ATOM 5436 C CA . ASP B 1 174 ? 8.918 57.155 20.701 1.00 12.37 206 ASP B CA 1
ATOM 5437 C C . ASP B 1 174 ? 10.407 56.845 20.781 1.00 13.91 206 ASP B C 1
ATOM 5438 O O . ASP B 1 174 ? 11.155 57.523 21.494 1.00 14.42 206 ASP B O 1
ATOM 5447 N N . VAL B 1 175 ? 10.823 55.802 20.082 1.00 10.74 207 VAL B N 1
ATOM 5448 C CA . VAL B 1 175 ? 12.176 55.279 20.263 1.00 13.90 207 VAL B CA 1
ATOM 5449 C C . VAL B 1 175 ? 13.229 56.299 19.826 1.00 14.91 207 VAL B C 1
ATOM 5450 O O . VAL B 1 175 ? 14.305 56.360 20.426 1.00 13.48 207 VAL B O 1
ATOM 5463 N N . GLU B 1 176 ? 12.942 57.111 18.808 1.00 14.30 208 GLU B N 1
ATOM 5464 C CA . GLU B 1 176 ? 13.930 58.088 18.343 1.00 15.21 208 GLU B CA 1
ATOM 5465 C C . GLU B 1 176 ? 14.075 59.222 19.354 1.00 15.12 208 GLU B C 1
ATOM 5466 O O . GLU B 1 176 ? 15.173 59.682 19.651 1.00 15.85 208 GLU B O 1
ATOM 5478 N N . GLU B 1 177 ? 12.956 59.672 19.903 1.00 14.42 209 GLU B N 1
ATOM 5479 C CA . GLU B 1 177 ? 12.994 60.727 20.903 1.00 16.36 209 GLU B CA 1
ATOM 5480 C C . GLU B 1 177 ? 13.789 60.268 22.123 1.00 16.67 209 GLU B C 1
ATOM 5481 O O . GLU B 1 177 ? 14.526 61.043 22.72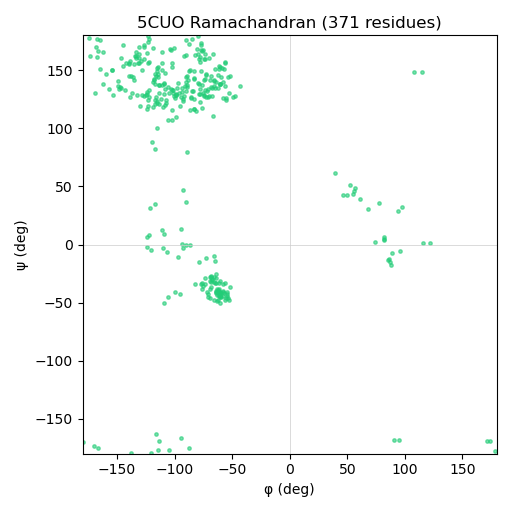5 1.00 15.93 209 GLU B O 1
ATOM 5493 N N . ALA B 1 178 ? 13.619 59.002 22.480 1.00 12.90 210 ALA B N 1
ATOM 5494 C CA . ALA B 1 178 ? 14.271 58.434 23.644 1.00 15.44 210 ALA B CA 1
ATOM 5495 C C . ALA B 1 178 ? 15.768 58.283 23.395 1.00 14.37 210 ALA B C 1
ATOM 5496 O O . ALA B 1 178 ? 16.591 58.644 24.242 1.00 16.70 210 ALA B O 1
ATOM 5503 N N . ASN B 1 179 ? 16.142 57.765 22.232 1.00 14.04 211 ASN B N 1
ATOM 5504 C CA . ASN B 1 179 ? 17.560 57.580 21.944 1.00 15.65 211 ASN B CA 1
ATOM 5505 C C . ASN B 1 179 ? 18.280 58.920 21.792 1.00 14.73 211 ASN B C 1
ATOM 5506 O O . ASN B 1 179 ? 19.465 59.016 22.102 1.00 13.88 211 ASN B O 1
ATOM 5517 N N . ALA B 1 180 ? 17.571 59.951 21.332 1.00 15.00 212 ALA B N 1
ATOM 5518 C CA . ALA B 1 180 ? 18.140 61.301 21.248 1.00 15.64 212 ALA B CA 1
ATOM 5519 C C . ALA B 1 180 ? 18.446 61.899 22.623 1.00 18.06 212 ALA B C 1
ATOM 5520 O O . ALA B 1 180 ? 19.080 62.949 22.712 1.00 20.94 212 ALA B O 1
ATOM 5527 N N . LEU B 1 181 ? 17.985 61.231 23.674 1.00 16.98 213 LEU B N 1
ATOM 5528 C CA . LEU B 1 181 ? 18.192 61.660 25.050 1.00 17.19 213 LEU B CA 1
ATOM 5529 C C . LEU B 1 181 ? 18.859 60.563 25.873 1.00 17.25 213 LEU B C 1
ATOM 5530 O O . LEU B 1 181 ? 18.989 60.680 27.091 1.00 19.34 213 LEU B O 1
ATOM 5546 N N . CYS B 1 182 ? 19.262 59.488 25.201 1.00 15.67 214 CYS B N 1
ATOM 5547 C CA . CYS B 1 182 ? 19.780 58.290 25.863 1.00 18.73 214 CYS B CA 1
ATOM 5548 C C . CYS B 1 182 ? 18.877 57.802 26.995 1.00 18.22 214 CYS B C 1
ATOM 5549 O O . CYS B 1 182 ? 19.360 57.422 28.073 1.00 18.98 214 CYS B O 1
ATOM 5557 N N . LEU B 1 183 ? 17.574 57.814 26.731 1.00 16.68 215 LEU B N 1
ATOM 5558 C CA . LEU B 1 183 ? 16.566 57.330 27.671 1.00 18.54 215 LEU B CA 1
ATOM 5559 C C . LEU B 1 183 ? 16.064 55.933 27.270 1.00 17.87 215 LEU B C 1
ATOM 5560 O O . LEU B 1 183 ? 16.157 55.531 26.104 1.00 17.39 215 LEU B O 1
ATOM 5576 N N . LYS B 1 184 ? 15.558 55.197 28.251 1.00 19.07 216 LYS B N 1
ATOM 5577 C CA . LYS B 1 184 ? 14.876 53.922 28.010 1.00 18.95 216 LYS B CA 1
ATOM 5578 C C . LYS B 1 184 ? 13.750 53.796 29.025 1.00 15.59 216 LYS B C 1
ATOM 5579 O O . LYS B 1 184 ? 13.648 54.624 29.926 1.00 17.51 216 LYS B O 1
ATOM 5598 N N . ASN B 1 185 ? 12.896 52.784 28.866 1.00 17.38 217 ASN B N 1
ATOM 5599 C CA . ASN B 1 185 ? 11.811 52.526 29.819 1.00 19.95 217 ASN B CA 1
ATOM 5600 C C . ASN B 1 185 ? 12.269 52.650 31.264 1.00 18.62 217 ASN B C 1
ATOM 5601 O O . ASN B 1 185 ? 13.339 52.170 31.620 1.00 19.96 217 ASN B O 1
ATOM 5612 N N . ASP B 1 186 ? 11.438 53.308 32.068 1.00 22.06 218 ASP B N 1
ATOM 5613 C CA . ASP B 1 186 ? 11.605 53.439 33.524 1.00 21.95 218 ASP B CA 1
ATOM 5614 C C . ASP B 1 186 ? 12.707 54.410 33.936 1.00 23.66 218 ASP B C 1
ATOM 5615 O O . ASP B 1 186 ? 12.966 54.579 35.127 1.00 24.91 218 ASP B O 1
ATOM 5624 N N . ASP B 1 187 ? 13.354 55.054 32.968 1.00 21.16 219 ASP B N 1
ATOM 5625 C CA . ASP B 1 187 ? 14.168 56.222 33.277 1.00 20.23 219 ASP B CA 1
ATOM 5626 C C . ASP B 1 187 ? 13.259 57.334 33.752 1.00 20.69 219 ASP B C 1
ATOM 5627 O O . ASP B 1 187 ? 12.045 57.278 33.547 1.00 18.69 219 ASP B O 1
ATOM 5636 N N . VAL B 1 188 ? 13.853 58.342 34.377 1.00 25.88 220 VAL B N 1
ATOM 5637 C CA . VAL B 1 188 ? 13.101 59.444 34.958 1.00 23.23 220 VAL B CA 1
ATOM 5638 C C . VAL B 1 188 ? 13.475 60.760 34.303 1.00 23.06 220 VAL B C 1
ATOM 5639 O O . VAL B 1 188 ? 14.647 61.019 34.009 1.00 22.00 220 VAL B O 1
ATOM 5652 N N . VAL B 1 189 ? 12.453 61.578 34.074 1.00 17.34 221 VAL B N 1
ATOM 5653 C CA . VAL B 1 189 ? 12.614 62.938 33.589 1.00 16.38 221 VAL B CA 1
ATOM 5654 C C . VAL B 1 189 ? 11.875 63.869 34.544 1.00 21.76 221 VAL B C 1
ATOM 5655 O O . VAL B 1 189 ? 11.153 63.398 35.426 1.00 24.05 221 VAL B O 1
ATOM 5668 N N . ARG B 1 190 ? 12.045 65.177 34.373 1.00 22.09 222 ARG B N 1
ATOM 5669 C CA . ARG B 1 190 ? 11.429 66.134 35.291 1.00 22.57 222 ARG B CA 1
ATOM 5670 C C . ARG B 1 190 ? 10.555 67.147 34.581 1.00 18.20 222 ARG B C 1
ATOM 5671 O O . ARG B 1 190 ? 10.970 67.782 33.617 1.00 20.93 222 ARG B O 1
ATOM 5692 N N . ILE B 1 191 ? 9.334 67.296 35.078 1.00 23.45 223 ILE B N 1
ATOM 5693 C CA . ILE B 1 191 ? 8.460 68.365 34.623 1.00 19.52 223 ILE B CA 1
ATOM 5694 C C . ILE B 1 191 ? 8.953 69.700 35.178 1.00 32.47 223 ILE B C 1
ATOM 5695 O O . ILE B 1 191 ? 9.154 69.836 36.386 1.00 27.95 223 ILE B O 1
ATOM 5711 N N . CYS B 1 192 ? 9.148 70.677 34.296 1.00 32.76 224 CYS B N 1
ATOM 5712 C CA . CYS B 1 192 ? 9.496 72.033 34.714 1.00 38.78 224 CYS B CA 1
ATOM 5713 C C . CYS B 1 192 ? 8.268 72.935 34.665 1.00 45.02 224 CYS B C 1
ATOM 5714 O O . CYS B 1 192 ? 7.442 72.928 35.580 1.00 52.29 224 CYS B O 1
#

Radius of gyration: 22.43 Å; Cα contacts (8 Å, |Δi|>4): 978; chains: 2; bounding box: 59×52×50 Å

B-factor: mean 24.42, std 11.37, range [8.42, 105.68]

GO terms:
  GO:0042802 identical protein binding (F, IPI)

Organism: Rhodopseudomonas palustris (strain BisB18) (NCBI:txid316056)

Sequence (377 aa):
PFQVAVGVSNRHIHLSRTDMDTLFGPGAELQRKKAMKQPGQFAAEETVTLKGPKGSLSKVRVLGPLRRETQVEVSVADGFALGITPPLRQSGQLDDTPGLTIIGPQGSVTKDHGVIVAQRHIHMHPSTAAKLGLRNGDEVDVEAGGERGGVMHRVLIRVAEASADEMHIDVEEANALCLKNDDVVRICDPFQVAVGVSNRHIHLSRTDMDTLFGPGAELQRKKAMKQPGQFAAEETVTLKGPKGSLSKVRVLGPLRRETQVEVSVADGFALGITPPLRQSGQQLDDTPGLTIIIGPQGSVTKDHGVIVAQRHIHMHPSTAAKLGLRNGDEVDVEAGGERGGVMHRVLIRVAEASADEMHIDVEEANALCLKNDDVVRIC

Foldseek 3Di:
DQKFFAAADAKAKAAALVVCCAFPNHPDAFAFDADDQFPPKGWTPFWKWWAAPQGIDGRHIYMDDHDNHMATEHACVVCVNRVHGAEEDAPPPKPPGAWTWIHHDRHIDTDRTHYHHYDKAWEDEPVRCVVVVHDAQFFFKKWADDDLTDIDGGHGYHYDHRGDTYIYDYPVVCVSRVHHGGDMIGTD/DLQKFFAAAAAKAKAAALVVCCAAPNHPDAFAADAADQQPPKGWTPFWKWWAAPQGIDGRHIYMDDHDNHMAIEHACVVCVNRVHDAEEDAPPPKPPGAWTKIHHPRHIDTDRTHYHHYDKAWEDEPVSCVVVVHDAFFFWWKWADDDLTDIDGGHGYHYDNRTDTYIYDYPVVQVSRVHHGGDMIGTD

InterPro domains:
  IPR008300 Phosphate propanoyltransferase [NF011652] (40-223)
  IPR008300 Phosphate propanoyltransferase [PF06130] (42-215)
  IPR008300 Phosphate propanoyltransferase [PIRSF010130] (3-225)
  IPR008300 Phosphate propanoyltransferase [PTHR39453] (3-225)
  IPR009010 Aspartate decarboxylase-like domain superfamily [SSF50692] (152-193)

Nearest PDB structures (foldseek):
  5cuo-assembly1_A  TM=1.005E+00  e=2.610E-40  Rhodopseudomonas palustris BisB18
  7dbo-assembly1_A  TM=5.431E-01  e=1.527E-02  Thermoplasma acidophilum DSM 1728
  3j99-assembly1_E  TM=6.299E-01  e=1.623E-01  Cricetulus griseus
  7z34-assembly1_m  TM=5.652E-01  e=6.034E-02  Saccharomyces cerevisiae S288C
  8rhn-assembly1_H  TM=6.340E-01  e=4.612E-01  Homo sapiens